Protein 3VCR (pdb70)

Solvent-accessible surface area: 19263 Å² total

Structure (mmCIF, N/CA/C/O backbone):
data_3VCR
#
_entry.id   3VCR
#
_cell.length_a   76.020
_cell.length_b   76.020
_cell.length_c   241.121
_cell.angle_alpha   90.00
_cell.angle_beta   90.00
_cell.angle_gamma   120.00
#
_symmetry.space_group_name_H-M   'H 3'
#
loop_
_entity.id
_entity.type
_entity.pdbx_description
1 polymer 'putative Kdpg (2-keto-3-deoxy-6-phosphogluconate) aldolase'
2 non-polymer 'PYRUVIC ACID'
3 water water
#
loop_
_atom_site.group_PDB
_atom_site.id
_atom_site.type_symbol
_atom_site.label_atom_id
_atom_site.label_alt_id
_atom_site.label_comp_id
_atom_site.label_asym_id
_atom_site.label_entity_id
_atom_site.label_seq_id
_atom_site.pdbx_PDB_ins_code
_atom_site.Cartn_x
_atom_site.Cartn_y
_atom_site.Cartn_z
_atom_site.occupancy
_atom_site.B_iso_or_equiv
_atom_site.auth_seq_id
_atom_site.auth_comp_id
_atom_site.auth_asym_id
_atom_site.auth_atom_id
_atom_site.pdbx_PDB_model_num
ATOM 9 N N . THR A 1 3 ? 11.462 18.149 179.515 1.00 31.89 2 THR A N 1
ATOM 10 C CA . THR A 1 3 ? 11.886 19.296 180.267 1.00 29.43 2 THR A CA 1
ATOM 11 C C . THR A 1 3 ? 10.954 20.494 179.991 1.00 28.67 2 THR A C 1
ATOM 12 O O . THR A 1 3 ? 10.145 20.473 179.065 1.00 27.75 2 THR A O 1
ATOM 16 N N . GLN A 1 4 ? 11.096 21.534 180.802 1.00 27.44 3 GLN A N 1
ATOM 17 C CA . GLN A 1 4 ? 10.527 22.851 180.509 1.00 26.28 3 GLN A CA 1
ATOM 18 C C . GLN A 1 4 ? 10.907 23.333 179.104 1.00 24.74 3 GLN A C 1
ATOM 19 O O . GLN A 1 4 ? 10.052 23.858 178.362 1.00 24.67 3 GLN A O 1
ATOM 25 N N . LEU A 1 5 ? 12.173 23.163 178.730 1.00 22.32 4 LEU A N 1
ATOM 26 C CA . LEU A 1 5 ? 12.629 23.562 177.370 1.00 22.36 4 LEU A CA 1
ATOM 27 C C . LEU A 1 5 ? 11.931 22.773 176.290 1.00 22.16 4 LEU A C 1
ATOM 28 O O . LEU A 1 5 ? 11.470 23.371 175.288 1.00 22.67 4 LEU A O 1
ATOM 33 N N . ASP A 1 6 ? 11.829 21.450 176.477 1.00 21.79 5 ASP A N 1
ATOM 34 C CA . ASP A 1 6 ? 11.052 20.611 175.549 1.00 22.21 5 ASP A CA 1
ATOM 35 C C . ASP A 1 6 ? 9.628 21.128 175.374 1.00 22.16 5 ASP A C 1
ATOM 36 O O . ASP A 1 6 ? 9.130 21.202 174.254 1.00 21.66 5 ASP A O 1
ATOM 41 N N . THR A 1 7 ? 8.990 21.514 176.480 1.00 21.25 6 THR A N 1
ATOM 42 C CA . THR A 1 7 ? 7.589 21.953 176.446 1.00 22.26 6 THR A CA 1
ATOM 43 C C . THR A 1 7 ? 7.429 23.251 175.674 1.00 22.00 6 THR A C 1
ATOM 44 O O . THR A 1 7 ? 6.542 23.345 174.818 1.00 22.55 6 THR A O 1
ATOM 48 N N . TRP A 1 8 ? 8.348 24.203 175.891 1.00 21.45 7 TRP A N 1
ATOM 49 C CA . TRP A 1 8 ? 8.384 25.434 175.068 1.00 21.38 7 TRP A CA 1
ATOM 50 C C . TRP A 1 8 ? 8.620 25.127 173.615 1.00 21.36 7 TRP A C 1
ATOM 51 O O . TRP A 1 8 ? 7.985 25.706 172.734 1.00 20.19 7 TRP A O 1
ATOM 62 N N . LEU A 1 9 ? 9.575 24.245 173.347 1.00 21.28 8 LEU A N 1
ATOM 63 C CA . LEU A 1 9 ? 9.921 23.977 171.942 1.00 21.44 8 LEU A CA 1
ATOM 64 C C . LEU A 1 9 ? 8.802 23.242 171.212 1.00 22.12 8 LEU A C 1
ATOM 65 O O . LEU A 1 9 ? 8.692 23.337 169.970 1.00 23.29 8 LEU A O 1
ATOM 70 N N . ALA A 1 10 ? 7.959 22.514 171.945 1.00 21.58 9 ALA A N 1
ATOM 71 C CA . ALA A 1 10 ? 6.810 21.852 171.313 1.00 23.02 9 ALA A CA 1
ATOM 72 C C . ALA A 1 10 ? 5.748 22.869 170.872 1.00 23.59 9 ALA A C 1
ATOM 73 O O . ALA A 1 10 ? 4.809 22.503 170.190 1.00 24.31 9 ALA A O 1
ATOM 75 N N . ASN A 1 11 ? 5.927 24.131 171.248 1.00 23.33 10 ASN A N 1
ATOM 76 C CA . ASN A 1 11 ? 4.923 25.174 171.009 1.00 24.31 10 ASN A CA 1
ATOM 77 C C . ASN A 1 11 ? 5.447 26.404 170.290 1.00 23.54 10 ASN A C 1
ATOM 78 O O . ASN A 1 11 ? 4.738 27.431 170.190 1.00 23.58 10 ASN A O 1
ATOM 83 N N . THR A 1 12 ? 6.674 26.306 169.783 1.00 22.61 11 THR A N 1
ATOM 84 C CA . THR A 1 12 ? 7.239 27.372 168.970 1.00 22.97 11 THR A CA 1
ATOM 85 C C . THR A 1 12 ? 8.220 26.806 167.949 1.00 23.31 11 THR A C 1
ATOM 86 O O . THR A 1 12 ? 8.415 25.597 167.894 1.00 23.38 11 THR A O 1
ATOM 90 N N . LYS A 1 13 ? 8.818 27.679 167.144 1.00 24.01 12 LYS A N 1
ATOM 91 C CA . LYS A 1 13 ? 9.821 27.270 166.157 1.00 23.57 12 LYS A CA 1
ATOM 92 C C . LYS A 1 13 ? 11.158 26.971 166.821 1.00 23.33 12 LYS A C 1
ATOM 93 O O . LYS A 1 13 ? 11.492 27.569 167.857 1.00 21.77 12 LYS A O 1
ATOM 99 N N . PRO A 1 14 ? 11.916 26.012 166.244 1.00 23.00 13 PRO A N 1
ATOM 100 C CA . PRO A 1 14 ? 13.168 25.511 166.846 1.00 21.96 13 PRO A CA 1
ATOM 101 C C . PRO A 1 14 ? 14.389 26.471 166.741 1.00 21.39 13 PRO A C 1
ATOM 102 O O . PRO A 1 14 ? 15.542 26.011 166.726 1.00 21.97 13 PRO A O 1
ATOM 106 N N . LEU A 1 15 ? 14.149 27.780 166.621 1.00 20.32 14 LEU A N 1
ATOM 107 C CA . LEU A 1 15 ? 15.237 28.718 166.315 1.00 20.11 14 LEU A CA 1
ATOM 108 C C . LEU A 1 15 ? 15.179 29.804 167.340 1.00 19.47 14 LEU A C 1
ATOM 109 O O . LEU A 1 15 ? 14.137 30.469 167.496 1.00 19.54 14 LEU A O 1
ATOM 114 N N . ILE A 1 16 ? 16.280 29.932 168.090 1.00 19.50 15 ILE A N 1
ATOM 115 C CA . ILE A 1 16 ? 16.389 30.921 169.168 1.00 18.52 15 ILE A CA 1
ATOM 116 C C . ILE A 1 16 ? 17.223 32.128 168.677 1.00 17.86 15 ILE A C 1
ATOM 117 O O . ILE A 1 16 ? 18.442 32.009 168.430 1.00 16.87 15 ILE A O 1
ATOM 122 N N . PRO A 1 17 ? 16.575 33.287 168.479 1.00 18.14 16 PRO A N 1
ATOM 123 C CA . PRO A 1 17 ? 17.349 34.467 168.102 1.00 18.42 16 PRO A CA 1
ATOM 124 C C . PRO A 1 17 ? 18.327 34.878 169.203 1.00 18.76 16 PRO A C 1
ATOM 125 O O . PRO A 1 17 ? 17.934 34.988 170.360 1.00 19.37 16 PRO A O 1
ATOM 129 N N . VAL A 1 18 ? 19.588 35.056 168.825 1.00 19.19 17 VAL A N 1
ATOM 130 C CA . VAL A 1 18 ? 20.616 35.525 169.677 1.00 18.33 17 VAL A CA 1
ATOM 131 C C . VAL A 1 18 ? 20.698 37.029 169.421 1.00 19.82 17 VAL A C 1
ATOM 132 O O . VAL A 1 18 ? 21.270 37.487 168.439 1.00 19.98 17 VAL A O 1
ATOM 136 N N . ILE A 1 19 ? 20.143 37.785 170.370 1.00 19.01 18 ILE A N 1
ATOM 137 C CA . ILE A 1 19 ? 19.803 39.179 170.171 1.00 18.18 18 ILE A CA 1
ATOM 138 C C . ILE A 1 19 ? 20.864 40.110 170.737 1.00 19.76 18 ILE A C 1
ATOM 139 O O . ILE A 1 19 ? 21.258 39.970 171.895 1.00 17.76 18 ILE A O 1
ATOM 144 N N . VAL A 1 20 ? 21.346 41.014 169.887 1.00 19.43 19 VAL A N 1
ATOM 145 C CA . VAL A 1 20 ? 22.234 42.081 170.330 1.00 20.41 19 VAL A CA 1
ATOM 146 C C . VAL A 1 20 ? 21.502 43.392 170.093 1.00 20.67 19 VAL A C 1
ATOM 147 O O . VAL A 1 20 ? 21.314 43.813 168.932 1.00 22.01 19 VAL A O 1
ATOM 151 N N . ILE A 1 21 ? 21.033 43.994 171.178 1.00 20.82 20 ILE A N 1
ATOM 152 C CA . ILE A 1 21 ? 20.151 45.156 171.111 1.00 21.70 20 ILE A CA 1
ATOM 153 C C . ILE A 1 21 ? 20.751 46.408 171.789 1.00 22.43 20 ILE A C 1
ATOM 154 O O . ILE A 1 21 ? 20.900 46.447 173.031 1.00 21.24 20 ILE A O 1
ATOM 159 N N . ASP A 1 22 ? 21.047 47.436 170.998 1.00 22.83 21 ASP A N 1
ATOM 160 C CA . ASP A 1 22 ? 21.587 48.686 171.579 1.00 25.33 21 ASP A CA 1
ATOM 161 C C . ASP A 1 22 ? 20.552 49.549 172.315 1.00 25.79 21 ASP A C 1
ATOM 162 O O . ASP A 1 22 ? 20.860 50.127 173.388 1.00 25.26 21 ASP A O 1
ATOM 167 N N . ASP A 1 23 ? 19.349 49.674 171.747 1.00 26.45 22 ASP A N 1
ATOM 168 C CA . ASP A 1 23 ? 18.373 50.640 172.308 1.00 27.56 22 ASP A CA 1
ATOM 169 C C . ASP A 1 23 ? 17.172 49.977 172.938 1.00 26.94 22 ASP A C 1
ATOM 170 O O . ASP A 1 23 ? 16.448 49.259 172.288 1.00 27.49 22 ASP A O 1
ATOM 175 N N . LEU A 1 24 ? 16.953 50.258 174.205 1.00 26.05 23 LEU A N 1
ATOM 176 C CA . LEU A 1 24 ? 15.801 49.738 174.901 1.00 26.81 23 LEU A CA 1
ATOM 177 C C . LEU A 1 24 ? 14.462 49.867 174.132 1.00 26.71 23 LEU A C 1
ATOM 178 O O . LEU A 1 24 ? 13.622 48.963 174.165 1.00 27.14 23 LEU A O 1
ATOM 183 N N . VAL A 1 25 ? 14.255 51.009 173.481 1.00 25.61 24 VAL A N 1
ATOM 184 C CA . VAL A 1 25 ? 12.991 51.289 172.829 1.00 23.69 24 VAL A CA 1
ATOM 185 C C . VAL A 1 25 ? 12.680 50.263 171.701 1.00 23.16 24 VAL A C 1
ATOM 186 O O . VAL A 1 25 ? 11.520 50.023 171.386 1.00 20.28 24 VAL A O 1
ATOM 190 N N . HIS A 1 26 ? 13.725 49.650 171.118 1.00 23.55 25 HIS A N 1
ATOM 191 C CA . HIS A 1 26 ? 13.514 48.605 170.086 1.00 22.77 25 HIS A CA 1
ATOM 192 C C . HIS A 1 26 ? 13.048 47.231 170.595 1.00 22.14 25 HIS A C 1
ATOM 193 O O . HIS A 1 26 ? 12.549 46.421 169.807 1.00 22.37 25 HIS A O 1
ATOM 200 N N . ALA A 1 27 ? 13.148 46.983 171.896 1.00 20.64 26 ALA A N 1
ATOM 201 C CA . ALA A 1 27 ? 12.855 45.672 172.466 1.00 21.14 26 ALA A CA 1
ATOM 202 C C . ALA A 1 27 ? 11.450 45.119 172.218 1.00 19.93 26 ALA A C 1
ATOM 203 O O . ALA A 1 27 ? 11.301 43.991 171.755 1.00 20.28 26 ALA A O 1
ATOM 205 N N . ILE A 1 28 ? 10.420 45.886 172.571 1.00 20.23 27 ILE A N 1
ATOM 206 C CA . ILE A 1 28 ? 9.050 45.437 172.385 1.00 19.51 27 ILE A CA 1
ATOM 207 C C . ILE A 1 28 ? 8.706 45.258 170.899 1.00 20.59 27 ILE A C 1
ATOM 208 O O . ILE A 1 28 ? 8.220 44.190 170.507 1.00 21.77 27 ILE A O 1
ATOM 213 N N . PRO A 1 29 ? 8.955 46.290 170.076 1.00 19.78 28 PRO A N 1
ATOM 214 C CA . PRO A 1 29 ? 8.552 46.029 168.660 1.00 19.82 28 PRO A CA 1
ATOM 215 C C . PRO A 1 29 ? 9.302 44.845 167.998 1.00 19.18 28 PRO A C 1
ATOM 216 O O . PRO A 1 29 ? 8.694 44.065 167.224 1.00 18.12 28 PRO A O 1
ATOM 228 N N . ALA A 1 31 ? 10.448 42.112 169.584 1.00 18.80 30 ALA A N 1
ATOM 229 C CA . ALA A 1 31 ? 9.869 40.889 170.072 1.00 19.68 30 ALA A CA 1
ATOM 230 C C . ALA A 1 31 ? 8.488 40.632 169.448 1.00 19.87 30 ALA A C 1
ATOM 231 O O . ALA A 1 31 ? 8.124 39.484 169.196 1.00 19.47 30 ALA A O 1
ATOM 233 N N . LYS A 1 32 ? 7.706 41.697 169.227 1.00 18.87 31 LYS A N 1
ATOM 234 C CA . LYS A 1 32 ? 6.374 41.535 168.685 1.00 20.31 31 LYS A CA 1
ATOM 235 C C . LYS A 1 32 ? 6.507 41.037 167.223 1.00 19.80 31 LYS A C 1
ATOM 236 O O . LYS A 1 32 ? 5.781 40.147 166.784 1.00 19.65 31 LYS A O 1
ATOM 242 N N . ALA A 1 33 ? 7.486 41.598 166.527 1.00 19.60 32 ALA A N 1
ATOM 243 C CA . ALA A 1 33 ? 7.805 41.197 165.144 1.00 19.41 32 ALA A CA 1
ATOM 244 C C . ALA A 1 33 ? 8.220 39.708 165.097 1.00 19.63 32 ALA A C 1
ATOM 245 O O . ALA A 1 33 ? 7.793 38.975 164.211 1.00 20.32 32 ALA A O 1
ATOM 247 N N . LEU A 1 34 ? 9.042 39.262 166.062 1.00 19.28 33 LEU A N 1
ATOM 248 C CA . LEU A 1 34 ? 9.471 37.851 166.128 1.00 18.93 33 LEU A CA 1
ATOM 249 C C . LEU A 1 34 ? 8.333 36.866 166.403 1.00 19.61 33 LEU A C 1
ATOM 250 O O . LEU A 1 34 ? 8.161 35.880 165.638 1.00 18.61 33 LEU A O 1
ATOM 255 N N . VAL A 1 35 ? 7.513 37.127 167.442 1.00 19.00 34 VAL A N 1
ATOM 256 C CA . VAL A 1 35 ? 6.342 36.262 167.663 1.00 19.77 34 VAL A CA 1
ATOM 257 C C . VAL A 1 35 ? 5.332 36.245 166.523 1.00 20.90 34 VAL A C 1
ATOM 258 O O . VAL A 1 35 ? 4.737 35.204 166.243 1.00 20.42 34 VAL A O 1
ATOM 262 N N . ALA A 1 36 ? 5.159 37.390 165.875 1.00 22.00 35 ALA A N 1
ATOM 263 C CA . ALA A 1 36 ? 4.280 37.469 164.708 1.00 22.96 35 ALA A CA 1
ATOM 264 C C . ALA A 1 36 ? 4.720 36.513 163.614 1.00 23.01 35 ALA A C 1
ATOM 265 O O . ALA A 1 36 ? 3.897 36.055 162.845 1.00 23.75 35 ALA A O 1
ATOM 267 N N . GLY A 1 37 ? 6.021 36.234 163.525 1.00 23.40 36 GLY A N 1
ATOM 268 C CA . GLY A 1 37 ? 6.552 35.221 162.608 1.00 22.10 36 GLY A CA 1
ATOM 269 C C . GLY A 1 37 ? 6.677 33.813 163.219 1.00 22.76 36 GLY A C 1
ATOM 270 O O . GLY A 1 37 ? 7.268 32.925 162.611 1.00 22.83 36 GLY A O 1
ATOM 271 N N . GLY A 1 38 ? 6.122 33.610 164.410 1.00 22.06 37 GLY A N 1
ATOM 272 C CA . GLY A 1 38 ? 6.117 32.277 165.035 1.00 21.25 37 GLY A CA 1
ATOM 273 C C . GLY A 1 38 ? 7.379 31.881 165.781 1.00 21.04 37 GLY A C 1
ATOM 274 O O . GLY A 1 38 ? 7.591 30.679 166.014 1.00 20.94 37 GLY A O 1
ATOM 275 N N . VAL A 1 39 ? 8.170 32.885 166.218 1.00 20.38 38 VAL A N 1
ATOM 276 C CA . VAL A 1 39 ? 9.447 32.666 166.875 1.00 19.53 38 VAL A CA 1
ATOM 277 C C . VAL A 1 39 ? 9.314 33.287 168.268 1.00 18.78 38 VAL A C 1
ATOM 278 O O . VAL A 1 39 ? 9.204 34.512 168.394 1.00 17.70 38 VAL A O 1
ATOM 282 N N . HIS A 1 40 ? 9.289 32.434 169.286 1.00 18.96 39 HIS A N 1
ATOM 283 C CA . HIS A 1 40 ? 8.930 32.867 170.664 1.00 19.95 39 HIS A CA 1
ATOM 284 C C . HIS A 1 40 ? 10.013 32.815 171.722 1.00 20.29 39 HIS A C 1
ATOM 285 O O . HIS A 1 40 ? 9.842 33.457 172.785 1.00 20.17 39 HIS A O 1
ATOM 292 N N . LEU A 1 41 ? 11.059 32.005 171.514 1.00 19.52 40 LEU A N 1
ATOM 293 C CA . LEU A 1 41 ? 12.153 31.853 172.490 1.00 19.82 40 LEU A CA 1
ATOM 294 C C . LEU A 1 41 ? 13.269 32.859 172.212 1.00 19.76 40 LEU A C 1
ATOM 295 O O . LEU A 1 41 ? 14.084 32.682 171.281 1.00 20.70 40 LEU A O 1
ATOM 300 N N . LEU A 1 42 ? 13.311 33.925 172.989 1.00 19.07 41 LEU A N 1
ATOM 301 C CA . LEU A 1 42 ? 14.144 35.066 172.634 1.00 19.76 41 LEU A CA 1
ATOM 302 C C . LEU A 1 42 ? 15.282 35.210 173.612 1.00 20.06 41 LEU A C 1
ATOM 303 O O . LEU A 1 42 ? 15.065 35.485 174.808 1.00 21.52 41 LEU A O 1
ATOM 308 N N . GLU A 1 43 ? 16.506 35.033 173.104 1.00 20.68 42 GLU A N 1
ATOM 309 C CA . GLU A 1 43 ? 17.673 35.201 173.932 1.00 21.31 42 GLU A CA 1
ATOM 310 C C . GLU A 1 43 ? 18.281 36.576 173.754 1.00 20.48 42 GLU A C 1
ATOM 311 O O . GLU A 1 43 ? 18.918 36.884 172.730 1.00 21.97 42 GLU A O 1
ATOM 317 N N . VAL A 1 44 ? 18.068 37.420 174.752 1.00 20.04 43 VAL A N 1
ATOM 318 C CA . VAL A 1 44 ? 18.629 38.770 174.726 1.00 19.60 43 VAL A CA 1
ATOM 319 C C . VAL A 1 44 ? 19.975 38.667 175.421 1.00 20.31 43 VAL A C 1
ATOM 320 O O . VAL A 1 44 ? 20.048 38.405 176.627 1.00 17.84 43 VAL A O 1
ATOM 324 N N . THR A 1 45 ? 21.044 38.846 174.660 1.00 20.10 44 THR A N 1
ATOM 325 C CA . THR A 1 45 ? 22.376 38.764 175.261 1.00 20.74 44 THR A CA 1
ATOM 326 C C . THR A 1 45 ? 22.651 40.006 176.103 1.00 22.28 44 THR A C 1
ATOM 327 O O . THR A 1 45 ? 22.129 41.133 175.820 1.00 20.30 44 THR A O 1
ATOM 331 N N . LEU A 1 46 ? 23.440 39.792 177.162 1.00 22.37 45 LEU A N 1
ATOM 332 C CA . LEU A 1 46 ? 23.959 40.883 177.986 1.00 23.78 45 LEU A CA 1
ATOM 333 C C . LEU A 1 46 ? 25.246 41.512 177.418 1.00 24.56 45 LEU A C 1
ATOM 334 O O . LEU A 1 46 ? 26.151 41.894 178.152 1.00 26.41 45 LEU A O 1
ATOM 339 N N . ARG A 1 47 ? 25.314 41.638 176.101 1.00 25.13 46 ARG A N 1
ATOM 340 C CA . ARG A 1 47 ? 26.455 42.210 175.401 1.00 25.33 46 ARG A CA 1
ATOM 341 C C . ARG A 1 47 ? 26.311 43.727 175.208 1.00 25.91 46 ARG A C 1
ATOM 342 O O . ARG A 1 47 ? 27.231 44.389 174.740 1.00 26.12 46 ARG A O 1
ATOM 350 N N . THR A 1 48 ? 25.149 44.269 175.539 1.00 25.72 47 THR A N 1
ATOM 351 C CA . THR A 1 48 ? 24.964 45.726 175.547 1.00 26.89 47 THR A CA 1
ATOM 352 C C . THR A 1 48 ? 24.423 46.153 176.907 1.00 27.02 47 THR A C 1
ATOM 353 O O . THR A 1 48 ? 23.889 45.331 177.631 1.00 27.56 47 THR A O 1
ATOM 357 N N . GLU A 1 49 ? 24.528 47.439 177.229 1.00 27.21 48 GLU A N 1
ATOM 358 C CA . GLU A 1 49 ? 23.925 47.974 178.440 1.00 27.85 48 GLU A CA 1
ATOM 359 C C . GLU A 1 49 ? 22.395 47.879 178.445 1.00 26.22 48 GLU A C 1
ATOM 360 O O . GLU A 1 49 ? 21.806 47.743 179.490 1.00 25.87 48 GLU A O 1
ATOM 366 N N . ALA A 1 50 ? 21.757 47.924 177.281 1.00 24.11 49 ALA A N 1
ATOM 367 C CA . ALA A 1 50 ? 20.295 47.863 177.233 1.00 23.32 49 ALA A CA 1
ATOM 368 C C . ALA A 1 50 ? 19.746 46.439 177.416 1.00 22.10 49 ALA A C 1
ATOM 369 O O . ALA A 1 50 ? 18.542 46.265 177.607 1.00 22.13 49 ALA A O 1
ATOM 371 N N . GLY A 1 51 ? 20.637 45.438 177.459 1.00 21.50 50 GLY A N 1
ATOM 372 C CA . GLY A 1 51 ? 20.229 44.009 177.534 1.00 21.45 50 GLY A CA 1
ATOM 373 C C . GLY A 1 51 ? 19.259 43.672 178.653 1.00 21.77 50 GLY A C 1
ATOM 374 O O . GLY A 1 51 ? 18.129 43.160 178.434 1.00 20.65 50 GLY A O 1
ATOM 375 N N . LEU A 1 52 ? 19.662 43.958 179.882 1.00 22.05 51 LEU A N 1
ATOM 376 C CA . LEU A 1 52 ? 18.787 43.604 180.966 1.00 22.47 51 LEU A CA 1
ATOM 377 C C . LEU A 1 52 ? 17.445 44.313 180.809 1.00 22.58 51 LEU A C 1
ATOM 378 O O . LEU A 1 52 ? 16.403 43.681 180.932 1.00 23.60 51 LEU A O 1
ATOM 383 N N . ALA A 1 53 ? 17.470 45.624 180.584 1.00 22.37 52 ALA A N 1
ATOM 384 C CA . ALA A 1 53 ? 16.229 46.400 180.545 1.00 22.61 52 ALA A CA 1
ATOM 385 C C . ALA A 1 53 ? 15.305 45.883 179.491 1.00 22.14 52 ALA A C 1
ATOM 386 O O . ALA A 1 53 ? 14.088 45.851 179.715 1.00 22.64 52 ALA A O 1
ATOM 388 N N . ALA A 1 54 ? 15.877 45.519 178.329 1.00 21.99 53 ALA A N 1
ATOM 389 C CA . ALA A 1 54 ? 15.165 44.884 177.234 1.00 20.55 53 ALA A CA 1
ATOM 390 C C . ALA A 1 54 ? 14.439 43.633 177.612 1.00 20.41 53 ALA A C 1
ATOM 391 O O . ALA A 1 54 ? 13.295 43.463 177.214 1.00 20.40 53 ALA A O 1
ATOM 393 N N . ILE A 1 55 ? 15.087 42.745 178.380 1.00 21.38 54 ILE A N 1
ATOM 394 C CA . ILE A 1 55 ? 14.404 41.571 178.936 1.00 21.33 54 ILE A CA 1
ATOM 395 C C . ILE A 1 55 ? 13.146 41.949 179.706 1.00 21.91 54 ILE A C 1
ATOM 396 O O . ILE A 1 55 ? 12.088 41.384 179.423 1.00 20.91 54 ILE A O 1
ATOM 401 N N . SER A 1 56 ? 13.300 42.807 180.734 1.00 23.18 55 SER A N 1
ATOM 402 C CA . SER A 1 56 ? 12.175 43.280 181.571 1.00 24.03 55 SER A CA 1
ATOM 403 C C . SER A 1 56 ? 11.030 43.868 180.733 1.00 24.12 55 SER A C 1
ATOM 404 O O . SER A 1 56 ? 9.859 43.494 180.907 1.00 23.25 55 SER A O 1
ATOM 407 N N . ALA A 1 57 ? 11.381 44.768 179.824 1.00 23.42 56 ALA A N 1
ATOM 408 C CA . ALA A 1 57 ? 10.385 45.347 178.891 1.00 24.46 56 ALA A CA 1
ATOM 409 C C . ALA A 1 57 ? 9.596 44.305 178.086 1.00 24.08 56 ALA A C 1
ATOM 410 O O . ALA A 1 57 ? 8.381 44.412 177.956 1.00 23.66 56 ALA A O 1
ATOM 412 N N . ILE A 1 58 ? 10.285 43.311 177.541 1.00 24.85 57 ILE A N 1
ATOM 413 C CA . ILE A 1 58 ? 9.639 42.255 176.721 1.00 24.15 57 ILE A CA 1
ATOM 414 C C . ILE A 1 58 ? 8.790 41.371 177.611 1.00 25.23 57 ILE A C 1
ATOM 415 O O . ILE A 1 58 ? 7.687 40.956 177.229 1.00 25.11 57 ILE A O 1
ATOM 420 N N . LYS A 1 59 ? 9.318 41.084 178.806 1.00 25.40 58 LYS A N 1
ATOM 421 C CA . LYS A 1 59 ? 8.644 40.215 179.763 1.00 27.22 58 LYS A CA 1
ATOM 422 C C . LYS A 1 59 ? 7.257 40.785 180.094 1.00 27.87 58 LYS A C 1
ATOM 423 O O . LYS A 1 59 ? 6.243 40.062 180.077 1.00 27.64 58 LYS A O 1
ATOM 429 N N . LYS A 1 60 ? 7.237 42.082 180.381 1.00 28.23 59 LYS A N 1
ATOM 430 C CA . LYS A 1 60 ? 6.019 42.797 180.749 1.00 29.86 59 LYS A CA 1
ATOM 431 C C . LYS A 1 60 ? 5.084 42.946 179.542 1.00 29.43 59 LYS A C 1
ATOM 432 O O . LYS A 1 60 ? 3.894 42.584 179.591 1.00 29.19 59 LYS A O 1
ATOM 438 N N . ALA A 1 61 ? 5.632 43.417 178.434 1.00 28.06 60 ALA A N 1
ATOM 439 C CA . ALA A 1 61 ? 4.778 43.866 177.359 1.00 28.18 60 ALA A CA 1
ATOM 440 C C . ALA A 1 61 ? 4.422 42.802 176.341 1.00 27.87 60 ALA A C 1
ATOM 441 O O . ALA A 1 61 ? 3.489 43.005 175.565 1.00 28.45 60 ALA A O 1
ATOM 443 N N . VAL A 1 62 ? 5.183 41.699 176.289 1.00 27.59 61 VAL A N 1
ATOM 444 C CA . VAL A 1 62 ? 4.989 40.680 175.243 1.00 26.61 61 VAL A CA 1
ATOM 445 C C . VAL A 1 62 ? 4.912 39.298 175.927 1.00 27.17 61 VAL A C 1
ATOM 446 O O . VAL A 1 62 ? 5.844 38.484 175.836 1.00 27.16 61 VAL A O 1
ATOM 450 N N . PRO A 1 63 ? 3.822 39.052 176.671 1.00 26.68 62 PRO A N 1
ATOM 451 C CA . PRO A 1 63 ? 3.683 37.848 177.487 1.00 26.26 62 PRO A CA 1
ATOM 452 C C . PRO A 1 63 ? 3.755 36.570 176.666 1.00 26.12 62 PRO A C 1
ATOM 453 O O . PRO A 1 63 ? 4.106 35.538 177.211 1.00 26.30 62 PRO A O 1
ATOM 457 N N . GLU A 1 64 ? 3.431 36.630 175.366 1.00 24.70 63 GLU A N 1
ATOM 458 C CA . GLU A 1 64 ? 3.555 35.451 174.523 1.00 24.70 63 GLU A CA 1
ATOM 459 C C . GLU A 1 64 ? 5.009 35.070 174.155 1.00 22.99 63 GLU A C 1
ATOM 460 O O . GLU A 1 64 ? 5.222 33.940 173.724 1.00 23.19 63 GLU A O 1
ATOM 466 N N . ALA A 1 65 ? 5.981 35.995 174.290 1.00 20.40 64 ALA A N 1
ATOM 467 C CA . ALA A 1 65 ? 7.400 35.659 173.999 1.00 18.19 64 ALA A CA 1
ATOM 468 C C . ALA A 1 65 ? 7.924 34.896 175.213 1.00 20.23 64 ALA A C 1
ATOM 469 O O . ALA A 1 65 ? 7.451 35.183 176.316 1.00 17.44 64 ALA A O 1
ATOM 471 N N . ILE A 1 66 ? 8.876 33.969 175.040 1.00 19.63 65 ILE A N 1
ATOM 472 C CA . ILE A 1 66 ? 9.596 33.375 176.206 1.00 20.75 65 ILE A CA 1
ATOM 473 C C . ILE A 1 66 ? 10.957 34.039 176.187 1.00 20.55 65 ILE A C 1
ATOM 474 O O . ILE A 1 66 ? 11.843 33.728 175.321 1.00 21.89 65 ILE A O 1
ATOM 479 N N . VAL A 1 67 ? 11.120 35.011 177.055 1.00 20.30 66 VAL A N 1
ATOM 480 C CA . VAL A 1 67 ? 12.319 35.845 176.990 1.00 20.82 66 VAL A CA 1
ATOM 481 C C . VAL A 1 67 ? 13.392 35.451 178.000 1.00 21.71 66 VAL A C 1
ATOM 482 O O . VAL A 1 67 ? 13.110 35.287 179.215 1.00 21.08 66 VAL A O 1
ATOM 486 N N . GLY A 1 68 ? 14.604 35.297 177.465 1.00 20.53 67 GLY A N 1
ATOM 487 C CA . GLY A 1 68 ? 15.793 34.871 178.202 1.00 20.59 67 GLY A CA 1
ATOM 488 C C . GLY A 1 68 ? 16.966 35.807 178.028 1.00 20.50 67 GLY A C 1
ATOM 489 O O . GLY A 1 68 ? 16.899 36.807 177.287 1.00 20.58 67 GLY A O 1
ATOM 490 N N . ALA A 1 69 ? 18.046 35.474 178.731 1.00 20.60 68 ALA A N 1
ATOM 491 C CA . ALA A 1 69 ? 19.303 36.192 178.748 1.00 21.16 68 ALA A CA 1
ATOM 492 C C . ALA A 1 69 ? 20.383 35.282 178.176 1.00 21.42 68 ALA A C 1
ATOM 493 O O . ALA A 1 69 ? 20.404 34.065 178.437 1.00 23.32 68 ALA A O 1
ATOM 495 N N . GLY A 1 70 ? 21.274 35.858 177.401 1.00 21.24 69 GLY A N 1
ATOM 496 C CA . GLY A 1 70 ? 22.443 35.142 176.939 1.00 19.59 69 GLY A CA 1
ATOM 497 C C . GLY A 1 70 ? 23.685 35.905 177.318 1.00 19.85 69 GLY A C 1
ATOM 498 O O . GLY A 1 70 ? 23.609 37.034 177.803 1.00 19.63 69 GLY A O 1
ATOM 499 N N . THR A 1 71 ? 24.829 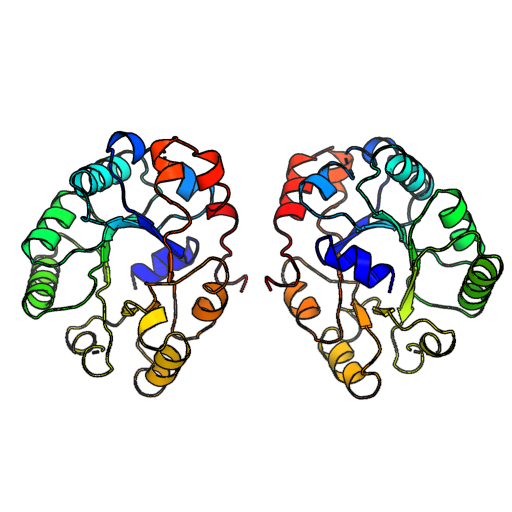35.300 177.032 1.00 19.26 70 THR A N 1
ATOM 500 C CA . THR A 1 71 ? 26.127 35.827 177.402 1.00 20.10 70 THR A CA 1
ATOM 501 C C . THR A 1 71 ? 26.148 36.058 178.929 1.00 19.86 70 THR A C 1
ATOM 502 O O . THR A 1 71 ? 26.716 37.009 179.421 1.00 20.38 70 THR A O 1
ATOM 506 N N . VAL A 1 72 ? 25.481 35.188 179.643 1.00 21.23 71 VAL A N 1
ATOM 507 C CA . VAL A 1 72 ? 25.642 35.139 181.107 1.00 20.49 71 VAL A CA 1
ATOM 508 C C . VAL A 1 72 ? 26.948 34.389 181.436 1.00 22.03 71 VAL A C 1
ATOM 509 O O . VAL A 1 72 ? 27.098 33.179 181.184 1.00 20.75 71 VAL A O 1
ATOM 513 N N . CYS A 1 73 ? 27.918 35.139 181.955 1.00 22.66 72 CYS A N 1
ATOM 514 C CA . CYS A 1 73 ? 29.266 34.593 182.201 1.00 24.18 72 CYS A CA 1
ATOM 515 C C . CYS A 1 73 ? 29.591 34.365 183.694 1.00 23.33 72 CYS A C 1
ATOM 516 O O . CYS A 1 73 ? 30.430 33.531 184.042 1.00 23.49 72 CYS A O 1
ATOM 519 N N . THR A 1 74 ? 28.931 35.113 184.562 1.00 25.23 73 THR A N 1
ATOM 520 C CA . THR A 1 74 ? 29.246 35.063 186.010 1.00 23.69 73 THR A CA 1
ATOM 521 C C . THR A 1 74 ? 27.990 34.843 186.834 1.00 25.64 73 THR A C 1
ATOM 522 O O . THR A 1 74 ? 26.863 34.988 186.317 1.00 24.92 73 THR A O 1
ATOM 526 N N . ALA A 1 75 ? 28.171 34.525 188.140 1.00 24.88 74 ALA A N 1
ATOM 527 C CA . ALA A 1 75 ? 27.041 34.347 189.011 1.00 25.61 74 ALA A CA 1
ATOM 528 C C . ALA A 1 75 ? 26.231 35.649 189.092 1.00 26.01 74 ALA A C 1
ATOM 529 O O . ALA A 1 75 ? 25.013 35.614 189.155 1.00 26.00 74 ALA A O 1
ATOM 531 N N . ASP A 1 76 ? 26.921 36.780 189.178 1.00 26.76 75 ASP A N 1
ATOM 532 C CA . ASP A 1 76 ? 26.256 38.093 189.207 1.00 27.54 75 ASP A CA 1
ATOM 533 C C . ASP A 1 76 ? 25.429 38.360 187.940 1.00 27.26 75 ASP A C 1
ATOM 534 O O . ASP A 1 76 ? 24.302 38.856 188.046 1.00 28.22 75 ASP A O 1
ATOM 539 N N . ASP A 1 77 ? 25.978 38.047 186.761 1.00 26.72 76 ASP A N 1
ATOM 540 C CA . ASP A 1 77 ? 25.188 38.079 185.494 1.00 26.78 76 ASP A CA 1
ATOM 541 C C . ASP A 1 77 ? 23.949 37.205 185.641 1.00 26.55 76 ASP A C 1
ATOM 542 O O . ASP A 1 77 ? 22.859 37.595 185.211 1.00 24.93 76 ASP A O 1
ATOM 547 N N . PHE A 1 78 ? 24.132 36.017 186.243 1.00 25.81 77 PHE A N 1
ATOM 548 C CA . PHE A 1 78 ? 23.049 35.043 186.420 1.00 25.72 77 PHE A CA 1
ATOM 549 C C . PHE A 1 78 ? 21.912 35.621 187.293 1.00 26.40 77 PHE A C 1
ATOM 550 O O . PHE A 1 78 ? 20.734 35.563 186.935 1.00 25.50 77 PHE A O 1
ATOM 558 N N . GLN A 1 79 ? 22.284 36.212 188.426 1.00 26.80 78 GLN A N 1
ATOM 559 C CA . GLN A 1 79 ? 21.313 36.826 189.323 1.00 28.06 78 GLN A CA 1
ATOM 560 C C . GLN A 1 79 ? 20.575 38.032 188.676 1.00 27.97 78 GLN A C 1
ATOM 561 O O . GLN A 1 79 ? 19.362 38.174 188.827 1.00 27.40 78 GLN A O 1
ATOM 567 N N . LYS A 1 80 ? 21.316 38.878 187.964 1.00 27.70 79 LYS A N 1
ATOM 568 C CA . LYS A 1 80 ? 20.735 40.058 187.320 1.00 27.02 79 LYS A CA 1
ATOM 569 C C . LYS A 1 80 ? 19.743 39.671 186.233 1.00 27.02 79 LYS A C 1
ATOM 570 O O . LYS A 1 80 ? 18.707 40.333 186.074 1.00 26.28 79 LYS A O 1
ATOM 576 N N . ALA A 1 81 ? 20.050 38.602 185.488 1.00 25.62 80 ALA A N 1
ATOM 577 C CA . ALA A 1 81 ? 19.101 38.070 184.530 1.00 25.68 80 ALA A CA 1
ATOM 578 C C . ALA A 1 81 ? 17.788 37.665 185.234 1.00 25.88 80 ALA A C 1
ATOM 579 O O . ALA A 1 81 ? 16.689 37.977 184.770 1.00 24.40 80 ALA A O 1
ATOM 581 N N . ILE A 1 82 ? 17.909 36.999 186.380 1.00 24.87 81 ILE A N 1
ATOM 582 C CA . ILE A 1 82 ? 16.730 36.544 187.087 1.00 25.50 81 ILE A CA 1
ATOM 583 C C . ILE A 1 82 ? 15.928 37.772 187.570 1.00 26.04 81 ILE A C 1
ATOM 584 O O . ILE A 1 82 ? 14.708 37.779 187.506 1.00 26.97 81 ILE A O 1
ATOM 589 N N . ASP A 1 83 ? 16.622 38.796 188.053 1.00 26.58 82 ASP A N 1
ATOM 590 C CA . ASP A 1 83 ? 15.955 40.023 188.520 1.00 27.25 82 ASP A CA 1
ATOM 591 C C . ASP A 1 83 ? 15.285 40.775 187.363 1.00 26.30 82 ASP A C 1
ATOM 592 O O . ASP A 1 83 ? 14.269 41.413 187.564 1.00 26.81 82 ASP A O 1
ATOM 597 N N . ALA A 1 84 ? 15.888 40.736 186.180 1.00 25.05 83 ALA A N 1
ATOM 598 C CA . ALA A 1 84 ? 15.302 41.354 184.960 1.00 24.72 83 ALA A CA 1
ATOM 599 C C . ALA A 1 84 ? 14.053 40.600 184.446 1.00 24.00 83 ALA A C 1
ATOM 600 O O . ALA A 1 84 ? 13.267 41.153 183.725 1.00 24.60 83 ALA A O 1
ATOM 602 N N . GLY A 1 85 ? 13.867 39.353 184.854 1.00 23.88 84 GLY A N 1
ATOM 603 C CA . GLY A 1 85 ? 12.690 38.562 184.488 1.00 22.84 84 GLY A CA 1
ATOM 604 C C . GLY A 1 85 ? 12.950 37.467 183.436 1.00 21.63 84 GLY A C 1
ATOM 605 O O . GLY A 1 85 ? 12.006 36.841 182.959 1.00 21.17 84 GLY A O 1
ATOM 606 N N . ALA A 1 86 ? 14.223 37.206 183.131 1.00 21.24 85 ALA A N 1
ATOM 607 C CA . ALA A 1 86 ? 14.614 36.095 182.265 1.00 20.88 85 ALA A CA 1
ATOM 608 C C . ALA A 1 86 ? 13.945 34.795 182.677 1.00 21.40 85 ALA A C 1
ATOM 609 O O . ALA A 1 86 ? 13.921 34.418 183.871 1.00 21.73 85 ALA A O 1
ATOM 611 N N . GLN A 1 87 ? 13.415 34.123 181.676 1.00 19.65 86 GLN A N 1
ATOM 612 C CA . GLN A 1 87 ? 12.747 32.833 181.806 1.00 20.32 86 GLN A CA 1
ATOM 613 C C . GLN A 1 87 ? 13.740 31.686 181.547 1.00 19.61 86 GLN A C 1
ATOM 614 O O . GLN A 1 87 ? 13.500 30.536 181.881 1.00 20.04 86 GLN A O 1
ATOM 620 N N . PHE A 1 88 ? 14.858 32.022 180.926 1.00 20.24 87 PHE A N 1
ATOM 621 C CA . PHE A 1 88 ? 15.917 31.057 180.642 1.00 20.29 87 PHE A CA 1
ATOM 622 C C . PHE A 1 88 ? 17.229 31.832 180.597 1.00 20.76 87 PHE A C 1
ATOM 623 O O . PHE A 1 88 ? 17.234 33.034 180.384 1.00 21.21 87 PHE A O 1
ATOM 631 N N . ILE A 1 89 ? 18.335 31.127 180.815 1.00 20.50 88 ILE A N 1
ATOM 632 C CA . ILE A 1 89 ? 19.660 31.728 180.829 1.00 20.59 88 ILE A CA 1
ATOM 633 C C . ILE A 1 89 ? 20.643 30.892 179.995 1.00 20.90 88 ILE A C 1
ATOM 634 O O . ILE A 1 89 ? 20.733 29.652 180.147 1.00 20.87 88 ILE A O 1
ATOM 639 N N . VAL A 1 90 ? 21.322 31.558 179.073 1.00 21.09 89 VAL A N 1
ATOM 640 C CA . VAL A 1 90 ? 22.274 30.896 178.197 1.00 20.94 89 VAL A CA 1
ATOM 641 C C . VAL A 1 90 ? 23.631 31.452 178.497 1.00 21.33 89 VAL A C 1
ATOM 642 O O . VAL A 1 90 ? 23.807 32.683 178.602 1.00 21.23 89 VAL A O 1
ATOM 646 N N . SER A 1 91 ? 24.599 30.554 178.650 1.00 20.75 90 SER A N 1
ATOM 647 C CA . SER A 1 91 ? 25.973 30.981 178.856 1.00 22.64 90 SER A CA 1
ATOM 648 C C . SER A 1 91 ? 26.879 30.355 177.781 1.00 21.67 90 SER A C 1
ATOM 649 O O . SER A 1 91 ? 26.550 29.285 177.214 1.00 22.80 90 SER A O 1
ATOM 652 N N . PRO A 1 92 ? 27.982 31.046 177.430 1.00 21.57 91 PRO A N 1
ATOM 653 C CA . PRO A 1 92 ? 28.791 30.516 176.272 1.00 20.68 91 PRO A CA 1
ATOM 654 C C . PRO A 1 92 ? 29.676 29.331 176.695 1.00 19.80 91 PRO A C 1
ATOM 655 O O . PRO A 1 92 ? 30.242 28.639 175.890 1.00 19.21 91 PRO A O 1
ATOM 659 N N . GLY A 1 93 ? 29.780 29.094 177.990 1.00 17.56 92 GLY A N 1
ATOM 660 C CA . GLY A 1 93 ? 30.685 28.085 178.501 1.00 19.69 92 GLY A CA 1
ATOM 661 C C . GLY A 1 93 ? 30.151 27.872 179.899 1.00 20.94 92 GLY A C 1
ATOM 662 O O . GLY A 1 93 ? 29.108 28.457 180.246 1.00 21.55 92 GLY A O 1
ATOM 663 N N . LEU A 1 94 ? 30.828 27.054 180.683 1.00 22.28 93 LEU A N 1
ATOM 664 C CA . LEU A 1 94 ? 30.358 26.735 182.026 1.00 22.37 93 LEU A CA 1
ATOM 665 C C . LEU A 1 94 ? 31.539 26.701 182.963 1.00 24.10 93 LEU A C 1
ATOM 666 O O . LEU A 1 94 ? 32.599 26.224 182.616 1.00 25.01 93 LEU A O 1
ATOM 671 N N . THR A 1 95 ? 31.370 27.249 184.160 1.00 24.18 94 THR A N 1
ATOM 672 C CA . THR A 1 95 ? 32.454 27.285 185.117 1.00 24.61 94 THR A CA 1
ATOM 673 C C . THR A 1 95 ? 31.900 26.697 186.413 1.00 24.43 94 THR A C 1
ATOM 674 O O . THR A 1 95 ? 30.686 26.545 186.534 1.00 23.54 94 THR A O 1
ATOM 678 N N . PRO A 1 96 ? 32.785 26.325 187.355 1.00 24.99 95 PRO A N 1
ATOM 679 C CA . PRO A 1 96 ? 32.283 25.940 188.697 1.00 25.71 95 PRO A CA 1
ATOM 680 C C . PRO A 1 96 ? 31.417 27.005 189.371 1.00 26.77 95 PRO A C 1
ATOM 681 O O . PRO A 1 96 ? 30.441 26.667 190.079 1.00 28.06 95 PRO A O 1
ATOM 685 N N . GLU A 1 97 ? 31.780 28.272 189.218 1.00 27.11 96 GLU A N 1
ATOM 686 C CA . GLU A 1 97 ? 30.966 29.354 189.784 1.00 27.30 96 GLU A CA 1
ATOM 687 C C . GLU A 1 97 ? 29.566 29.364 189.154 1.00 25.55 96 GLU A C 1
ATOM 688 O O . GLU A 1 97 ? 28.6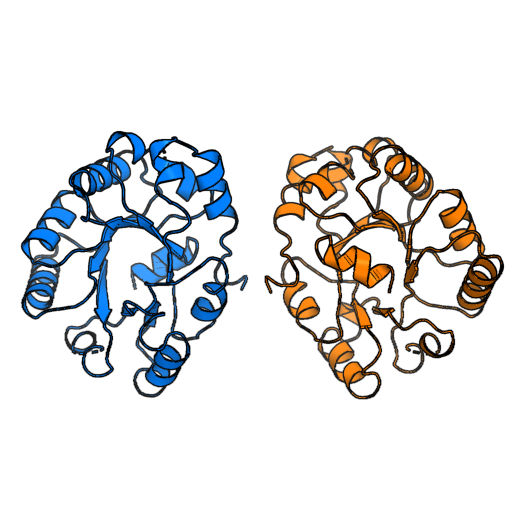09 29.575 189.855 1.00 25.20 96 GLU A O 1
ATOM 694 N N . LEU A 1 98 ? 29.423 29.154 187.830 1.00 26.14 97 LEU A N 1
ATOM 695 C CA . LEU A 1 98 ? 28.069 29.106 187.240 1.00 24.58 97 LEU A CA 1
ATOM 696 C C . LEU A 1 98 ? 27.280 27.868 187.725 1.00 25.59 97 LEU A C 1
ATOM 697 O O . LEU A 1 98 ? 26.073 27.954 188.008 1.00 25.39 97 LEU A O 1
ATOM 702 N N . ILE A 1 99 ? 27.975 26.733 187.860 1.00 25.02 98 ILE A N 1
ATOM 703 C CA . ILE A 1 99 ? 27.326 25.490 188.297 1.00 25.90 98 ILE A CA 1
ATOM 704 C C . ILE A 1 99 ? 26.744 25.687 189.691 1.00 25.96 98 ILE A C 1
ATOM 705 O O . ILE A 1 99 ? 25.572 25.371 189.963 1.00 25.51 98 ILE A O 1
ATOM 710 N N . GLU A 1 100 ? 27.579 26.249 190.553 1.00 27.22 99 GLU A N 1
ATOM 711 C CA . GLU A 1 100 ? 27.226 26.547 191.919 1.00 27.42 99 GLU A CA 1
ATOM 712 C C . GLU A 1 100 ? 26.034 27.504 192.011 1.00 27.12 99 GLU A C 1
ATOM 713 O O . GLU A 1 100 ? 25.060 27.238 192.698 1.00 27.77 99 GLU A O 1
ATOM 719 N N . LYS A 1 101 ? 26.111 28.611 191.291 1.00 26.68 100 LYS A N 1
ATOM 720 C CA . LYS A 1 101 ? 25.003 29.567 191.234 1.00 25.88 100 LYS A CA 1
ATOM 721 C C . LYS A 1 101 ? 23.693 28.903 190.798 1.00 25.25 100 LYS A C 1
ATOM 722 O O . LYS A 1 101 ? 22.638 29.099 191.427 1.00 24.11 100 LYS A O 1
ATOM 728 N N . ALA A 1 102 ? 23.744 28.134 189.711 1.00 25.21 101 ALA A N 1
ATOM 729 C CA . ALA A 1 102 ? 22.538 27.490 189.202 1.00 25.33 101 ALA A CA 1
ATOM 730 C C . ALA A 1 102 ? 21.917 26.494 190.190 1.00 25.46 101 ALA A C 1
ATOM 731 O O . ALA A 1 102 ? 20.692 26.418 190.342 1.00 23.13 101 ALA A O 1
ATOM 733 N N . LYS A 1 103 ? 22.768 25.689 190.808 1.00 27.17 102 LYS A N 1
ATOM 734 C CA . LYS A 1 103 ? 22.323 24.791 191.876 1.00 28.84 102 LYS A CA 1
ATOM 735 C C . LYS A 1 103 ? 21.609 25.577 192.953 1.00 28.47 102 LYS A C 1
ATOM 736 O O . LYS A 1 103 ? 20.469 25.262 193.303 1.00 27.28 102 LYS A O 1
ATOM 742 N N . GLN A 1 104 ? 22.264 26.637 193.414 1.00 30.26 103 GLN A N 1
ATOM 743 C CA . GLN A 1 104 ? 21.764 27.445 194.522 1.00 31.38 103 GLN A CA 1
ATOM 744 C C . GLN A 1 104 ? 20.418 28.115 194.229 1.00 32.07 103 GLN A C 1
ATOM 745 O O . GLN A 1 104 ? 19.538 28.132 195.085 1.00 31.54 103 GLN A O 1
ATOM 751 N N . VAL A 1 105 ? 20.240 28.673 193.032 1.00 32.18 104 VAL A N 1
ATOM 752 C CA . VAL A 1 105 ? 18.915 29.214 192.730 1.00 32.61 104 VAL A CA 1
ATOM 753 C C . VAL A 1 105 ? 17.858 28.100 192.534 1.00 33.47 104 VAL A C 1
ATOM 754 O O . VAL A 1 105 ? 16.694 28.286 192.883 1.00 33.71 104 VAL A O 1
ATOM 758 N N . LYS A 1 106 ? 18.254 26.934 192.047 1.00 34.21 105 LYS A N 1
ATOM 759 C CA . LYS A 1 106 ? 17.298 25.819 191.978 1.00 36.35 105 LYS A CA 1
ATOM 760 C C . LYS A 1 106 ? 16.944 25.309 193.398 1.00 37.20 105 LYS A C 1
ATOM 761 O O . LYS A 1 106 ? 15.798 24.945 193.657 1.00 37.85 105 LYS A O 1
ATOM 767 N N . LEU A 1 107 ? 17.922 25.305 194.305 1.00 38.46 106 LEU A N 1
ATOM 768 C CA . LEU A 1 107 ? 17.705 24.902 195.713 1.00 39.50 106 LEU A CA 1
ATOM 769 C C . LEU A 1 107 ? 16.755 25.842 196.465 1.00 41.45 106 LEU A C 1
ATOM 770 O O . LEU A 1 107 ? 15.917 25.383 197.249 1.00 41.49 106 LEU A O 1
ATOM 775 N N . ASP A 1 108 ? 16.914 27.151 196.237 1.00 42.77 107 ASP A N 1
ATOM 776 C CA . ASP A 1 108 ? 16.063 28.187 196.838 1.00 44.39 107 ASP A CA 1
ATOM 777 C C . ASP A 1 108 ? 14.638 28.144 196.277 1.00 44.56 107 ASP A C 1
ATOM 778 O O . ASP A 1 108 ? 13.707 28.595 196.927 1.00 44.53 107 ASP A O 1
ATOM 783 N N . GLY A 1 109 ? 14.491 27.619 195.061 1.00 45.00 108 GLY A N 1
ATOM 784 C CA . GLY A 1 109 ? 13.177 27.332 194.453 1.00 45.89 108 GLY A CA 1
ATOM 785 C C . GLY A 1 109 ? 12.375 28.507 193.890 1.00 46.16 108 GLY A C 1
ATOM 786 O O . GLY A 1 109 ? 11.237 28.336 193.466 1.00 47.12 108 GLY A O 1
ATOM 787 N N . GLN A 1 110 ? 12.963 29.696 193.887 1.00 45.89 109 GLN A N 1
ATOM 788 C CA . GLN A 1 110 ? 12.268 30.908 193.451 1.00 45.41 109 GLN A CA 1
ATOM 789 C C . GLN A 1 110 ? 12.304 31.103 191.921 1.00 44.35 109 GLN A C 1
ATOM 790 O O . GLN A 1 110 ? 11.285 31.485 191.311 1.00 44.44 109 GLN A O 1
ATOM 796 N N . TRP A 1 111 ? 13.475 30.853 191.320 1.00 41.70 110 TRP A N 1
ATOM 797 C CA . TRP A 1 111 ? 13.614 30.855 189.873 1.00 38.99 110 TRP A CA 1
ATOM 798 C C . TRP A 1 111 ? 13.541 29.429 189.340 1.00 38.71 110 TRP A C 1
ATOM 799 O O . TRP A 1 111 ? 14.419 28.583 189.602 1.00 39.10 110 TRP A O 1
ATOM 810 N N . GLN A 1 112 ? 12.474 29.163 188.609 1.00 37.11 111 GLN A N 1
ATOM 811 C CA . GLN A 1 112 ? 12.274 27.851 188.043 1.00 36.75 111 GLN A CA 1
ATOM 812 C C . GLN A 1 112 ? 12.492 27.891 186.526 1.00 35.12 111 GLN A C 1
ATOM 813 O O . GLN A 1 112 ? 11.781 27.241 185.779 1.00 35.93 111 GLN A O 1
ATOM 819 N N . GLY A 1 113 ? 13.475 28.657 186.073 1.00 32.53 112 GLY A N 1
ATOM 820 C CA . GLY A 1 113 ? 13.724 28.729 184.653 1.00 29.78 112 GLY A CA 1
ATOM 821 C C . GLY A 1 113 ? 14.736 27.719 184.164 1.00 27.92 112 GLY A C 1
ATOM 822 O O . GLY A 1 113 ? 15.151 26.837 184.882 1.00 27.80 112 GLY A O 1
ATOM 823 N N . VAL A 1 114 ? 15.130 27.861 182.904 1.00 26.52 113 VAL A N 1
ATOM 824 C CA . VAL A 1 114 ? 15.970 26.875 182.243 1.00 25.18 113 VAL A CA 1
ATOM 825 C C . VAL A 1 114 ? 17.388 27.467 182.080 1.00 24.96 113 VAL A C 1
ATOM 826 O O . VAL A 1 114 ? 17.572 28.579 181.553 1.00 24.09 113 VAL A O 1
ATOM 830 N N . PHE A 1 115 ? 18.368 26.702 182.540 1.00 24.26 114 PHE A N 1
ATOM 831 C CA . PHE A 1 115 ? 19.759 27.057 182.369 1.00 23.82 114 PHE A CA 1
ATOM 832 C C . PHE A 1 115 ? 20.323 26.206 181.229 1.00 22.57 114 PHE A C 1
ATOM 833 O O . PHE A 1 115 ? 20.271 24.963 181.224 1.00 22.42 114 PHE A O 1
ATOM 841 N N . LEU A 1 116 ? 20.820 26.901 180.230 1.00 22.38 115 LEU A N 1
ATOM 842 C CA . LEU A 1 116 ? 21.293 26.290 179.010 1.00 22.56 115 LEU A CA 1
ATOM 843 C C . LEU A 1 116 ? 22.764 26.761 178.780 1.00 22.27 115 LEU A C 1
ATOM 844 O O . LEU A 1 116 ? 22.993 27.807 178.185 1.00 22.72 115 LEU A O 1
ATOM 849 N N . PRO A 1 117 ? 23.746 26.014 179.292 1.00 22.20 116 PRO A N 1
ATOM 850 C CA . PRO A 1 117 ? 25.159 26.432 179.222 1.00 22.39 116 PRO A CA 1
ATOM 851 C C . PRO A 1 117 ? 25.934 25.813 178.065 1.00 21.75 116 PRO A C 1
ATOM 852 O O . PRO A 1 117 ? 25.628 24.683 177.654 1.00 21.40 116 PRO A O 1
ATOM 856 N N . GLY A 1 118 ? 26.984 26.513 177.633 1.00 21.45 117 GLY A N 1
ATOM 857 C CA . GLY A 1 118 ? 27.822 26.098 176.517 1.00 20.75 117 GLY A CA 1
ATOM 858 C C . GLY A 1 118 ? 28.807 25.024 176.942 1.00 20.03 117 GLY A C 1
ATOM 859 O O . GLY A 1 118 ? 29.350 25.052 178.051 1.00 19.58 117 GLY A O 1
ATOM 860 N N . VAL A 1 119 ? 29.001 24.068 176.058 1.00 18.34 118 VAL A N 1
ATOM 861 C CA . VAL A 1 119 ? 30.050 23.079 176.154 1.00 18.65 118 VAL A CA 1
ATOM 862 C C . VAL A 1 119 ? 30.739 22.973 174.804 1.00 18.94 118 VAL A C 1
ATOM 863 O O . VAL A 1 119 ? 30.121 23.297 173.744 1.00 19.40 118 VAL A O 1
ATOM 867 N N . ALA A 1 120 ? 31.997 22.534 174.809 1.00 18.20 119 ALA A N 1
ATOM 868 C CA . ALA A 1 120 ? 32.770 22.403 173.538 1.00 18.27 119 ALA A CA 1
ATOM 869 C C . ALA A 1 120 ? 33.613 21.116 173.453 1.00 18.64 119 ALA A C 1
ATOM 870 O O . ALA A 1 120 ? 34.226 20.852 172.435 1.00 20.52 119 ALA A O 1
ATOM 872 N N . THR A 1 121 ? 33.681 20.340 174.522 1.00 18.26 120 THR A N 1
ATOM 873 C CA . THR A 1 121 ? 34.410 19.061 174.555 1.00 18.88 120 THR A CA 1
ATOM 874 C C . THR A 1 121 ? 33.588 17.967 175.226 1.00 19.30 120 THR A C 1
ATOM 875 O O . THR A 1 121 ? 32.688 18.269 176.058 1.00 20.84 120 THR A O 1
ATOM 879 N N . ALA A 1 122 ? 33.929 16.697 174.945 1.00 18.80 121 ALA A N 1
ATOM 880 C CA . ALA A 1 122 ? 33.227 15.564 175.605 1.00 18.88 121 ALA A CA 1
ATOM 881 C C . ALA A 1 122 ? 33.342 15.712 177.116 1.00 16.82 121 ALA A C 1
ATOM 882 O O . ALA A 1 122 ? 32.401 15.397 177.871 1.00 17.59 121 ALA A O 1
ATOM 884 N N . SER A 1 123 ? 34.477 16.217 177.548 1.00 17.06 122 SER A N 1
ATOM 885 C CA . SER A 1 123 ? 34.691 16.348 179.075 1.00 16.35 122 SER A CA 1
ATOM 886 C C . SER A 1 123 ? 33.776 17.449 179.647 1.00 17.72 122 SER A C 1
ATOM 887 O O . SER A 1 123 ? 33.215 17.327 180.757 1.00 18.39 122 SER A O 1
ATOM 890 N N . GLU A 1 124 ? 33.642 18.559 178.911 1.00 17.77 123 GLU A N 1
ATOM 891 C CA . GLU A 1 124 ? 32.685 19.603 179.305 1.00 18.89 123 GLU A CA 1
ATOM 892 C C . GLU A 1 124 ? 31.231 19.098 179.357 1.00 18.90 123 GLU A C 1
ATOM 893 O O . GLU A 1 124 ? 30.483 19.468 180.254 1.00 19.99 123 GLU A O 1
ATOM 899 N N . VAL A 1 125 ? 30.855 18.245 178.406 1.00 19.19 124 VAL A N 1
ATOM 900 C CA . VAL A 1 125 ? 29.516 17.675 178.406 1.00 18.73 124 VAL A CA 1
ATOM 901 C C . VAL A 1 125 ? 29.316 16.883 179.706 1.00 19.59 124 VAL A C 1
ATOM 902 O O . VAL A 1 125 ? 28.282 17.018 180.379 1.00 20.69 124 VAL A O 1
ATOM 914 N N . ILE A 1 127 ? 30.874 16.974 182.565 1.00 20.44 126 ILE A N 1
ATOM 915 C CA A ILE A 1 127 ? 30.807 17.851 183.751 0.50 19.60 126 ILE A CA 1
ATOM 916 C CA B ILE A 1 127 ? 30.793 17.859 183.755 0.50 19.45 126 ILE A CA 1
ATOM 917 C C . ILE A 1 127 ? 29.404 18.508 183.880 1.00 20.53 126 ILE A C 1
ATOM 918 O O . ILE A 1 127 ? 28.806 18.547 184.961 1.00 19.23 126 ILE A O 1
ATOM 927 N N . ALA A 1 128 ? 28.852 19.023 182.759 1.00 20.75 127 ALA A N 1
ATOM 928 C CA . ALA A 1 128 ? 27.512 19.615 182.801 1.00 22.39 127 ALA A CA 1
ATOM 929 C C . ALA A 1 128 ? 26.453 18.547 183.110 1.00 23.89 127 ALA A C 1
ATOM 930 O O . ALA A 1 128 ? 25.556 18.753 183.945 1.00 25.03 127 ALA A O 1
ATOM 932 N N . ALA A 1 129 ? 26.553 17.404 182.463 1.00 24.97 128 ALA A N 1
ATOM 933 C CA . ALA A 1 129 ? 25.563 16.338 182.690 1.00 27.73 128 ALA A CA 1
ATOM 934 C C . ALA A 1 129 ? 25.558 15.889 184.156 1.00 28.25 128 ALA A C 1
ATOM 935 O O . ALA A 1 129 ? 24.510 15.626 184.752 1.00 28.76 128 ALA A O 1
ATOM 937 N N . GLN A 1 130 ? 26.724 15.856 184.759 1.00 30.53 129 GLN A N 1
ATOM 938 C CA . GLN A 1 130 ? 26.802 15.389 186.145 1.00 31.55 129 GLN A CA 1
ATOM 939 C C . GLN A 1 130 ? 26.396 16.369 187.235 1.00 31.95 129 GLN A C 1
ATOM 940 O O . GLN A 1 130 ? 26.003 15.968 188.343 1.00 31.24 129 GLN A O 1
ATOM 946 N N . ALA A 1 131 ? 26.441 17.654 186.884 1.00 31.37 130 ALA A N 1
ATOM 947 C CA . ALA A 1 131 ? 25.742 18.706 187.613 1.00 31.41 130 ALA A CA 1
ATOM 948 C C . ALA A 1 131 ? 24.228 18.627 187.409 1.00 30.96 130 ALA A C 1
ATOM 949 O O . ALA A 1 131 ? 23.484 19.312 188.083 1.00 32.41 130 ALA A O 1
ATOM 951 N N . GLY A 1 132 ? 23.761 17.820 186.456 1.00 30.25 131 GLY A N 1
ATOM 952 C CA . GLY A 1 132 ? 22.323 17.632 186.291 1.00 28.50 131 GLY A CA 1
ATOM 953 C C . GLY A 1 132 ? 21.707 18.323 185.085 1.00 27.26 131 GLY A C 1
ATOM 954 O O . GLY A 1 132 ? 20.478 18.423 185.009 1.00 26.21 131 GLY A O 1
ATOM 955 N N . ILE A 1 133 ? 22.550 18.769 184.137 1.00 26.41 132 ILE A N 1
ATOM 956 C CA . ILE A 1 133 ? 22.095 19.521 182.975 1.00 25.57 132 ILE A CA 1
ATOM 957 C C . ILE A 1 133 ? 22.322 18.681 181.705 1.00 25.80 132 ILE A C 1
ATOM 958 O O . ILE A 1 133 ? 23.470 18.439 181.324 1.00 25.13 132 ILE A O 1
ATOM 963 N N . THR A 1 134 ? 21.234 18.257 181.059 1.00 25.03 133 THR A N 1
ATOM 964 C CA . THR A 1 134 ? 21.310 17.288 179.976 1.00 24.96 133 THR A CA 1
ATOM 965 C C . THR A 1 134 ? 20.925 17.892 178.617 1.00 23.58 133 THR A C 1
ATOM 966 O O . THR A 1 134 ? 20.899 17.181 177.605 1.00 23.89 133 THR A O 1
ATOM 970 N N . GLN A 1 135 ? 20.622 19.194 178.623 1.00 21.43 134 GLN A N 1
ATOM 971 C CA . GLN A 1 135 ? 20.333 19.965 177.406 1.00 21.30 134 GLN A CA 1
ATOM 972 C C . GLN A 1 135 ? 21.326 21.117 177.413 1.00 20.57 134 GLN A C 1
ATOM 973 O O . GLN A 1 135 ? 21.388 21.922 178.353 1.00 21.01 134 GLN A O 1
ATOM 979 N N . LEU A 1 136 ? 22.204 21.118 176.408 1.00 19.54 135 LEU A N 1
ATOM 980 C CA . LEU A 1 136 ? 23.394 21.992 176.444 1.00 18.91 135 LEU A CA 1
ATOM 981 C C . LEU A 1 136 ? 23.491 22.815 175.192 1.00 18.21 135 LEU A C 1
ATOM 982 O O . LEU A 1 136 ? 22.999 22.353 174.152 1.00 19.29 135 LEU A O 1
ATOM 987 N N . LYS A 1 137 ? 24.173 23.972 175.276 1.00 18.89 136 LYS A N 1
ATOM 988 C CA . LYS A 1 137 ? 24.536 24.771 174.081 1.00 20.81 136 LYS A CA 1
ATOM 989 C C . LYS A 1 137 ? 25.816 24.176 173.517 1.00 19.49 136 LYS A C 1
ATOM 990 O O . LYS A 1 137 ? 26.660 23.765 174.251 1.00 18.95 136 LYS A O 1
ATOM 996 N N . CYS A 1 138 ? 25.955 24.046 172.201 1.00 18.95 137 CYS A N 1
ATOM 997 C CA . CYS A 1 138 ? 27.273 23.694 171.710 1.00 18.25 137 CYS A CA 1
ATOM 998 C C . CYS A 1 138 ? 27.840 25.008 171.150 1.00 19.83 137 CYS A C 1
ATOM 999 O O . CYS A 1 138 ? 27.295 25.540 170.162 1.00 19.49 137 CYS A O 1
ATOM 1002 N N . PHE A 1 139 ? 28.894 25.558 171.763 1.00 19.46 138 PHE A N 1
ATOM 1003 C CA . PHE A 1 139 ? 29.404 26.894 171.339 1.00 20.61 138 PHE A CA 1
ATOM 1004 C C . PHE A 1 139 ? 30.947 26.998 171.220 1.00 19.84 138 PHE A C 1
ATOM 1005 O O . PHE A 1 139 ? 31.649 26.658 172.219 1.00 19.62 138 PHE A O 1
ATOM 1013 N N . PRO A 1 140 ? 31.463 27.554 170.086 1.00 19.67 139 PRO A N 1
ATOM 1014 C CA . PRO A 1 140 ? 30.698 27.982 168.872 1.00 19.84 139 PRO A CA 1
ATOM 1015 C C . PRO A 1 140 ? 30.663 26.867 167.840 1.00 19.15 139 PRO A C 1
ATOM 1016 O O . PRO A 1 140 ? 31.707 26.513 167.302 1.00 20.08 139 PRO A O 1
ATOM 1020 N N . ALA A 1 141 ? 29.478 26.293 167.620 1.00 18.91 140 ALA A N 1
ATOM 1021 C CA . ALA A 1 141 ? 29.326 25.000 167.000 1.00 19.38 140 ALA A CA 1
ATOM 1022 C C . ALA A 1 141 ? 30.056 24.894 165.663 1.00 19.42 140 ALA A C 1
ATOM 1023 O O . ALA A 1 141 ? 30.773 23.939 165.441 1.00 19.25 140 ALA A O 1
ATOM 1025 N N . SER A 1 142 ? 29.895 25.890 164.806 1.00 20.42 141 SER A N 1
ATOM 1026 C CA A SER A 1 142 ? 30.412 25.799 163.435 0.50 21.73 141 SER A CA 1
ATOM 1027 C CA B SER A 1 142 ? 30.406 25.763 163.437 0.50 21.22 141 SER A CA 1
ATOM 1028 C C . SER A 1 142 ? 31.945 25.850 163.370 1.00 22.52 141 SER A C 1
ATOM 1029 O O . SER A 1 142 ? 32.572 25.318 162.456 1.00 25.19 141 SER A O 1
ATOM 1034 N N . ALA A 1 143 ? 32.568 26.513 164.328 1.00 22.30 142 ALA A N 1
ATOM 1035 C CA . ALA A 1 143 ? 34.016 26.664 164.221 1.00 22.68 142 ALA A CA 1
ATOM 1036 C C . ALA A 1 143 ? 34.739 25.481 164.881 1.00 22.61 142 ALA A C 1
ATOM 1037 O O . ALA A 1 143 ? 35.930 25.240 164.648 1.00 22.94 142 ALA A O 1
ATOM 1039 N N . ILE A 1 144 ? 34.028 24.731 165.712 1.00 21.93 143 ILE A N 1
ATOM 1040 C CA . ILE A 1 144 ? 34.692 23.670 166.468 1.00 22.66 143 ILE A CA 1
ATOM 1041 C C . ILE A 1 144 ? 34.377 22.230 165.998 1.00 22.81 143 ILE A C 1
ATOM 1042 O O . ILE A 1 144 ? 34.661 21.279 166.706 1.00 23.16 143 ILE A O 1
ATOM 1047 N N . GLY A 1 145 ? 33.805 22.074 164.802 1.00 23.86 144 GLY A N 1
ATOM 1048 C CA . GLY A 1 145 ? 33.573 20.743 164.242 1.00 24.62 144 GLY A CA 1
ATOM 1049 C C . GLY A 1 145 ? 32.132 20.478 163.815 1.00 24.69 144 GLY A C 1
ATOM 1050 O O . GLY A 1 145 ? 31.876 19.517 163.102 1.00 25.14 144 GLY A O 1
ATOM 1051 N N . GLY A 1 146 ? 31.187 21.323 164.263 1.00 25.92 145 GLY A N 1
ATOM 1052 C CA . GLY A 1 146 ? 29.821 21.423 163.677 1.00 24.02 145 GLY A CA 1
ATOM 1053 C C . GLY A 1 146 ? 29.001 20.144 163.744 1.00 23.41 145 GLY A C 1
ATOM 1054 O O . GLY A 1 146 ? 29.068 19.433 164.710 1.00 22.85 145 GLY A O 1
ATOM 1055 N N . ALA A 1 147 ? 28.259 19.818 162.678 1.00 24.03 146 ALA A N 1
ATOM 1056 C CA . ALA A 1 147 ? 27.415 18.594 162.655 1.00 23.63 146 ALA A CA 1
ATOM 1057 C C . ALA A 1 147 ? 28.216 17.314 162.993 1.00 24.05 146 ALA A C 1
ATOM 1058 O O . ALA A 1 147 ? 27.711 16.455 163.693 1.00 25.17 146 ALA A O 1
ATOM 1060 N N . LYS A 1 148 ? 29.451 17.205 162.487 1.00 23.46 147 LYS A N 1
ATOM 1061 C CA . LYS A 1 148 ? 30.287 16.042 162.698 1.00 23.94 147 LYS A CA 1
ATOM 1062 C C . LYS A 1 148 ? 30.604 15.859 164.192 1.00 22.84 147 LYS A C 1
ATOM 1063 O O . LYS A 1 148 ? 30.553 14.742 164.722 1.00 21.99 147 LYS A O 1
ATOM 1069 N N . LEU A 1 149 ? 30.948 16.960 164.854 1.00 21.98 148 LEU A N 1
ATOM 1070 C CA . LEU A 1 149 ? 31.203 16.919 166.283 1.00 21.35 148 LEU A CA 1
ATOM 1071 C C . LEU A 1 149 ? 29.961 16.415 167.044 1.00 21.04 148 LEU A C 1
ATOM 1072 O O . LEU A 1 149 ? 30.054 15.474 167.824 1.00 21.51 148 LEU A O 1
ATOM 1077 N N . LEU A 1 150 ? 28.813 17.062 166.836 1.00 19.98 149 LEU A N 1
ATOM 1078 C CA . LEU A 1 150 ? 27.555 16.650 167.471 1.00 20.12 149 LEU A CA 1
ATOM 1079 C C . LEU A 1 150 ? 27.215 15.170 167.227 1.00 20.11 149 LEU A C 1
ATOM 1080 O O . LEU A 1 150 ? 26.807 14.452 168.145 1.00 19.00 149 LEU A O 1
ATOM 1085 N N . LYS A 1 151 ? 27.377 14.720 165.978 1.00 20.33 150 LYS A N 1
ATOM 1086 C CA . LYS A 1 151 ? 27.100 13.324 165.658 1.00 22.02 150 LYS A CA 1
ATOM 1087 C C . LYS A 1 151 ? 28.045 12.354 166.401 1.00 22.40 150 LYS A C 1
ATOM 1088 O O . LYS A 1 151 ? 27.624 11.298 166.890 1.00 22.72 150 LYS A O 1
ATOM 1094 N N . ALA A 1 152 ? 29.318 12.736 166.528 1.00 22.65 151 ALA A N 1
ATOM 1095 C CA . ALA A 1 152 ? 30.307 11.884 167.182 1.00 22.26 151 ALA A CA 1
ATOM 1096 C C . ALA A 1 152 ? 29.904 11.780 168.644 1.00 21.68 151 ALA A C 1
ATOM 1097 O O . ALA A 1 152 ? 30.024 10.718 169.216 1.00 21.51 151 ALA A O 1
ATOM 1099 N N . TRP A 1 153 ? 29.449 12.886 169.222 1.00 21.15 152 TRP A N 1
ATOM 1100 C CA . TRP A 1 153 ? 29.048 12.918 170.654 1.00 19.68 152 TRP A CA 1
ATOM 1101 C C . TRP A 1 153 ? 27.784 12.101 170.971 1.00 20.67 152 TRP A C 1
ATOM 1102 O O . TRP A 1 153 ? 27.572 11.678 172.147 1.00 22.27 152 TRP A O 1
ATOM 1113 N N . SER A 1 154 ? 26.923 11.920 169.970 1.00 21.91 153 SER A N 1
ATOM 1114 C CA . SER A 1 154 ? 25.679 11.147 170.124 1.00 21.93 153 SER A CA 1
ATOM 1115 C C . SER A 1 154 ? 25.934 9.694 170.522 1.00 22.71 153 SER A C 1
ATOM 1116 O O . SER A 1 154 ? 25.154 9.123 171.317 1.00 23.59 153 SER A O 1
ATOM 1119 N N . GLY A 1 155 ? 27.051 9.134 170.058 1.00 21.99 154 GLY A N 1
ATOM 1120 C CA . GLY A 1 155 ? 27.423 7.744 170.397 1.00 22.42 154 GLY A CA 1
ATOM 1121 C C . GLY A 1 155 ? 27.559 7.510 171.905 1.00 21.79 154 GLY A C 1
ATOM 1122 O O . GLY A 1 155 ? 26.765 6.762 172.477 1.00 22.18 154 GLY A O 1
ATOM 1123 N N . PRO A 1 156 ? 28.544 8.165 172.566 1.00 22.29 155 PRO A N 1
ATOM 1124 C CA . PRO A 1 156 ? 28.679 8.004 174.030 1.00 21.32 155 PRO A CA 1
ATOM 1125 C C . PRO A 1 156 ? 27.672 8.742 174.897 1.00 21.66 155 PRO A C 1
ATOM 1126 O O . PRO A 1 156 ? 27.559 8.435 176.121 1.00 21.43 155 PRO A O 1
ATOM 1130 N N . PHE A 1 157 ? 27.007 9.757 174.339 1.00 21.59 156 PHE A N 1
ATOM 1131 C CA . PHE A 1 157 ? 26.090 10.613 175.117 1.00 22.49 156 PHE A CA 1
ATOM 1132 C C . PHE A 1 157 ? 24.678 10.614 174.502 1.00 23.78 156 PHE A C 1
ATOM 1133 O O . PHE A 1 157 ? 24.187 11.641 173.993 1.00 23.18 156 PHE A O 1
ATOM 1141 N N . PRO A 1 158 ? 24.020 9.449 174.484 1.00 25.26 157 PRO A N 1
ATOM 1142 C CA . PRO A 1 158 ? 22.840 9.488 173.615 1.00 26.26 157 PRO A CA 1
ATOM 1143 C C . PRO A 1 158 ? 21.611 10.206 174.203 1.00 26.88 157 PRO A C 1
ATOM 1144 O O . PRO A 1 158 ? 20.722 10.598 173.431 1.00 28.20 157 PRO A O 1
ATOM 1148 N N . ASP A 1 159 ? 21.610 10.378 175.524 1.00 26.71 158 ASP A N 1
ATOM 1149 C CA . ASP A 1 159 ? 20.623 11.121 176.313 1.00 28.87 158 ASP A CA 1
ATOM 1150 C C . ASP A 1 159 ? 20.962 12.620 176.532 1.00 27.33 158 ASP A C 1
ATOM 1151 O O . ASP A 1 159 ? 20.406 13.238 177.444 1.00 28.12 158 ASP A O 1
ATOM 1156 N N . ILE A 1 160 ? 21.887 13.191 175.761 1.00 24.29 159 ILE A N 1
ATOM 1157 C CA . ILE A 1 160 ? 22.174 14.614 175.921 1.00 22.34 159 ILE A CA 1
ATOM 1158 C C . ILE A 1 160 ? 21.654 15.272 174.689 1.00 22.44 159 ILE A C 1
ATOM 1159 O O . ILE A 1 160 ? 21.845 14.724 173.620 1.00 21.49 159 ILE A O 1
ATOM 1164 N N . GLN A 1 161 ? 20.974 16.407 174.831 1.00 21.81 160 GLN A N 1
ATOM 1165 C CA . GLN A 1 161 ? 20.474 17.130 173.647 1.00 22.57 160 GLN A CA 1
ATOM 1166 C C . GLN A 1 161 ? 21.190 18.460 173.535 1.00 22.03 160 GLN A C 1
ATOM 1167 O O . GLN A 1 161 ? 21.566 19.035 174.553 1.00 22.04 160 GLN A O 1
ATOM 1173 N N . PHE A 1 162 ? 21.344 18.970 172.319 1.00 20.68 161 PHE A N 1
ATOM 1174 C CA . PHE A 1 162 ? 22.143 20.171 172.124 1.00 20.47 161 PHE A CA 1
ATOM 1175 C C . PHE A 1 162 ? 21.396 21.278 171.407 1.00 19.68 161 PHE A C 1
ATOM 1176 O O . PHE A 1 162 ? 20.469 21.018 170.673 1.00 19.87 161 PHE A O 1
ATOM 1184 N N . CYS A 1 163 ? 21.802 22.508 171.664 1.00 18.84 162 CYS A N 1
ATOM 1185 C CA . CYS A 1 163 ? 21.399 23.650 170.889 1.00 20.12 162 CYS A CA 1
ATOM 1186 C C . CYS A 1 163 ? 22.709 24.207 170.312 1.00 20.77 162 CYS A C 1
ATOM 1187 O O . CYS A 1 163 ? 23.436 24.914 170.977 1.00 20.39 162 CYS A O 1
ATOM 1190 N N . PRO A 1 164 ? 23.017 23.900 169.030 1.00 21.63 163 PRO A N 1
ATOM 1191 C CA . PRO A 1 164 ? 24.239 24.542 168.515 1.00 21.16 163 PRO A CA 1
ATOM 1192 C C . PRO A 1 164 ? 24.044 26.065 168.290 1.00 21.26 163 PRO A C 1
ATOM 1193 O O . PRO A 1 164 ? 22.962 26.497 167.875 1.00 20.32 163 PRO A O 1
ATOM 1197 N N . THR A 1 165 ? 25.051 26.868 168.646 1.00 21.14 164 THR A N 1
ATOM 1198 C CA . THR A 1 165 ? 25.052 28.334 168.398 1.00 23.62 164 THR A CA 1
ATOM 1199 C C . THR A 1 165 ? 26.460 28.699 167.984 1.00 23.48 164 THR A C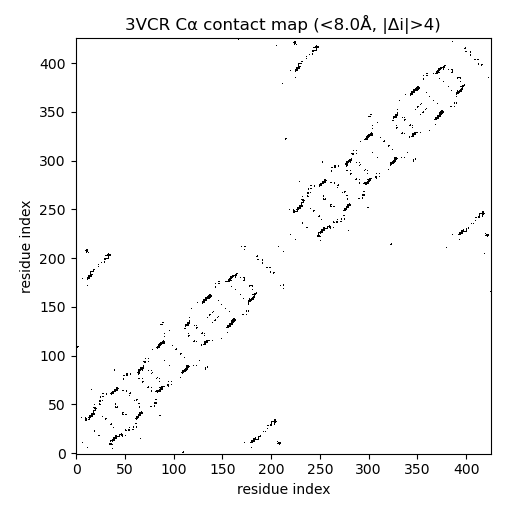 1
ATOM 1200 O O . THR A 1 165 ? 27.423 28.176 168.561 1.00 24.38 164 THR A O 1
ATOM 1204 N N . GLY A 1 166 ? 26.573 29.582 166.999 1.00 22.74 165 GLY A N 1
ATOM 1205 C CA . GLY A 1 166 ? 27.872 30.006 166.499 1.00 23.40 165 GLY A CA 1
ATOM 1206 C C . GLY A 1 166 ? 28.030 29.558 165.059 1.00 23.53 165 GLY A C 1
ATOM 1207 O O . GLY A 1 166 ? 28.313 28.380 164.788 1.00 24.24 165 GLY A O 1
ATOM 1208 N N . GLY A 1 167 ? 27.827 30.486 164.136 1.00 23.24 166 GLY A N 1
ATOM 1209 C CA . GLY A 1 167 ? 27.907 30.175 162.703 1.00 23.46 166 GLY A CA 1
ATOM 1210 C C . GLY A 1 167 ? 26.752 29.348 162.185 1.00 23.77 166 GLY A C 1
ATOM 1211 O O . GLY A 1 167 ? 26.850 28.746 161.094 1.00 24.63 166 GLY A O 1
ATOM 1212 N N . ILE A 1 168 ? 25.625 29.342 162.906 1.00 22.33 167 ILE A N 1
ATOM 1213 C CA . ILE A 1 168 ? 24.376 28.785 162.339 1.00 22.30 167 ILE A CA 1
ATOM 1214 C C . ILE A 1 168 ? 23.793 29.839 161.375 1.00 23.17 167 ILE A C 1
ATOM 1215 O O . ILE A 1 168 ? 23.781 31.034 161.665 1.00 23.93 167 ILE A O 1
ATOM 1220 N N . SER A 1 169 ? 23.335 29.403 160.212 1.00 22.77 168 SER A N 1
ATOM 1221 C CA . SER A 1 169 ? 22.888 30.352 159.238 1.00 23.75 168 SER A CA 1
ATOM 1222 C C . SER A 1 169 ? 21.588 29.838 158.640 1.00 24.68 168 SER A C 1
ATOM 1223 O O . SER A 1 169 ? 21.198 28.686 158.836 1.00 23.82 168 SER A O 1
ATOM 1226 N N . LYS A 1 170 ? 20.953 30.697 157.850 1.00 25.33 169 LYS A N 1
ATOM 1227 C CA . LYS A 1 170 ? 19.782 30.328 157.085 1.00 27.53 169 LYS A CA 1
ATOM 1228 C C . LYS A 1 170 ? 20.069 29.068 156.264 1.00 26.78 169 LYS A C 1
ATOM 1229 O O . LYS A 1 170 ? 19.197 28.213 156.101 1.00 27.13 169 LYS A O 1
ATOM 1235 N N . ASP A 1 171 ? 21.303 28.942 155.777 1.00 28.16 170 ASP A N 1
ATOM 1236 C CA . ASP A 1 171 ? 21.675 27.866 154.840 1.00 28.50 170 ASP A CA 1
ATOM 1237 C C . ASP A 1 171 ? 22.066 26.533 155.467 1.00 28.13 170 ASP A C 1
ATOM 1238 O O . ASP A 1 171 ? 22.053 25.503 154.771 1.00 27.22 170 ASP A O 1
ATOM 1243 N N . ASN A 1 172 ? 22.393 26.542 156.758 1.00 25.15 171 ASN A N 1
ATOM 1244 C CA . ASN A 1 172 ? 22.808 25.305 157.430 1.00 25.57 171 ASN A CA 1
ATOM 1245 C C . ASN A 1 172 ? 21.987 24.913 158.688 1.00 24.17 171 ASN A C 1
ATOM 1246 O O . ASN A 1 172 ? 22.184 23.845 159.221 1.00 24.56 171 ASN A O 1
ATOM 1251 N N . TYR A 1 173 ? 21.060 25.754 159.138 1.00 24.13 172 TYR A N 1
ATOM 1252 C CA . TYR A 1 173 ? 20.331 25.432 160.377 1.00 24.07 172 TYR A CA 1
ATOM 1253 C C . TYR A 1 173 ? 19.522 24.140 160.297 1.00 24.63 172 TYR A C 1
ATOM 1254 O O . TYR A 1 173 ? 19.489 23.393 161.266 1.00 25.73 172 TYR A O 1
ATOM 1263 N N . LYS A 1 174 ? 18.912 23.874 159.144 1.00 24.61 173 LYS A N 1
ATOM 1264 C CA . LYS A 1 174 ? 18.096 22.687 158.974 1.00 25.91 173 LYS A CA 1
ATOM 1265 C C . LYS A 1 174 ? 18.936 21.417 159.088 1.00 25.95 173 LYS A C 1
ATOM 1266 O O . LYS A 1 174 ? 18.465 20.443 159.635 1.00 26.99 173 LYS A O 1
ATOM 1272 N N . GLU A 1 175 ? 20.163 21.433 158.564 1.00 25.65 174 GLU A N 1
ATOM 1273 C CA . GLU A 1 175 ? 21.076 20.321 158.733 1.00 25.40 174 GLU A CA 1
ATOM 1274 C C . GLU A 1 175 ? 21.405 20.044 160.218 1.00 24.18 174 GLU A C 1
ATOM 1275 O O . GLU A 1 175 ? 21.393 18.894 160.657 1.00 23.30 174 GLU A O 1
ATOM 1281 N N . TYR A 1 176 ? 21.720 21.091 160.985 1.00 23.20 175 TYR A N 1
ATOM 1282 C CA . TYR A 1 176 ? 21.888 20.925 162.430 1.00 22.83 175 TYR A CA 1
ATOM 1283 C C . TYR A 1 176 ? 20.620 20.358 163.033 1.00 22.62 175 TYR A C 1
ATOM 1284 O O . TYR A 1 176 ? 20.669 19.370 163.775 1.00 23.89 175 TYR A O 1
ATOM 1293 N N . LEU A 1 177 ? 19.466 20.964 162.743 1.00 22.25 176 LEU A N 1
ATOM 1294 C CA . LEU A 1 177 ? 18.221 20.523 163.403 1.00 23.16 176 LEU A CA 1
ATOM 1295 C C . LEU A 1 177 ? 17.872 19.053 163.114 1.00 23.92 176 LEU A C 1
ATOM 1296 O O . LEU A 1 177 ? 17.259 18.367 163.950 1.00 23.38 176 LEU A O 1
ATOM 1301 N N . GLY A 1 178 ? 18.207 18.593 161.901 1.00 23.65 177 GLY A N 1
ATOM 1302 C CA . GLY A 1 178 ? 17.964 17.198 161.525 1.00 24.66 177 GLY A CA 1
ATOM 1303 C C . GLY A 1 178 ? 18.745 16.158 162.325 1.00 25.25 177 GLY A C 1
ATOM 1304 O O . GLY A 1 178 ? 18.391 14.986 162.305 1.00 25.68 177 GLY A O 1
ATOM 1305 N N . LEU A 1 179 ? 19.764 16.582 163.080 1.00 25.46 178 LEU A N 1
ATOM 1306 C CA . LEU A 1 179 ? 20.517 15.650 163.947 1.00 26.59 178 LEU A CA 1
ATOM 1307 C C . LEU A 1 179 ? 19.622 15.184 165.081 1.00 27.09 178 LEU A C 1
ATOM 1308 O O . LEU A 1 179 ? 18.949 15.995 165.688 1.00 27.00 178 LEU A O 1
ATOM 1313 N N . PRO A 1 180 ? 19.636 13.873 165.384 1.00 28.03 179 PRO A N 1
ATOM 1314 C CA . PRO A 1 180 ? 18.706 13.344 166.372 1.00 27.31 179 PRO A CA 1
ATOM 1315 C C . PRO A 1 180 ? 18.969 13.867 167.784 1.00 26.97 179 PRO A C 1
ATOM 1316 O O . PRO A 1 180 ? 18.023 13.919 168.560 1.00 26.94 179 PRO A O 1
ATOM 1320 N N . ASN A 1 181 ? 20.204 14.292 168.086 1.00 24.34 180 ASN A N 1
ATOM 1321 C CA . ASN A 1 181 ? 20.527 14.890 169.393 1.00 21.82 180 ASN A CA 1
ATOM 1322 C C . ASN A 1 181 ? 20.470 16.429 169.395 1.00 20.93 180 ASN A C 1
ATOM 1323 O O . ASN A 1 181 ? 20.922 17.069 170.342 1.00 21.06 180 ASN A O 1
ATOM 1328 N N . VAL A 1 182 ? 19.976 17.031 168.311 1.00 20.56 181 VAL A N 1
ATOM 1329 C CA . VAL A 1 182 ? 19.787 18.501 168.283 1.00 20.28 181 VAL A CA 1
ATOM 1330 C C . VAL A 1 182 ? 18.303 18.845 168.395 1.00 21.03 181 VAL A C 1
ATOM 1331 O O . VAL A 1 182 ? 17.483 18.335 167.628 1.00 19.22 181 VAL A O 1
ATOM 1335 N N . ILE A 1 183 ? 17.951 19.683 169.373 1.00 19.66 182 ILE A N 1
ATOM 1336 C CA . ILE A 1 183 ? 16.530 20.048 169.599 1.00 20.15 182 ILE A CA 1
ATOM 1337 C C . ILE A 1 183 ? 16.156 21.489 169.105 1.00 20.73 182 ILE A C 1
ATOM 1338 O O . ILE A 1 183 ? 14.972 21.833 168.948 1.00 19.96 182 ILE A O 1
ATOM 1343 N N . CYS A 1 184 ? 17.163 22.345 168.941 1.00 20.91 183 CYS A N 1
ATOM 1344 C CA . CYS A 1 184 ? 16.961 23.745 168.521 1.00 22.44 183 CYS A CA 1
ATOM 1345 C C . CYS A 1 184 ? 18.325 24.356 168.169 1.00 21.26 183 CYS A C 1
ATOM 1346 O O . CYS A 1 184 ? 19.321 23.710 168.325 1.00 19.74 183 CYS A O 1
ATOM 1349 N N . ALA A 1 185 ? 18.356 25.590 167.690 1.00 21.13 184 ALA A N 1
ATOM 1350 C CA . ALA A 1 185 ? 19.618 26.225 167.325 1.00 21.50 184 ALA A CA 1
ATOM 1351 C C . ALA A 1 185 ? 19.482 27.710 167.584 1.00 20.64 184 ALA A C 1
ATOM 1352 O O . ALA A 1 185 ? 18.371 28.238 167.534 1.00 21.49 184 ALA A O 1
ATOM 1354 N N . GLY A 1 186 ? 20.594 28.357 167.923 1.00 21.05 185 GLY A N 1
ATOM 1355 C CA . GLY A 1 186 ? 20.671 29.825 168.052 1.00 19.53 185 GLY A CA 1
ATOM 1356 C C . GLY A 1 186 ? 21.107 30.418 166.707 1.00 20.27 185 GLY A C 1
ATOM 1357 O O . GLY A 1 186 ? 22.075 29.963 166.116 1.00 19.52 185 GLY A O 1
ATOM 1358 N N . GLY A 1 187 ? 20.422 31.472 166.287 1.00 19.37 186 GLY A N 1
ATOM 1359 C CA . GLY A 1 187 ? 20.815 32.232 165.113 1.00 20.54 186 GLY A CA 1
ATOM 1360 C C . GLY A 1 187 ? 20.667 33.740 165.248 1.00 20.91 186 GLY A C 1
ATOM 1361 O O . GLY A 1 187 ? 19.821 34.222 165.971 1.00 22.09 186 GLY A O 1
ATOM 1362 N N . SER A 1 188 ? 21.502 34.462 164.500 1.00 20.64 187 SER A N 1
ATOM 1363 C CA . SER A 1 188 ? 21.674 35.911 164.562 1.00 21.10 187 SER A CA 1
ATOM 1364 C C . SER A 1 188 ? 20.971 36.703 163.477 1.00 21.54 187 SER A C 1
ATOM 1365 O O . SER A 1 188 ? 20.851 37.942 163.588 1.00 21.14 187 SER A O 1
ATOM 1368 N N . TRP A 1 189 ? 20.563 36.015 162.391 1.00 21.94 188 TRP A N 1
ATOM 1369 C CA . TRP A 1 189 ? 20.157 36.711 161.176 1.00 21.18 188 TRP A CA 1
ATOM 1370 C C . TRP A 1 189 ? 18.772 37.334 161.249 1.00 21.86 188 TRP A C 1
ATOM 1371 O O . TRP A 1 189 ? 18.437 38.172 160.399 1.00 21.49 188 TRP A O 1
ATOM 1382 N N . LEU A 1 190 ? 17.980 36.941 162.253 1.00 21.53 189 LEU A N 1
ATOM 1383 C CA . LEU A 1 190 ? 16.591 37.432 162.360 1.00 22.01 189 LEU A CA 1
ATOM 1384 C C . LEU A 1 190 ? 16.559 38.838 162.946 1.00 22.04 189 LEU A C 1
ATOM 1385 O O . LEU A 1 190 ? 15.602 39.600 162.721 1.00 22.12 189 LEU A O 1
ATOM 1390 N N . THR A 1 191 ? 17.607 39.179 163.694 1.00 21.40 190 THR A N 1
ATOM 1391 C CA . THR A 1 191 ? 17.654 40.411 164.442 1.00 21.18 190 THR A CA 1
ATOM 1392 C C . THR A 1 191 ? 18.918 41.196 164.153 1.00 22.02 190 THR A C 1
ATOM 1393 O O . THR A 1 191 ? 19.418 41.906 165.016 1.00 22.57 190 THR A O 1
ATOM 1397 N N . GLU A 1 192 ? 19.438 41.087 162.921 1.00 24.39 191 GLU A N 1
ATOM 1398 C CA . GLU A 1 192 ? 20.589 41.887 162.522 1.00 25.61 191 GLU A CA 1
ATOM 1399 C C . GLU A 1 192 ? 20.483 43.361 162.902 1.00 25.61 191 GLU A C 1
ATOM 1400 O O . GLU A 1 192 ? 19.401 43.966 162.868 1.00 25.11 191 GLU A O 1
ATOM 1406 N N . SER A 1 193 ? 21.639 43.926 163.251 1.00 26.14 192 SER A N 1
ATOM 1407 C CA . SER A 1 193 ? 21.748 45.279 163.748 1.00 26.70 192 SER A CA 1
ATOM 1408 C C . SER A 1 193 ? 20.993 46.321 162.906 1.00 25.80 192 SER A C 1
ATOM 1409 O O . SER A 1 193 ? 20.227 47.120 163.435 1.00 25.15 192 SER A O 1
ATOM 1412 N N . LYS A 1 194 ? 21.184 46.285 161.591 1.00 25.54 193 LYS A N 1
ATOM 1413 C CA . LYS A 1 194 ? 20.553 47.229 160.692 1.00 26.57 193 LYS A CA 1
ATOM 1414 C C . LYS A 1 194 ? 19.024 47.205 160.858 1.00 25.61 193 LYS A C 1
ATOM 1415 O O . LYS A 1 194 ? 18.382 48.250 160.886 1.00 25.48 193 LYS A O 1
ATOM 1421 N N . LEU A 1 195 ? 18.449 46.005 160.949 1.00 24.41 194 LEU A N 1
ATOM 1422 C CA . LEU A 1 195 ? 17.024 45.845 161.090 1.00 23.95 194 LEU A CA 1
ATOM 1423 C C . LEU 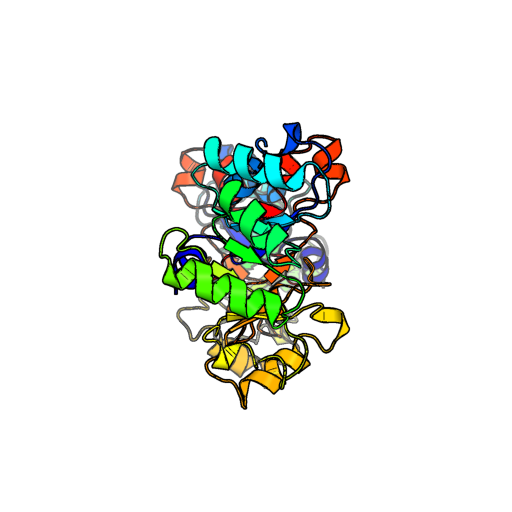A 1 195 ? 16.492 46.523 162.352 1.00 24.09 194 LEU A C 1
ATOM 1424 O O . LEU A 1 195 ? 15.456 47.198 162.326 1.00 23.24 194 LEU A O 1
ATOM 1429 N N . LEU A 1 196 ? 17.201 46.337 163.461 1.00 24.19 195 LEU A N 1
ATOM 1430 C CA . LEU A 1 196 ? 16.788 46.951 164.721 1.00 25.08 195 LEU A CA 1
ATOM 1431 C C . LEU A 1 196 ? 16.920 48.486 164.736 1.00 25.30 195 LEU A C 1
ATOM 1432 O O . LEU A 1 196 ? 15.963 49.183 165.087 1.00 25.54 195 LEU A O 1
ATOM 1437 N N . ILE A 1 197 ? 18.102 48.996 164.388 1.00 26.50 196 ILE A N 1
ATOM 1438 C CA . ILE A 1 197 ? 18.367 50.454 164.290 1.00 28.20 196 ILE A CA 1
ATOM 1439 C C . ILE A 1 197 ? 17.354 51.152 163.365 1.00 27.79 196 ILE A C 1
ATOM 1440 O O . ILE A 1 197 ? 16.878 52.236 163.658 1.00 28.50 196 ILE A O 1
ATOM 1445 N N . GLU A 1 198 ? 17.018 50.528 162.249 1.00 27.97 197 GLU A N 1
ATOM 1446 C CA . GLU A 1 198 ? 16.049 51.120 161.333 1.00 28.24 197 GLU A CA 1
ATOM 1447 C C . GLU A 1 198 ? 14.594 50.851 161.669 1.00 27.44 197 GLU A C 1
ATOM 1448 O O . GLU A 1 198 ? 13.717 51.465 161.078 1.00 26.67 197 GLU A O 1
ATOM 1454 N N . GLY A 1 199 ? 14.339 49.995 162.665 1.00 26.26 198 GLY A N 1
ATOM 1455 C CA . GLY A 1 199 ? 12.963 49.658 163.039 1.00 24.38 198 GLY A CA 1
ATOM 1456 C C . GLY A 1 199 ? 12.231 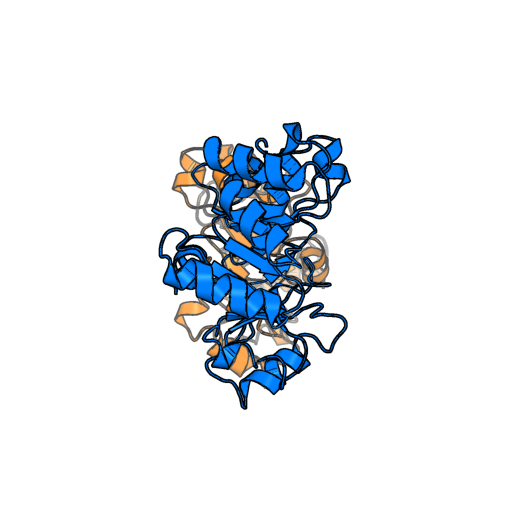48.923 161.912 1.00 23.77 198 GLY A C 1
ATOM 1457 O O . GLY A 1 199 ? 11.042 49.128 161.721 1.00 22.90 198 GLY A O 1
ATOM 1458 N N . ASP A 1 200 ? 12.918 48.027 161.208 1.00 23.77 199 ASP A N 1
ATOM 1459 C CA . ASP A 1 200 ? 12.323 47.372 160.024 1.00 24.13 199 ASP A CA 1
ATOM 1460 C C . ASP A 1 200 ? 11.594 46.109 160.514 1.00 24.58 199 ASP A C 1
ATOM 1461 O O . ASP A 1 200 ? 12.037 44.990 160.254 1.00 25.27 199 ASP A O 1
ATOM 1466 N N . TRP A 1 201 ? 10.491 46.301 161.259 1.00 23.82 200 TRP A N 1
ATOM 1467 C CA . TRP A 1 201 ? 9.785 45.187 161.889 1.00 22.49 200 TRP A CA 1
ATOM 1468 C C . TRP A 1 201 ? 9.162 44.230 160.857 1.00 22.72 200 TRP A C 1
ATOM 1469 O O . TRP A 1 201 ? 9.215 43.024 161.019 1.00 21.83 200 TRP A O 1
ATOM 1480 N N . ASN A 1 202 ? 8.657 44.733 159.744 1.00 21.53 201 ASN A N 1
ATOM 1481 C CA . ASN A 1 202 ? 8.223 43.796 158.674 1.00 22.71 201 ASN A CA 1
ATOM 1482 C C . ASN A 1 202 ? 9.274 42.790 158.197 1.00 19.97 201 ASN A C 1
ATOM 1483 O O . ASN A 1 202 ? 8.943 41.634 157.934 1.00 19.44 201 ASN A O 1
ATOM 1488 N N . GLU A 1 203 ? 10.531 43.223 158.094 1.00 19.91 202 GLU A N 1
ATOM 1489 C CA . GLU A 1 203 ? 11.611 42.340 157.663 1.00 19.52 202 GLU A CA 1
ATOM 1490 C C . GLU A 1 203 ? 11.934 41.368 158.796 1.00 19.51 202 GLU A C 1
ATOM 1491 O O . GLU A 1 203 ? 12.157 40.206 158.564 1.00 19.85 202 GLU A O 1
ATOM 1497 N N . VAL A 1 204 ? 11.919 41.848 160.036 1.00 20.06 203 VAL A N 1
ATOM 1498 C CA . VAL A 1 204 ? 12.160 40.895 161.131 1.00 19.56 203 VAL A CA 1
ATOM 1499 C C . VAL A 1 204 ? 11.101 39.775 161.071 1.00 19.91 203 VAL A C 1
ATOM 1500 O O . VAL A 1 204 ? 11.425 38.577 161.132 1.00 19.39 203 VAL A O 1
ATOM 1504 N N . THR A 1 205 ? 9.836 40.173 160.963 1.00 20.03 204 THR A N 1
ATOM 1505 C CA . THR A 1 205 ? 8.728 39.215 160.886 1.00 21.12 204 THR A CA 1
ATOM 1506 C C . THR A 1 205 ? 8.855 38.292 159.693 1.00 20.92 204 THR A C 1
ATOM 1507 O O . THR A 1 205 ? 8.585 37.072 159.791 1.00 21.07 204 THR A O 1
ATOM 1511 N N . ARG A 1 206 ? 9.277 38.844 158.563 1.00 22.06 205 ARG A N 1
ATOM 1512 C CA . ARG A 1 206 ? 9.544 37.993 157.404 1.00 22.28 205 ARG A CA 1
ATOM 1513 C C . ARG A 1 206 ? 10.593 36.907 157.708 1.00 21.74 205 ARG A C 1
ATOM 1514 O O . ARG A 1 206 ? 10.379 35.716 157.375 1.00 20.45 205 ARG A O 1
ATOM 1522 N N . ARG A 1 207 ? 11.703 37.310 158.340 1.00 20.19 206 ARG A N 1
ATOM 1523 C CA . ARG A 1 207 ? 12.780 36.362 158.607 1.00 20.77 206 ARG A CA 1
ATOM 1524 C C . ARG A 1 207 ? 12.335 35.266 159.592 1.00 20.77 206 ARG A C 1
ATOM 1525 O O . ARG A 1 207 ? 12.738 34.096 159.505 1.00 20.64 206 ARG A O 1
ATOM 1533 N N . ALA A 1 208 ? 11.486 35.652 160.536 1.00 21.50 207 ALA A N 1
ATOM 1534 C CA . ALA A 1 208 ? 10.967 34.703 161.503 1.00 21.29 207 ALA A CA 1
ATOM 1535 C C . ALA A 1 208 ? 9.984 33.762 160.804 1.00 21.85 207 ALA A C 1
ATOM 1536 O O . ALA A 1 208 ? 10.041 32.539 160.980 1.00 20.65 207 ALA A O 1
ATOM 1538 N N . SER A 1 209 ? 9.102 34.327 159.989 1.00 21.83 208 SER A N 1
ATOM 1539 C CA . SER A 1 209 ? 8.084 33.504 159.346 1.00 24.38 208 SER A CA 1
ATOM 1540 C C . SER A 1 209 ? 8.698 32.445 158.398 1.00 24.31 208 SER A C 1
ATOM 1541 O O . SER A 1 209 ? 8.126 31.361 158.235 1.00 24.87 208 SER A O 1
ATOM 1544 N N . GLU A 1 210 ? 9.905 32.706 157.873 1.00 24.88 209 GLU A N 1
ATOM 1545 C CA . GLU A 1 210 ? 10.619 31.758 156.981 1.00 26.48 209 GLU A CA 1
ATOM 1546 C C . GLU A 1 210 ? 11.260 30.559 157.738 1.00 26.15 209 GLU A C 1
ATOM 1547 O O . GLU A 1 210 ? 11.584 29.506 157.145 1.00 25.67 209 GLU A O 1
ATOM 1553 N N . ILE A 1 211 ? 11.411 30.695 159.049 1.00 24.27 210 ILE A N 1
ATOM 1554 C CA . ILE A 1 211 ? 11.916 29.577 159.826 1.00 23.92 210 ILE A CA 1
ATOM 1555 C C . ILE A 1 211 ? 10.879 28.435 159.806 1.00 24.71 210 ILE A C 1
ATOM 1556 O O . ILE A 1 211 ? 9.677 28.667 159.963 1.00 24.87 210 ILE A O 1
ATOM 1561 N N . VAL A 1 212 ? 11.333 27.209 159.621 1.00 25.47 211 VAL A N 1
ATOM 1562 C CA . VAL A 1 212 ? 10.386 26.093 159.543 1.00 28.00 211 VAL A CA 1
ATOM 1563 C C . VAL A 1 212 ? 10.241 25.441 160.929 1.00 29.41 211 VAL A C 1
ATOM 1564 O O . VAL A 1 212 ? 11.171 25.512 161.720 1.00 29.25 211 VAL A O 1
ATOM 1568 N N . LYS A 1 213 ? 9.068 24.853 161.210 1.00 31.44 212 LYS A N 1
ATOM 1569 C CA . LYS A 1 213 ? 8.863 24.018 162.408 1.00 33.63 212 LYS A CA 1
ATOM 1570 C C . LYS A 1 213 ? 9.711 22.765 162.299 1.00 34.53 212 LYS A C 1
ATOM 1571 O O . LYS A 1 213 ? 10.070 22.337 161.188 1.00 33.73 212 LYS A O 1
ATOM 1577 N N . LEU A 1 214 ? 10.041 22.169 163.450 1.00 35.46 213 LEU A N 1
ATOM 1578 C CA . LEU A 1 214 ? 10.917 20.995 163.483 1.00 36.64 213 LEU A CA 1
ATOM 1579 C C . LEU A 1 214 ? 10.387 19.804 162.636 1.00 37.68 213 LEU A C 1
ATOM 1580 O O . LEU A 1 214 ? 11.164 19.120 161.955 1.00 36.74 213 LEU A O 1
ATOM 1585 N N . SER A 1 215 ? 9.066 19.613 162.649 1.00 38.53 214 SER A N 1
ATOM 1586 C CA . SER A 1 215 ? 8.426 18.519 161.927 1.00 40.27 214 SER A CA 1
ATOM 1587 C C . SER A 1 215 ? 8.408 18.736 160.416 1.00 41.45 214 SER A C 1
ATOM 1588 O O . SER A 1 215 ? 7.952 17.868 159.670 1.00 42.05 214 SER A O 1
ATOM 1591 N N . ASP A 1 216 ? 8.912 19.884 159.970 1.00 41.82 215 ASP A N 1
ATOM 1592 C CA A ASP A 1 216 ? 8.807 20.287 158.575 0.50 42.44 215 ASP A CA 1
ATOM 1593 C CA B ASP A 1 216 ? 8.815 20.290 158.573 0.50 42.83 215 ASP A CA 1
ATOM 1594 C C . ASP A 1 216 ? 10.196 20.414 157.931 1.00 43.44 215 ASP A C 1
ATOM 1595 O O . ASP A 1 216 ? 10.349 21.063 156.904 1.00 44.16 215 ASP A O 1
ATOM 1604 N N . ILE A 1 217 ? 11.222 19.802 158.534 1.00 44.62 216 ILE A N 1
ATOM 1605 C CA . ILE A 1 217 ? 12.573 19.883 157.931 1.00 46.35 216 ILE A CA 1
ATOM 1606 C C . ILE A 1 217 ? 12.777 18.854 156.808 1.00 46.77 216 ILE A C 1
ATOM 1607 O O . ILE A 1 217 ? 12.993 19.230 155.648 1.00 47.78 216 ILE A O 1
ATOM 1620 N N . THR B 1 3 ? 16.578 21.128 129.733 1.00 34.03 2 THR B N 1
ATOM 1621 C CA . THR B 1 3 ? 15.370 21.292 128.955 1.00 31.02 2 THR B CA 1
ATOM 1622 C C . THR B 1 3 ? 14.775 22.687 129.190 1.00 29.37 2 THR B C 1
ATOM 1623 O O . THR B 1 3 ? 15.223 23.402 130.065 1.00 28.80 2 THR B O 1
ATOM 1627 N N . GLN B 1 4 ? 13.789 23.066 128.389 1.00 27.59 3 GLN B N 1
ATOM 1628 C CA . GLN B 1 4 ? 12.950 24.232 128.672 1.00 26.80 3 GLN B CA 1
ATOM 1629 C C . GLN B 1 4 ? 12.346 24.160 130.090 1.00 25.24 3 GLN B C 1
ATOM 1630 O O . GLN B 1 4 ? 12.358 25.166 130.842 1.00 24.22 3 GLN B O 1
ATOM 1636 N N . LEU B 1 5 ? 11.860 22.974 130.464 1.00 23.41 4 LEU B N 1
ATOM 1637 C CA . LEU B 1 5 ? 11.286 22.782 131.820 1.00 23.98 4 LEU B CA 1
ATOM 1638 C C . LEU B 1 5 ? 12.326 22.997 132.896 1.00 23.86 4 LEU B C 1
ATOM 1639 O O . LEU B 1 5 ? 12.014 23.603 133.934 1.00 24.20 4 LEU B O 1
ATOM 1644 N N . ASP B 1 6 ? 13.560 22.496 132.690 1.00 23.49 5 ASP B N 1
ATOM 1645 C CA . ASP B 1 6 ? 14.621 22.708 133.689 1.00 23.02 5 ASP B CA 1
ATOM 1646 C C . ASP B 1 6 ? 14.904 24.204 133.923 1.00 22.63 5 ASP B C 1
ATOM 1647 O O . ASP B 1 6 ? 15.158 24.642 135.053 1.00 21.45 5 ASP B O 1
ATOM 1652 N N . THR B 1 7 ? 14.884 24.955 132.834 1.00 21.99 6 THR B N 1
ATOM 1653 C CA . THR B 1 7 ? 15.208 26.395 132.791 1.00 22.97 6 THR B CA 1
ATOM 1654 C C . THR B 1 7 ? 14.144 27.127 133.580 1.00 22.62 6 THR B C 1
ATOM 1655 O O . THR B 1 7 ? 14.445 28.029 134.361 1.00 23.30 6 THR B O 1
ATOM 1659 N N . TRP B 1 8 ? 12.901 26.673 133.424 1.00 21.93 7 TRP B N 1
ATOM 1660 C CA . TRP B 1 8 ? 11.786 27.285 134.115 1.00 21.46 7 TRP B CA 1
ATOM 1661 C C . TRP B 1 8 ? 11.923 27.009 135.583 1.00 21.26 7 TRP B C 1
ATOM 1662 O O . TRP B 1 8 ? 11.808 27.912 136.396 1.00 21.09 7 TRP B O 1
ATOM 1673 N N . LEU B 1 9 ? 12.182 25.744 135.890 1.00 20.48 8 LEU B N 1
ATOM 1674 C CA . LEU B 1 9 ? 12.320 25.279 137.242 1.00 22.35 8 LEU B CA 1
ATOM 1675 C C . LEU B 1 9 ? 13.463 25.934 138.014 1.00 22.73 8 LEU B C 1
ATOM 1676 O O . LEU B 1 9 ? 13.362 26.123 139.233 1.00 24.64 8 LEU B O 1
ATOM 1681 N N . ALA B 1 10 ? 14.559 26.262 137.351 1.00 23.08 9 ALA B N 1
ATOM 1682 C CA . ALA B 1 10 ? 15.661 26.986 138.029 1.00 23.73 9 ALA B CA 1
ATOM 1683 C C . ALA B 1 10 ? 15.320 28.449 138.352 1.00 23.87 9 ALA B C 1
ATOM 1684 O O . ALA B 1 10 ? 16.114 29.152 138.951 1.00 25.54 9 ALA B O 1
ATOM 1686 N N . ASN B 1 11 ? 14.151 28.909 137.946 1.00 24.07 10 ASN B N 1
ATOM 1687 C CA . ASN B 1 11 ? 13.744 30.286 138.209 1.00 24.23 10 ASN B CA 1
ATOM 1688 C C . ASN B 1 11 ? 12.425 30.421 138.992 1.00 24.05 10 ASN B C 1
ATOM 1689 O O . ASN B 1 11 ? 11.925 31.540 139.175 1.00 24.39 10 ASN B O 1
ATOM 1694 N N . THR B 1 12 ? 11.847 29.301 139.422 1.00 22.66 11 THR B N 1
ATOM 1695 C CA . THR B 1 12 ? 10.619 29.334 140.238 1.00 22.52 11 THR B CA 1
ATOM 1696 C C . THR B 1 12 ? 10.638 28.210 141.273 1.00 21.78 11 THR B C 1
ATOM 1697 O O . THR B 1 12 ? 11.606 27.458 141.321 1.00 20.62 11 THR B O 1
ATOM 1701 N N . LYS B 1 13 ? 9.566 28.090 142.077 1.00 21.83 12 LYS B N 1
ATOM 1702 C CA . LYS B 1 13 ? 9.473 27.040 143.097 1.00 21.81 12 LYS B CA 1
ATOM 1703 C C . LYS B 1 13 ? 9.048 25.739 142.414 1.00 22.20 12 LYS B C 1
ATOM 1704 O O . LYS B 1 13 ? 8.442 25.761 141.319 1.00 21.83 12 LYS B O 1
ATOM 1710 N N . PRO B 1 14 ? 9.465 24.601 142.989 1.00 21.74 13 PRO B N 1
ATOM 1711 C CA . PRO B 1 14 ? 9.232 23.327 142.317 1.00 21.36 13 PRO B CA 1
ATOM 1712 C C . PRO B 1 14 ? 7.842 22.725 142.577 1.00 20.68 13 PRO B C 1
ATOM 1713 O O . PRO B 1 14 ? 7.695 21.491 142.640 1.00 21.03 13 PRO B O 1
ATOM 1717 N N . LEU B 1 15 ? 6.825 23.568 142.733 1.00 20.75 14 LEU B N 1
ATOM 1718 C CA . LEU B 1 15 ? 5.463 23.072 142.924 1.00 20.69 14 LEU B CA 1
ATOM 1719 C C . LEU B 1 15 ? 4.623 23.686 141.849 1.00 21.04 14 LEU B C 1
ATOM 1720 O O . LEU B 1 15 ? 4.604 24.915 141.704 1.00 20.89 14 LEU B O 1
ATOM 1725 N N . ILE B 1 16 ? 3.996 22.827 141.038 1.00 21.17 15 ILE B N 1
ATOM 1726 C CA . ILE B 1 16 ? 3.068 23.257 140.032 1.00 20.25 15 ILE B CA 1
ATOM 1727 C C . ILE B 1 16 ? 1.628 23.138 140.571 1.00 18.60 15 ILE B C 1
ATOM 1728 O O . ILE B 1 16 ? 1.132 22.033 140.812 1.00 18.34 15 ILE B O 1
ATOM 1733 N N . PRO B 1 17 ? 0.944 24.261 140.720 1.00 17.49 16 PRO B N 1
ATOM 1734 C CA . PRO B 1 17 ? -0.476 24.158 141.076 1.00 18.26 16 PRO B CA 1
ATOM 1735 C C . PRO B 1 17 ? -1.344 23.513 139.997 1.00 19.17 16 PRO B C 1
ATOM 1736 O O . PRO B 1 17 ? -1.252 23.859 138.765 1.00 19.53 16 PRO B O 1
ATOM 1740 N N . VAL B 1 18 ? -2.118 22.532 140.445 1.00 18.85 17 VAL B N 1
ATOM 1741 C CA . VAL B 1 18 ? -3.066 21.831 139.610 1.00 18.24 17 VAL B CA 1
ATOM 1742 C C . VAL B 1 18 ? -4.409 22.515 139.842 1.00 19.14 17 VAL B C 1
ATOM 1743 O O . VAL B 1 18 ? -5.107 22.288 140.875 1.00 18.55 17 VAL B O 1
ATOM 1747 N N . ILE B 1 19 ? -4.749 23.382 138.891 1.00 18.28 18 ILE B N 1
ATOM 1748 C CA . ILE B 1 19 ? -5.811 24.378 139.047 1.00 17.48 18 ILE B CA 1
ATOM 1749 C C . ILE B 1 19 ? -7.129 23.913 138.443 1.00 19.82 18 ILE B C 1
ATOM 1750 O O . ILE B 1 19 ? -7.239 23.597 137.221 1.00 17.29 18 ILE B O 1
ATOM 1755 N N . VAL B 1 20 ? -8.146 23.894 139.293 1.00 19.94 19 VAL B N 1
ATOM 1756 C CA . VAL B 1 20 ? -9.513 23.735 138.805 1.00 20.61 19 VAL B CA 1
ATOM 1757 C C . VAL B 1 20 ? -10.304 25.000 139.134 1.00 20.79 19 VAL B C 1
ATOM 1758 O O . VAL B 1 20 ? -10.557 25.332 140.328 1.00 23.48 19 VAL B O 1
ATOM 1762 N N . ILE B 1 21 ? -10.665 25.687 138.065 1.00 19.93 20 ILE B N 1
ATOM 1763 C CA . ILE B 1 21 ? -11.220 27.056 138.044 1.00 21.35 20 ILE B CA 1
ATOM 1764 C C . ILE B 1 21 ? -12.598 27.175 137.352 1.00 21.67 20 ILE B C 1
ATOM 1765 O O . ILE B 1 21 ? -12.717 27.005 136.124 1.00 20.74 20 ILE B O 1
ATOM 1770 N N . ASP B 1 22 ? -13.635 27.423 138.147 1.00 22.98 21 ASP B N 1
ATOM 1771 C CA . ASP B 1 22 ? -15.009 27.550 137.618 1.00 24.50 21 ASP B CA 1
ATOM 1772 C C . ASP B 1 22 ? -15.246 28.867 136.912 1.00 24.30 21 ASP B C 1
ATOM 1773 O O . ASP B 1 22 ? -15.931 28.904 135.881 1.00 23.76 21 ASP B O 1
ATOM 1778 N N . ASP B 1 23 ? -14.709 29.946 137.466 1.00 24.21 22 ASP B N 1
ATOM 1779 C CA . ASP B 1 23 ? -15.046 31.296 136.965 1.00 25.27 22 ASP B CA 1
ATOM 1780 C C . ASP B 1 23 ? -13.885 32.016 136.351 1.00 24.59 22 ASP B C 1
ATOM 1781 O O . ASP B 1 23 ? -12.920 32.311 137.032 1.00 23.55 22 ASP B O 1
ATOM 1786 N N . LEU B 1 24 ? -14.019 32.358 135.067 1.00 23.05 23 LEU B N 1
ATOM 1787 C CA . LEU B 1 24 ? -12.988 33.078 134.375 1.00 24.17 23 LEU B CA 1
ATOM 1788 C C . LEU B 1 24 ? -12.435 34.309 135.105 1.00 23.61 23 LEU B C 1
ATOM 1789 O O . LEU B 1 24 ? -11.236 34.589 135.049 1.00 22.36 23 LEU B O 1
ATOM 1794 N N . VAL B 1 25 ? -13.333 35.091 135.692 1.00 23.97 24 VAL B N 1
ATOM 1795 C CA . VAL B 1 25 ? -12.932 36.312 136.411 1.00 23.80 24 VAL B CA 1
ATOM 1796 C C . VAL B 1 25 ? -11.878 36.037 137.524 1.00 23.96 24 VAL B C 1
ATOM 1797 O O . VAL B 1 25 ? -11.157 36.939 137.977 1.00 23.19 24 VAL B O 1
ATOM 1801 N N . HIS B 1 26 ? -11.775 34.785 137.966 1.00 23.43 25 HIS B N 1
ATOM 1802 C CA . HIS B 1 26 ? -10.825 34.506 139.048 1.00 23.38 25 HIS B CA 1
ATOM 1803 C C . HIS B 1 26 ? -9.428 34.209 138.537 1.00 22.70 25 HIS B C 1
ATOM 1804 O O . HIS B 1 26 ? -8.489 34.185 139.304 1.00 21.72 25 HIS B O 1
ATOM 1811 N N . ALA B 1 27 ? -9.282 34.062 137.225 1.00 21.76 26 ALA B N 1
ATOM 1812 C CA . ALA B 1 27 ? -7.999 33.604 136.655 1.00 21.94 26 ALA B CA 1
ATOM 1813 C C . ALA B 1 27 ? -6.839 34.584 136.910 1.00 21.19 26 ALA B C 1
ATOM 1814 O O . ALA B 1 27 ? -5.781 34.187 137.357 1.00 20.98 26 ALA B O 1
ATOM 1816 N N . ILE B 1 28 ? -7.024 35.857 136.562 1.00 20.83 27 ILE B N 1
ATOM 1817 C CA . ILE B 1 28 ? -5.969 36.820 136.722 1.00 19.78 27 ILE B CA 1
ATOM 1818 C C . ILE B 1 28 ? -5.602 37.043 138.179 1.00 20.10 27 ILE B C 1
ATOM 1819 O O . ILE B 1 28 ? -4.444 36.895 138.507 1.00 20.23 27 ILE B O 1
ATOM 1824 N N . PRO B 1 29 ? -6.589 37.372 139.055 1.00 19.61 28 PRO B N 1
ATOM 1825 C CA . PRO B 1 29 ? -6.144 37.589 140.457 1.00 19.02 28 PRO B CA 1
ATOM 1826 C C . PRO B 1 29 ? -5.509 36.318 141.066 1.00 17.94 28 PRO B C 1
ATOM 1827 O O . PRO B 1 29 ? -4.555 36.439 141.809 1.00 16.70 28 PRO B O 1
ATOM 1839 N N . ALA B 1 31 ? -3.662 33.946 139.500 1.00 17.54 30 ALA B N 1
ATOM 1840 C CA . ALA B 1 31 ? -2.315 33.871 139.018 1.00 18.09 30 ALA B CA 1
ATOM 1841 C C . ALA B 1 31 ? -1.378 34.917 139.674 1.00 19.07 30 ALA B C 1
ATOM 1842 O O . ALA B 1 31 ? -0.204 34.632 139.930 1.00 19.51 30 ALA B O 1
ATOM 1844 N N . LYS B 1 32 ? -1.890 36.127 139.900 1.00 18.12 31 LYS B N 1
ATOM 1845 C CA . LYS B 1 32 ? -1.099 37.177 140.517 1.00 19.22 31 LYS B CA 1
ATOM 1846 C C . LYS B 1 32 ? -0.792 36.783 141.978 1.00 19.53 31 LYS B C 1
ATOM 1847 O O . LYS B 1 32 ? 0.293 37.028 142.453 1.00 20.76 31 LYS B O 1
ATOM 1853 N N . ALA B 1 33 ? -1.764 36.202 142.670 1.00 19.61 32 ALA B N 1
ATOM 1854 C CA . ALA B 1 33 ? -1.560 35.819 144.083 1.00 19.63 32 ALA B CA 1
ATOM 1855 C C . ALA B 1 33 ? -0.498 34.674 144.137 1.00 20.00 32 ALA B C 1
ATOM 1856 O O . ALA B 1 33 ? 0.326 34.613 145.059 1.00 22.12 32 ALA B O 1
ATOM 1858 N N . LEU B 1 34 ? -0.550 33.756 143.169 1.00 19.74 33 LEU B N 1
ATOM 1859 C CA . LEU B 1 34 ? 0.467 32.674 143.057 1.00 19.47 33 LEU B CA 1
ATOM 1860 C C . LEU B 1 34 ? 1.882 33.193 142.793 1.00 19.63 33 LEU B C 1
ATOM 1861 O O . LEU B 1 34 ? 2.806 32.847 143.532 1.00 19.63 33 LEU B O 1
ATOM 1866 N N . VAL B 1 35 ? 2.066 34.058 141.795 1.00 19.99 34 VAL B N 1
ATOM 1867 C CA . VAL B 1 35 ? 3.415 34.601 141.538 1.00 19.86 34 VAL B CA 1
ATOM 1868 C C . VAL B 1 35 ? 3.930 35.475 142.684 1.00 20.50 34 VAL B C 1
ATOM 1869 O O . VAL B 1 35 ? 5.118 35.453 142.968 1.00 20.51 34 VAL B O 1
ATOM 1873 N N . ALA B 1 36 ? 3.021 36.168 143.373 1.00 20.92 35 ALA B N 1
ATOM 1874 C CA . ALA B 1 36 ? 3.403 37.017 144.526 1.00 20.74 35 ALA B CA 1
ATOM 1875 C C . ALA B 1 36 ? 4.034 36.148 145.608 1.00 20.23 35 ALA B C 1
ATOM 1876 O O . ALA B 1 36 ? 4.792 36.642 146.454 1.00 21.84 35 ALA B O 1
ATOM 1878 N N . GLY B 1 37 ? 3.719 34.854 145.574 1.00 20.22 36 GLY B N 1
ATOM 1879 C CA . GLY B 1 37 ? 4.281 33.864 146.492 1.00 20.43 36 GLY B CA 1
ATOM 1880 C C . GLY B 1 37 ? 5.441 33.074 145.919 1.00 20.75 36 GLY B C 1
ATOM 1881 O O . GLY B 1 37 ? 5.918 32.122 146.549 1.00 20.24 36 GLY B O 1
ATOM 1882 N N . GLY B 1 38 ? 5.875 33.457 144.712 1.00 20.64 37 GLY B N 1
ATOM 1883 C CA . GLY B 1 38 ? 7.018 32.832 144.033 1.00 20.31 37 GLY B CA 1
ATOM 1884 C C . GLY B 1 38 ? 6.696 31.515 143.342 1.00 19.09 37 GLY B C 1
ATOM 1885 O O . GLY B 1 38 ? 7.592 30.762 142.988 1.00 19.27 37 GLY B O 1
ATOM 1886 N N . VAL B 1 39 ? 5.416 31.243 143.137 1.00 19.88 38 VAL B N 1
ATOM 1887 C CA . VAL B 1 39 ? 4.997 30.072 142.351 1.00 19.34 38 VAL B CA 1
ATOM 1888 C C . VAL B 1 39 ? 4.578 30.510 140.952 1.00 18.99 38 VAL B C 1
ATOM 1889 O O . VAL B 1 39 ? 3.587 31.222 140.787 1.00 20.08 38 VAL B O 1
ATOM 1893 N N . HIS B 1 40 ? 5.288 30.048 139.937 1.00 19.17 39 HIS B N 1
ATOM 1894 C CA . HIS B 1 40 ? 5.099 30.633 138.593 1.00 18.54 39 HIS B CA 1
ATOM 1895 C C . HIS B 1 40 ? 4.586 29.679 137.518 1.00 19.68 39 HIS B C 1
ATOM 1896 O O . HIS B 1 40 ? 4.042 30.160 136.485 1.00 18.50 39 HIS B O 1
ATOM 1903 N N . LEU B 1 41 ? 4.776 28.373 137.727 1.00 19.17 40 LEU B N 1
ATOM 1904 C CA . LEU B 1 41 ? 4.357 27.345 136.752 1.00 20.52 40 LEU B CA 1
ATOM 1905 C C . LEU B 1 41 ? 2.952 26.878 137.043 1.00 20.21 40 LEU B C 1
ATOM 1906 O O . LEU B 1 41 ? 2.732 26.098 137.988 1.00 19.49 40 LEU B O 1
ATOM 1911 N N . LEU B 1 42 ? 2.005 27.341 136.233 1.00 18.45 41 LEU B N 1
ATOM 1912 C CA . LEU B 1 42 ? 0.595 27.199 136.602 1.00 18.73 41 LEU B CA 1
ATOM 1913 C C . LEU B 1 42 ? -0.121 26.295 135.598 1.00 19.27 41 LEU B C 1
ATOM 1914 O O . LEU B 1 42 ? -0.218 26.601 134.365 1.00 20.83 41 LEU B O 1
ATOM 1919 N N . GLU B 1 43 ? -0.580 25.151 136.124 1.00 19.08 42 GLU B N 1
ATOM 1920 C CA . GLU B 1 43 ? -1.314 24.172 135.359 1.00 18.30 42 GLU B CA 1
ATOM 1921 C C . GLU B 1 43 ? -2.842 24.348 135.476 1.00 18.43 42 GLU B C 1
ATOM 1922 O O . GLU B 1 43 ? -3.478 23.942 136.477 1.00 19.33 42 GLU B O 1
ATOM 1928 N N . VAL B 1 44 ? -3.425 25.020 134.479 1.00 18.43 43 VAL B N 1
ATOM 1929 C CA . VAL B 1 44 ? -4.879 25.203 134.473 1.00 19.20 43 VAL B CA 1
ATOM 1930 C C . VAL B 1 44 ? -5.475 23.981 133.787 1.00 20.14 43 VAL B C 1
ATOM 1931 O O . VAL B 1 44 ? -5.287 23.784 132.567 1.00 18.59 43 VAL B O 1
ATOM 1935 N N . THR B 1 45 ? -6.190 23.168 134.558 1.00 20.58 44 THR B N 1
ATOM 1936 C CA . THR B 1 45 ? -6.787 21.935 134.014 1.00 22.36 44 THR B CA 1
ATOM 1937 C C . THR B 1 45 ? -7.981 22.288 133.106 1.00 23.23 44 THR B C 1
ATOM 1938 O O . THR B 1 45 ? -8.692 23.299 133.331 1.00 22.14 44 THR B O 1
ATOM 1942 N N . LEU B 1 46 ? -8.166 21.491 132.042 1.00 23.51 45 LEU B N 1
ATOM 1943 C CA . LEU B 1 46 ? -9.350 21.599 131.194 1.00 24.15 45 LEU B CA 1
ATOM 1944 C C . LEU B 1 46 ? -10.568 20.887 131.806 1.00 24.12 45 LEU B C 1
ATOM 1945 O O . LEU B 1 46 ? -11.439 20.414 131.107 1.00 25.85 45 LEU B O 1
ATOM 1950 N N . ARG B 1 47 ? -10.625 20.790 133.119 1.00 24.19 46 ARG B N 1
ATOM 1951 C CA . ARG B 1 47 ? -11.738 20.125 133.799 1.00 23.11 46 ARG B CA 1
ATOM 1952 C C . ARG B 1 47 ? -13.010 20.998 133.914 1.00 23.57 46 ARG B C 1
ATOM 1953 O O . ARG B 1 47 ? -14.070 20.525 134.292 1.00 23.78 46 ARG B O 1
ATOM 1961 N N . THR B 1 48 ? -12.912 22.273 133.585 1.00 23.64 47 THR B N 1
ATOM 1962 C CA . THR B 1 48 ? -14.082 23.146 133.615 1.00 23.67 47 THR B CA 1
ATOM 1963 C C . THR B 1 48 ? -14.146 23.842 132.280 1.00 24.12 47 THR B C 1
ATOM 1964 O O . THR B 1 48 ? -13.169 23.889 131.527 1.00 24.28 47 THR B O 1
ATOM 1968 N N . GLU B 1 49 ? -15.294 24.427 132.030 1.00 24.59 48 GLU B N 1
ATOM 1969 C CA . GLU B 1 49 ? -15.511 25.200 130.812 1.00 25.75 48 GLU B CA 1
ATOM 1970 C C . GLU B 1 49 ? -14.652 26.488 130.787 1.00 23.91 48 GLU B C 1
ATOM 1971 O O . GLU B 1 49 ? -14.213 26.893 129.744 1.00 24.47 48 GLU B O 1
ATOM 1977 N N . ALA B 1 50 ? -14.350 27.092 131.930 1.00 21.97 49 ALA B N 1
ATOM 1978 C CA . ALA B 1 50 ? -13.559 28.318 131.940 1.00 21.25 49 ALA B CA 1
ATOM 1979 C C . ALA B 1 50 ? -12.051 28.087 131.715 1.00 20.81 49 ALA B C 1
ATOM 1980 O O . ALA B 1 50 ? -11.321 29.049 131.475 1.00 20.93 49 ALA B O 1
ATOM 1982 N N . GLY B 1 51 ? -11.600 26.827 131.803 1.00 19.29 50 GLY B N 1
ATOM 1983 C CA . GLY B 1 51 ? -10.153 26.495 131.800 1.00 19.20 50 GLY B CA 1
ATOM 1984 C C . GLY B 1 51 ? -9.365 27.121 130.661 1.00 19.94 50 GLY B C 1
ATOM 1985 O O . GLY B 1 51 ? -8.369 27.828 130.857 1.00 18.27 50 GLY B O 1
ATOM 1986 N N . LEU B 1 52 ? -9.841 26.919 129.437 1.00 19.77 51 LEU B N 1
ATOM 1987 C CA . LEU B 1 52 ? -9.114 27.496 128.301 1.00 21.14 51 LEU B CA 1
ATOM 1988 C C . LEU B 1 52 ? -9.045 29.031 128.303 1.00 21.08 51 LEU B C 1
ATOM 1989 O O . LEU B 1 52 ? -7.992 29.623 128.024 1.00 20.25 51 LEU B O 1
ATOM 1994 N N . ALA B 1 53 ? -10.176 29.664 128.609 1.00 21.19 52 ALA B N 1
ATOM 1995 C CA . ALA B 1 53 ? -10.242 31.112 128.631 1.00 21.25 52 ALA B CA 1
ATOM 1996 C C . ALA B 1 53 ? -9.426 31.639 129.807 1.00 20.44 52 ALA B C 1
ATOM 1997 O O . ALA B 1 53 ? -8.833 32.719 129.729 1.00 21.64 52 ALA B O 1
ATOM 1999 N N . ALA B 1 54 ? -9.382 30.874 130.894 1.00 21.07 53 ALA B N 1
ATOM 2000 C CA . ALA B 1 54 ? -8.506 31.216 132.020 1.00 19.41 53 ALA B CA 1
ATOM 2001 C C . ALA B 1 54 ? -7.042 31.244 131.578 1.00 19.44 53 ALA B C 1
ATOM 2002 O O . ALA B 1 54 ? -6.322 32.183 131.893 1.00 19.46 53 ALA B O 1
ATOM 2004 N N . ILE B 1 55 ? -6.600 30.220 130.849 1.00 20.62 54 ILE B N 1
ATOM 2005 C CA . ILE B 1 55 ? -5.225 30.214 130.254 1.00 22.01 54 ILE B CA 1
ATOM 2006 C C . ILE B 1 55 ? -4.913 31.485 129.438 1.00 22.81 54 ILE B C 1
ATOM 2007 O O . ILE B 1 55 ? -3.897 32.141 129.669 1.00 22.05 54 ILE B O 1
ATOM 2012 N N . SER B 1 56 ? -5.756 31.794 128.458 1.00 23.72 55 SER B N 1
ATOM 2013 C CA . SER B 1 56 ? -5.609 33.043 127.698 1.00 24.71 55 SER B CA 1
ATOM 2014 C C . SER B 1 56 ? -5.557 34.304 128.556 1.00 24.25 55 SER B C 1
ATOM 2015 O O . SER B 1 56 ? -4.675 35.121 128.362 1.00 24.73 55 SER B O 1
ATOM 2018 N N . ALA B 1 57 ? -6.482 34.460 129.490 1.00 24.00 56 ALA B N 1
ATOM 2019 C CA . ALA B 1 57 ? -6.475 35.636 130.365 1.00 23.72 56 ALA B CA 1
ATOM 2020 C C . ALA B 1 57 ? -5.166 35.806 131.157 1.00 24.62 56 ALA B C 1
ATOM 2021 O O . ALA B 1 57 ? -4.628 36.924 131.227 1.00 24.36 56 ALA B O 1
ATOM 2023 N N . ILE B 1 58 ? -4.692 34.727 131.802 1.00 22.79 57 ILE B N 1
ATOM 2024 C CA . ILE B 1 58 ? -3.420 34.750 132.511 1.00 21.84 57 ILE B CA 1
ATOM 2025 C C . ILE B 1 58 ? -2.249 34.986 131.564 1.00 22.51 57 ILE B C 1
ATOM 2026 O O . ILE B 1 58 ? -1.313 35.716 131.894 1.00 22.38 57 ILE B O 1
ATOM 2031 N N . LYS B 1 59 ? -2.282 34.372 130.388 1.00 23.04 58 LYS B N 1
ATOM 2032 C CA . LYS B 1 59 ? -1.181 34.553 129.425 1.00 24.93 58 LYS B CA 1
ATOM 2033 C C . LYS B 1 59 ? -0.971 36.049 129.066 1.00 26.15 58 LYS B C 1
ATOM 2034 O O . LYS B 1 59 ? 0.185 36.540 129.005 1.00 26.93 58 LYS B O 1
ATOM 2040 N N . LYS B 1 60 ? -2.089 36.751 128.872 1.00 26.80 59 LYS B N 1
ATOM 2041 C CA . LYS B 1 60 ? -2.125 38.171 128.511 1.00 28.18 59 LYS B CA 1
ATOM 2042 C C . LYS B 1 60 ? -1.759 39.062 129.692 1.00 28.26 59 LYS B C 1
ATOM 2043 O O . LYS B 1 60 ? -0.909 39.960 129.584 1.00 28.75 59 LYS B O 1
ATOM 2049 N N . ALA B 1 61 ? -2.357 38.768 130.841 1.00 26.72 60 ALA B N 1
ATOM 2050 C CA . ALA B 1 61 ? -2.349 39.712 131.939 1.00 26.50 60 ALA B CA 1
ATOM 2051 C C . ALA B 1 61 ? -1.237 39.510 132.924 1.00 26.03 60 ALA B C 1
ATOM 2052 O O . ALA B 1 61 ? -0.916 40.442 133.632 1.00 27.24 60 ALA B O 1
ATOM 2054 N N . VAL B 1 62 ? -0.656 38.305 132.982 1.00 25.20 61 VAL B N 1
ATOM 2055 C CA . VAL B 1 62 ? 0.318 37.970 134.007 1.00 25.94 61 VAL B CA 1
ATOM 2056 C C . VAL B 1 62 ? 1.512 37.329 133.306 1.00 26.28 61 VAL B C 1
ATOM 2057 O O . VAL B 1 62 ? 1.745 36.117 133.474 1.00 25.83 61 VAL B O 1
ATOM 2061 N N . PRO B 1 63 ? 2.269 38.136 132.523 1.00 26.37 62 PRO B N 1
ATOM 2062 C CA . PRO B 1 63 ? 3.377 37.623 131.689 1.00 26.22 62 PRO B CA 1
ATOM 2063 C C . PRO B 1 63 ? 4.465 36.901 132.479 1.00 26.76 62 PRO B C 1
ATOM 2064 O O . PRO B 1 63 ? 5.162 36.067 131.927 1.00 26.96 62 PRO B O 1
ATOM 2068 N N . GLU B 1 64 ? 4.606 37.218 133.759 1.00 26.22 63 GLU B N 1
ATOM 2069 C CA . GLU B 1 64 ? 5.544 36.520 134.635 1.00 26.91 63 GLU B CA 1
ATOM 2070 C C . GLU B 1 64 ? 5.110 35.105 135.121 1.00 25.73 63 GLU B C 1
ATOM 2071 O O . GLU B 1 64 ? 5.937 34.394 135.710 1.00 25.56 63 GLU B O 1
ATOM 2077 N N . ALA B 1 65 ? 3.826 34.733 134.955 1.00 23.38 64 ALA B N 1
ATOM 2078 C CA . ALA B 1 65 ? 3.409 33.343 135.190 1.00 21.42 64 ALA B CA 1
ATOM 2079 C C . ALA B 1 65 ? 3.808 32.564 133.952 1.00 21.99 64 ALA B C 1
ATOM 2080 O O . ALA B 1 65 ? 3.767 33.142 132.866 1.00 20.09 64 ALA B O 1
ATOM 2082 N N . ILE B 1 66 ? 4.183 31.289 134.107 1.00 20.92 65 ILE B N 1
ATOM 2083 C CA . ILE B 1 66 ? 4.274 30.350 132.986 1.00 22.13 65 ILE B CA 1
ATOM 2084 C C . ILE B 1 66 ? 3.061 29.467 133.027 1.00 21.11 65 ILE B C 1
ATOM 2085 O O . ILE B 1 66 ? 2.962 28.518 133.802 1.00 22.00 65 ILE B O 1
ATOM 2090 N N . VAL B 1 67 ? 2.105 29.810 132.207 1.00 20.55 66 VAL B N 1
ATOM 2091 C CA . VAL B 1 67 ? 0.795 29.187 132.336 1.00 20.03 66 VAL B CA 1
ATOM 2092 C C . VAL B 1 67 ? 0.603 28.076 131.269 1.00 20.96 66 VAL B C 1
ATOM 2093 O O . VAL B 1 67 ? 0.899 28.268 130.069 1.00 20.16 66 VAL B O 1
ATOM 2097 N N . GLY B 1 68 ? 0.125 26.929 131.754 1.00 20.29 67 GLY B N 1
ATOM 2098 C CA . GLY B 1 68 ? -0.073 25.695 130.993 1.00 19.06 67 GLY B CA 1
ATOM 2099 C C . GLY B 1 68 ? -1.466 25.145 131.118 1.00 19.51 67 GLY B C 1
ATOM 2100 O O . GLY B 1 68 ? -2.283 25.673 131.880 1.00 19.96 67 GLY B O 1
ATOM 2101 N N . ALA B 1 69 ? -1.756 24.116 130.309 1.00 20.68 68 ALA B N 1
ATOM 2102 C CA . ALA B 1 69 ? -2.993 23.349 130.382 1.00 20.06 68 ALA B CA 1
ATOM 2103 C C . ALA B 1 69 ? -2.760 21.987 131.027 1.00 20.43 68 ALA B C 1
ATOM 2104 O O . ALA B 1 69 ? -1.730 21.340 130.778 1.00 21.19 68 ALA B O 1
ATOM 2106 N N . GLY B 1 70 ? -3.712 21.553 131.846 1.00 20.56 69 GLY B N 1
ATOM 2107 C CA . GLY B 1 70 ? -3.688 20.205 132.429 1.00 19.60 69 GLY B CA 1
ATOM 2108 C C . GLY B 1 70 ? -4.913 19.439 131.967 1.00 19.92 69 GLY B C 1
ATOM 2109 O O . GLY B 1 70 ? -5.868 20.027 131.404 1.00 19.65 69 GLY B O 1
ATOM 2110 N N . THR B 1 71 ? -4.884 18.135 132.242 1.00 18.63 70 THR B N 1
ATOM 2111 C CA . THR B 1 71 ? -5.951 17.213 131.898 1.00 19.99 70 THR B CA 1
ATOM 2112 C C . THR B 1 71 ? -6.180 17.310 130.410 1.00 18.45 70 THR B C 1
ATOM 2113 O O . THR B 1 71 ? -7.307 17.301 129.959 1.00 20.16 70 THR B O 1
ATOM 2117 N N . VAL B 1 72 ? -5.118 17.414 129.648 1.00 19.55 71 VAL B N 1
ATOM 2118 C CA . VAL B 1 72 ? -5.278 17.363 128.150 1.00 18.23 71 VAL B CA 1
ATOM 2119 C C . VAL B 1 72 ? -5.288 15.865 127.727 1.00 20.74 71 VAL B C 1
ATOM 2120 O O . VAL B 1 72 ? -4.302 15.135 127.957 1.00 20.69 71 VAL B O 1
ATOM 2124 N N . CYS B 1 73 ? -6.387 15.390 127.115 1.00 22.48 72 CYS B N 1
ATOM 2125 C CA . CYS B 1 73 ? -6.574 13.930 126.852 1.00 23.81 72 CYS B CA 1
ATOM 2126 C C . CYS B 1 73 ? -6.550 13.511 125.389 1.00 24.51 72 CYS B C 1
ATOM 2127 O O . CYS B 1 73 ? -6.249 12.367 125.089 1.00 25.24 72 CYS B O 1
ATOM 2130 N N . THR B 1 74 ? -6.901 14.426 124.507 1.00 25.47 73 THR B N 1
ATOM 2131 C CA . THR B 1 74 ? -7.006 14.129 123.075 1.00 25.33 73 THR B CA 1
ATOM 2132 C C . THR B 1 74 ? -6.180 15.108 122.277 1.00 26.39 73 THR B C 1
ATOM 2133 O O . THR B 1 74 ? -5.760 16.148 122.799 1.00 25.13 73 THR B O 1
ATOM 2137 N N . ALA B 1 75 ? -5.959 14.790 120.987 1.00 25.58 74 ALA B N 1
ATOM 2138 C CA . ALA B 1 75 ? -5.255 15.687 120.102 1.00 26.89 74 ALA B CA 1
ATOM 2139 C C . ALA B 1 75 ? -6.014 17.013 119.961 1.00 27.00 74 ALA B C 1
ATOM 2140 O O . ALA B 1 75 ? -5.397 18.052 119.750 1.00 26.06 74 ALA B O 1
ATOM 2142 N N . ASP B 1 76 ? -7.339 16.963 120.079 1.00 27.51 75 ASP B N 1
ATOM 2143 C CA . ASP B 1 76 ? -8.160 18.197 120.061 1.00 28.62 75 ASP B CA 1
ATOM 2144 C C . ASP B 1 76 ? -7.934 19.096 121.272 1.00 28.23 75 ASP B C 1
ATOM 2145 O O . ASP B 1 76 ? -7.813 20.320 121.105 1.00 29.11 75 ASP B O 1
ATOM 2150 N N . ASP B 1 77 ? -7.919 18.505 122.474 1.00 27.38 76 ASP B N 1
ATOM 2151 C CA . ASP B 1 77 ? -7.529 19.204 123.715 1.00 27.23 76 ASP B CA 1
ATOM 2152 C C . ASP B 1 77 ? -6.164 19.883 123.523 1.00 26.39 76 ASP B C 1
ATOM 2153 O O . ASP B 1 77 ? -5.994 21.060 123.822 1.00 25.61 76 ASP B O 1
ATOM 2158 N N . PHE B 1 78 ? -5.191 19.123 123.017 1.00 25.77 77 PHE B N 1
ATOM 2159 C CA . PHE B 1 78 ? -3.819 19.591 122.832 1.00 25.14 77 PHE B CA 1
ATOM 2160 C C . PHE B 1 78 ? -3.792 20.837 121.916 1.00 26.85 77 PHE B C 1
ATOM 2161 O O . PHE B 1 78 ? -3.158 21.851 122.240 1.00 25.50 77 PHE B O 1
ATOM 2169 N N . GLN B 1 79 ? -4.480 20.765 120.776 1.00 26.11 78 GLN B N 1
ATOM 2170 C CA . GLN B 1 79 ? -4.568 21.936 119.895 1.00 28.82 78 GLN B CA 1
ATOM 2171 C C . GLN B 1 79 ? -5.284 23.150 120.546 1.00 28.10 78 GLN B C 1
ATOM 2172 O O . GLN B 1 79 ? -4.784 24.271 120.479 1.00 29.03 78 GLN B O 1
ATOM 2178 N N . LYS B 1 80 ? -6.453 22.925 121.128 1.00 27.51 79 LYS B N 1
ATOM 2179 C CA . LYS B 1 80 ? -7.177 23.982 121.830 1.00 27.35 79 LYS B CA 1
ATOM 2180 C C . LYS B 1 80 ? -6.283 24.656 122.874 1.00 26.92 79 LYS B C 1
ATOM 2181 O O . LYS B 1 80 ? -6.296 25.886 122.998 1.00 27.03 79 LYS B O 1
ATOM 2187 N N . ALA B 1 81 ? -5.508 23.852 123.619 1.00 25.42 80 ALA B N 1
ATOM 2188 C CA . ALA B 1 81 ? -4.562 24.364 124.565 1.00 24.49 80 ALA B CA 1
ATOM 2189 C C . ALA B 1 81 ? -3.509 25.299 123.948 1.00 25.02 80 ALA B C 1
ATOM 2190 O O . ALA B 1 81 ? -3.218 26.382 124.496 1.00 24.03 80 ALA B O 1
ATOM 2192 N N . ILE B 1 82 ? -2.954 24.884 122.808 1.00 25.81 81 ILE B N 1
ATOM 2193 C CA . ILE B 1 82 ? -2.033 25.713 122.029 1.00 26.10 81 ILE B CA 1
ATOM 2194 C C . ILE B 1 82 ? -2.691 27.039 121.591 1.00 25.88 81 ILE B C 1
ATOM 2195 O O . ILE B 1 82 ? -2.135 28.123 121.788 1.00 26.04 81 ILE B O 1
ATOM 2200 N N . ASP B 1 83 ? -3.871 26.949 120.988 1.00 26.86 82 ASP B N 1
ATOM 2201 C CA . ASP B 1 83 ? -4.577 28.159 120.513 1.00 27.29 82 ASP B CA 1
ATOM 2202 C C . ASP B 1 83 ? -4.893 29.087 121.694 1.00 26.58 82 ASP B C 1
ATOM 2203 O O . ASP B 1 83 ? -4.914 30.300 121.545 1.00 26.22 82 ASP B O 1
ATOM 2208 N N . ALA B 1 84 ? -5.145 28.504 122.864 1.00 26.07 83 ALA B N 1
ATOM 2209 C CA . ALA B 1 84 ? -5.393 29.306 124.057 1.00 24.96 83 ALA B CA 1
ATOM 2210 C C . ALA B 1 84 ? -4.154 30.043 124.601 1.00 24.71 83 ALA B C 1
ATOM 2211 O O . ALA B 1 84 ? -4.306 30.967 125.387 1.00 24.69 83 ALA B O 1
ATOM 2213 N N . GLY B 1 85 ? -2.955 29.639 124.176 1.00 23.54 84 GLY B N 1
ATOM 2214 C CA . GLY B 1 85 ? -1.674 30.216 124.611 1.00 22.72 84 GLY B CA 1
ATOM 2215 C C . GLY B 1 85 ? -0.924 29.421 125.719 1.00 23.00 84 GLY B C 1
ATOM 2216 O O . GLY B 1 85 ? -0.015 29.956 126.373 1.00 21.80 84 GLY B O 1
ATOM 2217 N N . ALA B 1 86 ? -1.295 28.156 125.918 1.00 22.48 85 ALA B N 1
ATOM 2218 C CA . ALA B 1 86 ? -0.611 27.313 126.901 1.00 22.39 85 ALA B CA 1
ATOM 2219 C C . ALA B 1 86 ? 0.877 27.244 126.567 1.00 22.90 85 ALA B C 1
ATOM 2220 O O . ALA B 1 86 ? 1.257 27.124 125.401 1.00 22.31 85 ALA B O 1
ATOM 2222 N N . GLN B 1 87 ? 1.713 27.376 127.580 1.00 20.72 86 GLN B N 1
ATOM 2223 C CA . GLN B 1 87 ? 3.164 27.333 127.373 1.00 21.12 86 GLN B CA 1
ATOM 2224 C C . GLN B 1 87 ? 3.689 25.922 127.658 1.00 21.03 86 GLN B C 1
ATOM 2225 O O . GLN B 1 87 ? 4.782 25.534 127.229 1.00 21.76 86 GLN B O 1
ATOM 2231 N N . PHE B 1 88 ? 2.906 25.169 128.409 1.00 20.55 87 PHE B N 1
ATOM 2232 C CA . PHE B 1 88 ? 3.169 23.756 128.606 1.00 19.65 87 PHE B CA 1
ATOM 2233 C C . PHE B 1 88 ? 1.854 22.988 128.652 1.00 19.26 87 PHE B C 1
ATOM 2234 O O . PHE B 1 88 ? 0.798 23.562 128.839 1.00 19.51 87 PHE B O 1
ATOM 2242 N N . ILE B 1 89 ? 1.934 21.685 128.408 1.00 19.31 88 ILE B N 1
ATOM 2243 C CA . ILE B 1 89 ? 0.776 20.815 128.421 1.00 19.28 88 ILE B CA 1
ATOM 2244 C C . ILE B 1 89 ? 1.036 19.530 129.225 1.00 18.90 88 ILE B C 1
ATOM 2245 O O . ILE B 1 89 ? 2.088 18.861 129.111 1.00 17.65 88 ILE B O 1
ATOM 2250 N N . VAL B 1 90 ? 0.060 19.217 130.068 1.00 18.65 89 VAL B N 1
ATOM 2251 C CA . VAL B 1 90 ? 0.126 18.082 130.922 1.00 19.41 89 VAL B CA 1
ATOM 2252 C C . VAL B 1 90 ? -1.056 17.200 130.615 1.00 19.72 89 VAL B C 1
ATOM 2253 O O . VAL B 1 90 ? -2.196 17.706 130.477 1.00 20.76 89 VAL B O 1
ATOM 2257 N N . SER B 1 91 ? -0.777 15.907 130.511 1.00 19.88 90 SER B N 1
ATOM 2258 C CA A SER B 1 91 ? -1.812 14.885 130.350 0.50 20.74 90 SER B CA 1
ATOM 2259 C CA B SER B 1 91 ? -1.795 14.864 130.339 0.50 21.36 90 SER B CA 1
ATOM 2260 C C . SER B 1 91 ? -1.682 13.849 131.473 1.00 21.58 90 SER B C 1
ATOM 2261 O O . SER B 1 91 ? -0.576 13.594 131.941 1.00 21.84 90 SER B O 1
ATOM 2266 N N . PRO B 1 92 ? -2.829 13.257 131.900 1.00 21.85 91 PRO B N 1
ATOM 2267 C CA . PRO B 1 92 ? -2.898 12.233 132.948 1.00 20.32 91 PRO B CA 1
ATOM 2268 C C . PRO B 1 92 ? -2.241 10.925 132.560 1.00 19.50 91 PRO B C 1
ATOM 2269 O O . PRO B 1 92 ? -1.908 10.119 133.411 1.00 17.91 91 PRO B O 1
ATOM 2273 N N . GLY B 1 93 ? -2.085 10.680 131.262 1.00 15.52 92 GLY B N 1
ATOM 2274 C CA . GLY B 1 93 ? -1.563 9.427 130.777 1.00 18.02 92 GLY B CA 1
ATOM 2275 C C . GLY B 1 93 ? -1.233 9.734 129.285 1.00 18.49 92 GLY B C 1
ATOM 2276 O O . GLY B 1 93 ? -1.314 10.882 128.888 1.00 20.39 92 GLY B O 1
ATOM 2277 N N . LEU B 1 94 ? -0.798 8.752 128.540 1.00 20.02 93 LEU B N 1
ATOM 2278 C CA . LEU B 1 94 ? -0.304 8.960 127.167 1.00 19.09 93 LEU B CA 1
ATOM 2279 C C . LEU B 1 94 ? -0.895 7.926 126.232 1.00 21.09 93 LEU B C 1
ATOM 2280 O O . LEU B 1 94 ? -0.993 6.751 126.554 1.00 20.65 93 LEU B O 1
ATOM 2285 N N . THR B 1 95 ? -1.244 8.344 125.025 1.00 21.19 94 THR B N 1
ATOM 2286 C CA . THR B 1 95 ? -1.895 7.437 124.089 1.00 22.37 94 THR B CA 1
ATOM 2287 C C . THR B 1 95 ? -1.147 7.616 122.774 1.00 21.91 94 THR B C 1
ATOM 2288 O O . THR B 1 95 ? -0.433 8.597 122.625 1.00 21.68 94 THR B O 1
ATOM 2292 N N . PRO B 1 96 ? -1.247 6.640 121.858 1.00 23.19 95 PRO B N 1
ATOM 2293 C CA . PRO B 1 96 ? -0.627 6.880 120.564 1.00 23.98 95 PRO B CA 1
ATOM 2294 C C . PRO B 1 96 ? -1.117 8.176 119.925 1.00 25.23 95 PRO B C 1
ATOM 2295 O O . PRO B 1 96 ? -0.347 8.837 119.210 1.00 27.35 95 PRO B O 1
ATOM 2299 N N . GLU B 1 97 ? -2.385 8.520 120.107 1.00 25.85 96 GLU B N 1
ATOM 2300 C CA . GLU B 1 97 ? -2.912 9.769 119.500 1.00 26.81 96 GLU B CA 1
ATOM 2301 C C . GLU B 1 97 ? -2.217 11.002 120.086 1.00 25.70 96 GLU B C 1
ATOM 2302 O O . GLU B 1 97 ? -1.924 11.905 119.353 1.00 25.45 96 GLU B O 1
ATOM 2308 N N . LEU B 1 98 ? -1.938 11.043 121.410 1.00 25.30 97 LEU B N 1
ATOM 2309 C CA . LEU B 1 98 ? -1.212 12.211 122.003 1.00 23.63 97 LEU B CA 1
ATOM 2310 C C . LEU B 1 98 ? 0.262 12.300 121.521 1.00 23.74 97 LEU B C 1
ATOM 2311 O O . LEU B 1 98 ? 0.744 13.390 121.204 1.00 23.82 97 LEU B O 1
ATOM 2316 N N . ILE B 1 99 ? 0.952 11.159 121.413 1.00 22.38 98 ILE B N 1
ATOM 2317 C CA . ILE B 1 99 ? 2.361 11.121 120.946 1.00 23.47 98 ILE B CA 1
ATOM 2318 C C . ILE B 1 99 ? 2.490 11.687 119.516 1.00 23.52 98 ILE B C 1
ATOM 2319 O O . ILE B 1 99 ? 3.371 12.503 119.196 1.00 23.59 98 ILE B O 1
ATOM 2324 N N . GLU B 1 100 ? 1.562 11.264 118.698 1.00 24.17 99 GLU B N 1
ATOM 2325 C CA . GLU B 1 100 ? 1.485 11.675 117.297 1.00 24.58 99 GLU B CA 1
ATOM 2326 C C . GLU B 1 100 ? 1.194 13.178 117.119 1.00 24.89 99 GLU B C 1
ATOM 2327 O O . GLU B 1 100 ? 1.819 13.863 116.325 1.00 25.34 99 GLU B O 1
ATOM 2333 N N . LYS B 1 101 ? 0.221 13.674 117.878 1.00 24.84 100 LYS B N 1
ATOM 2334 C CA . LYS B 1 101 ? -0.107 15.088 117.896 1.00 24.25 100 LYS B CA 1
ATOM 2335 C C . LYS B 1 101 ? 1.105 15.902 118.360 1.00 24.23 100 LYS B C 1
ATOM 2336 O O . LYS B 1 101 ? 1.443 16.911 117.721 1.00 23.47 100 LYS B O 1
ATOM 2342 N N . ALA B 1 102 ? 1.759 15.471 119.449 1.00 24.31 101 ALA B N 1
ATOM 2343 C CA . ALA B 1 102 ? 2.925 16.172 119.990 1.00 24.92 101 ALA B CA 1
ATOM 2344 C C . ALA B 1 102 ? 4.111 16.225 119.018 1.00 26.11 101 ALA B C 1
ATOM 2345 O O . ALA B 1 102 ? 4.822 17.216 118.970 1.00 25.10 101 ALA B O 1
ATOM 2347 N N . LYS B 1 103 ? 4.338 15.142 118.278 1.00 28.24 102 LYS B N 1
ATOM 2348 C CA . LYS B 1 103 ? 5.365 15.112 117.215 1.00 29.65 102 LYS B CA 1
ATOM 2349 C C . LYS B 1 103 ? 5.036 16.079 116.110 1.00 30.21 102 LYS B C 1
ATOM 2350 O O . LYS B 1 103 ? 5.908 16.816 115.614 1.00 30.03 102 LYS B O 1
ATOM 2356 N N . GLN B 1 104 ? 3.774 16.054 115.698 1.00 31.17 103 GLN B N 1
ATOM 2357 C CA . GLN B 1 104 ? 3.323 16.893 114.599 1.00 31.83 103 GLN B CA 1
ATOM 2358 C C . GLN B 1 104 ? 3.480 18.388 114.904 1.00 31.70 103 GLN B C 1
ATOM 2359 O O . GLN B 1 104 ? 3.944 19.147 114.065 1.00 32.06 103 GLN B O 1
ATOM 2365 N N . VAL B 1 105 ? 3.076 18.819 116.093 1.00 30.96 104 VAL B N 1
ATOM 2366 C CA . VAL B 1 105 ? 3.263 20.229 116.460 1.00 30.98 104 VAL B CA 1
ATOM 2367 C C . VAL B 1 105 ? 4.756 20.557 116.626 1.00 31.81 104 VAL B C 1
ATOM 2368 O O . VAL B 1 105 ? 5.179 21.654 116.287 1.00 32.56 104 VAL B O 1
ATOM 2372 N N . LYS B 1 106 ? 5.555 19.612 117.109 1.00 32.62 105 LYS B N 1
ATOM 2373 C CA . LYS B 1 106 ? 6.984 19.857 117.181 1.00 35.06 105 LYS B CA 1
ATOM 2374 C C . LYS B 1 106 ? 7.611 19.966 115.769 1.00 35.94 105 LYS B C 1
ATOM 2375 O O . LYS B 1 106 ? 8.464 20.817 115.554 1.00 36.84 105 LYS B O 1
ATOM 2381 N N . LEU B 1 107 ? 7.164 19.126 114.827 1.00 37.25 106 LEU B N 1
ATOM 2382 C CA . LEU B 1 107 ? 7.656 19.126 113.429 1.00 38.60 106 LEU B CA 1
ATOM 2383 C C . LEU B 1 107 ? 7.274 20.386 112.649 1.00 40.22 106 LEU B C 1
ATOM 2384 O O . LEU B 1 107 ? 8.065 20.855 111.823 1.00 40.84 106 LEU B O 1
ATOM 2389 N N . ASP B 1 108 ? 6.053 20.892 112.868 1.00 41.14 107 ASP B N 1
ATOM 2390 C CA . ASP B 1 108 ? 5.585 22.141 112.246 1.00 42.56 107 ASP B CA 1
ATOM 2391 C C . ASP B 1 108 ? 6.308 23.340 112.842 1.00 42.77 107 ASP B C 1
ATOM 2392 O O . ASP B 1 108 ? 6.319 24.413 112.250 1.00 42.93 107 ASP B O 1
ATOM 2397 N N . GLY B 1 109 ? 6.873 23.153 114.034 1.00 43.47 108 GLY B N 1
ATOM 2398 C CA . GLY B 1 109 ? 7.737 24.150 114.674 1.00 44.03 108 GLY B CA 1
ATOM 2399 C C . GLY B 1 109 ? 7.119 25.481 115.081 1.00 44.34 108 GLY B C 1
ATOM 2400 O O . GLY B 1 109 ? 7.846 26.434 115.369 1.00 44.79 108 GLY B O 1
ATOM 2401 N N . GLN B 1 110 ? 5.791 25.562 115.100 1.00 44.62 109 GLN B N 1
ATOM 2402 C CA . GLN B 1 110 ? 5.110 26.757 115.612 1.00 44.42 109 GLN B CA 1
ATOM 2403 C C . GLN B 1 110 ? 5.043 26.806 117.156 1.00 43.47 109 GLN B C 1
ATOM 2404 O O . GLN B 1 110 ? 5.481 27.801 117.744 1.00 44.05 109 GLN B O 1
ATOM 2410 N N . TRP B 1 111 ? 4.520 25.745 117.795 1.00 41.44 110 TRP B N 1
ATOM 2411 C CA . TRP B 1 111 ? 4.463 25.642 119.277 1.00 39.34 110 TRP B CA 1
ATOM 2412 C C . TRP B 1 111 ? 5.687 24.919 119.784 1.00 39.08 110 TRP B C 1
ATOM 2413 O O . TRP B 1 111 ? 5.918 23.746 119.452 1.00 40.12 110 TRP B O 1
ATOM 2424 N N . GLN B 1 112 ? 6.472 25.623 120.582 1.00 37.84 111 GLN B N 1
ATOM 2425 C CA . GLN B 1 112 ? 7.710 25.077 121.109 1.00 36.80 111 GLN B CA 1
ATOM 2426 C C . GLN B 1 112 ? 7.628 24.967 122.629 1.00 35.07 111 GLN B C 1
ATOM 2427 O O . GLN B 1 112 ? 8.600 25.199 123.334 1.00 35.74 111 GLN B O 1
ATOM 2433 N N . GLY B 1 113 ? 6.444 24.630 123.126 1.00 32.04 112 GLY B N 1
ATOM 2434 C CA . GLY B 1 113 ? 6.270 24.462 124.550 1.00 29.43 112 GLY B CA 1
ATOM 2435 C C . GLY B 1 113 ? 6.597 23.047 124.979 1.00 27.30 112 GLY B C 1
ATOM 2436 O O . GLY B 1 113 ? 7.043 22.223 124.205 1.00 27.34 112 GLY B O 1
ATOM 2437 N N . VAL B 1 114 ? 6.341 22.766 126.236 1.00 24.91 113 VAL B N 1
ATOM 2438 C CA . VAL B 1 114 ? 6.752 21.534 126.860 1.00 23.27 113 VAL B CA 1
ATOM 2439 C C . VAL B 1 114 ? 5.522 20.619 127.003 1.00 22.64 113 VAL B C 1
ATOM 2440 O O . VAL B 1 114 ? 4.477 21.023 127.522 1.00 22.73 113 VAL B O 1
ATOM 2444 N N . PHE B 1 115 ? 5.668 19.372 126.599 1.00 21.72 114 PHE B N 1
ATOM 2445 C CA . PHE B 1 115 ? 4.641 18.371 126.840 1.00 20.68 114 PHE B CA 1
ATOM 2446 C C . PHE B 1 115 ? 5.133 17.464 127.966 1.00 20.42 114 PHE B C 1
ATOM 2447 O O . PHE B 1 115 ? 6.234 16.930 127.883 1.00 19.76 114 PHE B O 1
ATOM 2455 N N . LEU B 1 116 ? 4.335 17.382 129.050 1.00 20.08 115 LEU B N 1
ATOM 2456 C CA . LEU B 1 116 ? 4.641 16.616 130.243 1.00 21.17 115 LEU B CA 1
ATOM 2457 C C . LEU B 1 116 ? 3.505 15.570 130.453 1.00 21.32 115 LEU B C 1
ATOM 2458 O O . LEU B 1 116 ? 2.494 15.840 131.173 1.00 21.71 115 LEU B O 1
ATOM 2463 N N . PRO B 1 117 ? 3.651 14.373 129.869 1.00 21.74 116 PRO B N 1
ATOM 2464 C CA . PRO B 1 117 ? 2.554 13.396 129.957 1.00 22.24 116 PRO B CA 1
ATOM 2465 C C . PRO B 1 117 ? 2.690 12.400 131.077 1.00 21.84 116 PRO B C 1
ATOM 2466 O O . PRO B 1 117 ? 3.813 12.119 131.484 1.00 20.59 116 PRO B O 1
ATOM 2470 N N . GLY B 1 118 ? 1.556 11.820 131.502 1.00 21.28 117 GLY B N 1
ATOM 2471 C CA . GLY B 1 118 ? 1.499 10.918 132.672 1.00 20.05 117 GLY B CA 1
ATOM 2472 C C . GLY B 1 118 ? 1.940 9.497 132.327 1.00 19.74 117 GLY B C 1
ATOM 2473 O O . GLY B 1 118 ? 1.648 8.983 131.239 1.00 18.76 117 GLY B O 1
ATOM 2474 N N . VAL B 1 119 ? 2.633 8.851 133.263 1.00 18.29 118 VAL B N 1
ATOM 2475 C CA . VAL B 1 119 ? 2.955 7.447 133.155 1.00 17.98 118 VAL B CA 1
ATOM 2476 C C . VAL B 1 119 ? 2.708 6.788 134.472 1.00 19.94 118 VAL B C 1
ATOM 2477 O O . VAL B 1 119 ? 2.766 7.464 135.553 1.00 18.94 118 VAL B O 1
ATOM 2481 N N . ALA B 1 120 ? 2.467 5.473 134.419 1.00 18.97 119 ALA B N 1
ATOM 2482 C CA . ALA B 1 120 ? 2.213 4.734 135.622 1.00 19.08 119 ALA B CA 1
ATOM 2483 C C . ALA B 1 120 ? 2.885 3.349 135.735 1.00 18.03 119 ALA B C 1
ATOM 2484 O O . ALA B 1 120 ? 2.768 2.673 136.777 1.00 17.60 119 ALA B O 1
ATOM 2486 N N . THR B 1 121 ? 3.526 2.888 134.674 1.00 16.40 120 THR B N 1
ATOM 2487 C CA . THR B 1 121 ? 4.291 1.618 134.638 1.00 17.04 120 THR B CA 1
ATOM 2488 C C . THR B 1 121 ? 5.659 1.800 133.920 1.00 15.81 120 THR B C 1
ATOM 2489 O O . THR B 1 121 ? 5.862 2.807 133.264 1.00 15.70 120 THR B O 1
ATOM 2493 N N . ALA B 1 122 ? 6.595 0.863 134.109 1.00 13.95 121 ALA B N 1
ATOM 2494 C CA . ALA B 1 122 ? 7.929 0.993 133.515 1.00 14.94 121 ALA B CA 1
ATOM 2495 C C . ALA B 1 122 ? 7.761 0.962 131.986 1.00 15.29 121 ALA B C 1
ATOM 2496 O O . ALA B 1 122 ? 8.510 1.610 131.264 1.00 16.13 121 ALA B O 1
ATOM 2498 N N . SER B 1 123 ? 6.726 0.255 131.552 1.00 15.10 122 SER B N 1
ATOM 2499 C CA A SER B 1 123 ? 6.442 0.054 130.139 0.50 13.46 122 SER B CA 1
ATOM 2500 C CA B SER B 1 123 ? 6.480 0.078 130.109 0.50 15.42 122 SER B CA 1
ATOM 2501 C C . SER B 1 123 ? 5.972 1.411 129.553 1.00 15.98 122 SER B C 1
ATOM 2502 O O . SER B 1 123 ? 6.406 1.862 128.488 1.00 15.24 122 SER B O 1
ATOM 2507 N N . GLU B 1 124 ? 5.111 2.106 130.303 1.00 16.91 123 GLU B N 1
ATOM 2508 C CA . GLU B 1 124 ? 4.670 3.448 129.879 1.00 18.51 123 GLU B CA 1
ATOM 2509 C C . GLU B 1 124 ? 5.846 4.438 129.876 1.00 18.47 123 GLU B C 1
ATOM 2510 O O . GLU B 1 124 ? 5.955 5.281 128.989 1.00 18.58 123 GLU B O 1
ATOM 2516 N N . VAL B 1 125 ? 6.710 4.331 130.882 1.00 18.69 124 VAL B N 1
ATOM 2517 C CA . VAL B 1 125 ? 7.940 5.156 130.936 1.00 20.13 124 VAL B CA 1
ATOM 2518 C C . VAL B 1 125 ? 8.747 4.948 129.626 1.00 20.51 124 VAL B C 1
ATOM 2519 O O . VAL B 1 125 ? 9.068 5.936 128.903 1.00 21.81 124 VAL B O 1
ATOM 2531 N N . ILE B 1 127 ? 7.806 3.675 126.649 1.00 22.24 126 ILE B N 1
ATOM 2532 C CA . ILE B 1 127 ? 7.073 4.209 125.481 1.00 22.83 126 ILE B CA 1
ATOM 2533 C C . ILE B 1 127 ? 7.263 5.737 125.394 1.00 23.43 126 ILE B C 1
ATOM 2534 O O . ILE B 1 127 ? 7.556 6.272 124.329 1.00 21.35 126 ILE B O 1
ATOM 2539 N N . ALA B 1 128 ? 7.084 6.448 126.517 1.00 22.53 127 ALA B N 1
ATOM 2540 C CA . ALA B 1 128 ? 7.277 7.910 126.510 1.00 24.10 127 ALA B CA 1
ATOM 2541 C C . ALA B 1 128 ? 8.725 8.282 126.080 1.00 25.48 127 ALA B C 1
ATOM 2542 O O . ALA B 1 128 ? 8.939 9.078 125.139 1.00 26.00 127 ALA B O 1
ATOM 2544 N N . ALA B 1 129 ? 9.695 7.641 126.701 1.00 25.58 128 ALA B N 1
ATOM 2545 C CA . ALA B 1 129 ? 11.116 7.883 126.427 1.00 27.94 128 ALA B CA 1
ATOM 2546 C C . ALA B 1 129 ? 11.438 7.688 124.967 1.00 28.54 128 ALA B C 1
ATOM 2547 O O . ALA B 1 129 ? 12.135 8.496 124.332 1.00 29.54 128 ALA B O 1
ATOM 2549 N N . GLN B 1 130 ? 10.930 6.613 124.410 1.00 30.15 129 GLN B N 1
ATOM 2550 C CA . GLN B 1 130 ? 11.320 6.308 123.043 1.00 31.54 129 GLN B CA 1
ATOM 2551 C C . GLN B 1 130 ? 10.626 7.191 122.024 1.00 31.78 129 GLN B C 1
ATOM 2552 O O . GLN B 1 130 ? 11.142 7.377 120.910 1.00 31.88 129 GLN B O 1
ATOM 2558 N N . ALA B 1 131 ? 9.504 7.786 122.435 1.00 31.01 130 ALA B N 1
ATOM 2559 C CA . ALA B 1 131 ? 8.922 8.942 121.759 1.00 31.76 130 ALA B CA 1
ATOM 2560 C C . ALA B 1 131 ? 9.795 10.214 121.854 1.00 32.11 130 ALA B C 1
ATOM 2561 O O . ALA B 1 131 ? 9.620 11.125 121.050 1.00 33.74 130 ALA B O 1
ATOM 2563 N N . GLY B 1 132 ? 10.695 10.309 122.836 1.00 30.79 131 GLY B N 1
ATOM 2564 C CA . GLY B 1 132 ? 11.577 11.472 122.929 1.00 29.96 131 GLY B CA 1
ATOM 2565 C C . GLY B 1 132 ? 11.267 12.362 124.107 1.00 29.56 131 GLY B C 1
ATOM 2566 O O . GLY B 1 132 ? 11.759 13.494 124.184 1.00 29.49 131 GLY B O 1
ATOM 2567 N N . ILE B 1 133 ? 10.440 11.844 125.021 1.00 28.63 132 ILE B N 1
ATOM 2568 C CA . ILE B 1 133 ? 10.017 12.560 126.210 1.00 27.04 132 ILE B CA 1
ATOM 2569 C C . ILE B 1 133 ? 10.694 11.934 127.417 1.00 26.53 132 ILE B C 1
ATOM 2570 O O . ILE B 1 133 ? 10.403 10.784 127.764 1.00 25.81 132 ILE B O 1
ATOM 2575 N N . THR B 1 134 ? 11.570 12.702 128.074 1.00 25.22 133 THR B N 1
ATOM 2576 C CA . THR B 1 134 ? 12.387 12.174 129.156 1.00 25.95 133 THR B CA 1
ATOM 2577 C C . THR B 1 134 ? 12.063 12.807 130.529 1.00 23.75 133 THR B C 1
ATOM 2578 O O . THR B 1 134 ? 12.675 12.462 131.552 1.00 23.37 133 THR B O 1
ATOM 2582 N N . GLN B 1 135 ? 11.089 13.729 130.532 1.00 21.55 134 GLN B N 1
ATOM 2583 C CA . GLN B 1 135 ? 10.558 14.276 131.777 1.00 21.83 134 GLN B CA 1
ATOM 2584 C C . GLN B 1 135 ? 9.064 14.008 131.772 1.00 20.39 134 GLN B C 1
ATOM 2585 O O . GLN B 1 135 ? 8.365 14.426 130.879 1.00 19.82 134 GLN B O 1
ATOM 2591 N N . LEU B 1 136 ? 8.574 13.309 132.804 1.00 19.66 135 LEU B N 1
ATOM 2592 C CA . LEU B 1 136 ? 7.221 12.746 132.770 1.00 18.86 135 LEU B CA 1
ATOM 2593 C C . LEU B 1 136 ? 6.461 13.025 134.029 1.00 19.63 135 LEU B C 1
ATOM 2594 O O . LEU B 1 136 ? 7.101 13.208 135.083 1.00 19.73 135 LEU B O 1
ATOM 2599 N N . LYS B 1 137 ? 5.118 13.013 133.935 1.00 20.37 136 LYS B N 1
ATOM 2600 C CA . LYS B 1 137 ? 4.284 13.034 135.153 1.00 21.78 136 LYS B CA 1
ATOM 2601 C C . LYS B 1 137 ? 4.189 11.622 135.673 1.00 20.47 136 LYS B C 1
ATOM 2602 O O . LYS B 1 137 ? 3.995 10.700 134.922 1.00 21.35 136 LYS B O 1
ATOM 2608 N N . CYS B 1 138 ? 4.230 11.438 136.979 1.00 21.40 137 CYS B N 1
ATOM 2609 C CA . CYS B 1 138 ? 3.834 10.152 137.475 1.00 19.83 137 CYS B CA 1
ATOM 2610 C C . CYS B 1 138 ? 2.431 10.337 138.097 1.00 19.98 137 CYS B C 1
ATOM 2611 O O . CYS B 1 138 ? 2.274 11.101 139.065 1.00 19.85 137 CYS B O 1
ATOM 2614 N N . PHE B 1 139 ? 1.428 9.630 137.578 1.00 18.24 138 PHE B N 1
ATOM 2615 C CA . PHE B 1 139 ? 0.031 9.918 137.931 1.00 19.07 138 PHE B CA 1
ATOM 2616 C C . PHE B 1 139 ? -0.878 8.684 138.041 1.00 19.60 138 PHE B C 1
ATOM 2617 O O . PHE B 1 139 ? -1.001 7.932 137.061 1.00 17.72 138 PHE B O 1
ATOM 2625 N N . PRO B 1 140 ? -1.595 8.522 139.199 1.00 19.46 139 PRO B N 1
ATOM 2626 C CA . PRO B 1 140 ? -1.547 9.362 140.418 1.00 20.69 139 PRO B CA 1
ATOM 2627 C C . PRO B 1 140 ? -0.568 8.820 141.439 1.00 21.49 139 PRO B C 1
ATOM 2628 O O . PRO B 1 140 ? -0.796 7.734 141.965 1.00 22.01 139 PRO B O 1
ATOM 2632 N N . ALA B 1 141 ? 0.480 9.593 141.742 1.00 20.58 140 ALA B N 1
ATOM 2633 C CA . ALA B 1 141 ? 1.686 9.051 142.228 1.00 20.69 140 ALA B CA 1
ATOM 2634 C C . ALA B 1 141 ? 1.448 8.393 143.612 1.00 21.48 140 ALA B C 1
ATOM 2635 O O . ALA B 1 141 ? 1.909 7.304 143.857 1.00 21.16 140 ALA B O 1
ATOM 2637 N N . SER B 1 142 ? 0.669 9.023 144.462 1.00 22.17 141 SER B N 1
ATOM 2638 C CA . SER B 1 142 ? 0.510 8.477 145.815 1.00 24.67 141 SER B CA 1
ATOM 2639 C C . SER B 1 142 ? -0.385 7.205 145.879 1.00 25.29 141 SER B C 1
ATOM 2640 O O . SER B 1 142 ? -0.252 6.391 146.793 1.00 26.55 141 SER B O 1
ATOM 2643 N N . ALA B 1 143 ? -1.225 7.001 144.871 1.00 24.44 142 ALA B N 1
ATOM 2644 C CA . ALA B 1 143 ? -2.088 5.814 144.846 1.00 24.84 142 ALA B CA 1
ATOM 2645 C C . ALA B 1 143 ? -1.392 4.573 144.308 1.00 24.35 142 ALA B C 1
ATOM 2646 O O . ALA B 1 143 ? -1.790 3.451 144.623 1.00 25.16 142 ALA B O 1
ATOM 2648 N N . ILE B 1 144 ? -0.344 4.760 143.496 1.00 24.40 143 ILE B N 1
ATOM 2649 C CA . ILE B 1 144 ? 0.203 3.660 142.719 1.00 24.25 143 ILE B CA 1
ATOM 2650 C C . ILE B 1 144 ? 1.619 3.206 143.131 1.00 23.76 143 ILE B C 1
ATOM 2651 O O . ILE B 1 144 ? 2.281 2.492 142.393 1.00 24.76 143 ILE B O 1
ATOM 2656 N N . GLY B 1 145 ? 2.068 3.626 144.308 1.00 23.88 144 GLY B N 1
ATOM 2657 C CA . GLY B 1 145 ? 3.333 3.177 144.835 1.00 23.05 144 GLY B CA 1
ATOM 2658 C C . GLY B 1 145 ? 4.234 4.321 145.265 1.00 22.53 144 GLY B C 1
ATOM 2659 O O . GLY B 1 145 ? 5.256 4.076 145.866 1.00 23.55 144 GLY B O 1
ATOM 2660 N N . GLY B 1 146 ? 3.878 5.569 144.936 1.00 22.20 145 GLY B N 1
ATOM 2661 C CA . GLY B 1 146 ? 4.576 6.753 145.482 1.00 21.29 145 GLY B CA 1
ATOM 2662 C C . GLY B 1 146 ? 6.086 6.866 145.328 1.00 21.38 145 GLY B C 1
ATOM 2663 O O . GLY B 1 146 ? 6.683 6.592 144.247 1.00 21.41 145 GLY B O 1
ATOM 2664 N N . ALA B 1 147 ? 6.729 7.301 146.405 1.00 21.33 146 ALA B N 1
ATOM 2665 C CA . ALA B 1 147 ? 8.206 7.483 146.434 1.00 22.00 146 ALA B CA 1
ATOM 2666 C C . ALA B 1 147 ? 8.915 6.164 146.159 1.00 22.45 146 ALA B C 1
ATOM 2667 O O . ALA B 1 147 ? 9.919 6.135 145.436 1.00 22.85 146 ALA B O 1
ATOM 2669 N N . LYS B 1 148 ? 8.399 5.080 146.754 1.00 22.95 147 LYS B N 1
ATOM 2670 C CA . LYS B 1 148 ? 8.986 3.759 146.571 1.00 24.24 147 LYS B CA 1
ATOM 2671 C C . LYS B 1 148 ? 8.992 3.386 145.071 1.00 23.33 147 LYS B C 1
ATOM 2672 O O . LYS B 1 148 ? 10.001 2.892 144.541 1.00 23.78 147 LYS B O 1
ATOM 2678 N N . LEU B 1 149 ? 7.880 3.633 144.398 1.00 22.70 148 LEU B N 1
ATOM 2679 C CA . LEU B 1 149 ? 7.793 3.383 142.923 1.00 21.12 148 LEU B CA 1
ATOM 2680 C C . LEU B 1 149 ? 8.813 4.189 142.092 1.00 21.55 148 LEU B C 1
ATOM 2681 O O . LEU B 1 149 ? 9.505 3.655 141.229 1.00 22.58 148 LEU B O 1
ATOM 2686 N N . LEU B 1 150 ? 8.825 5.502 142.300 1.00 21.38 149 LEU B N 1
ATOM 2687 C CA . LEU B 1 150 ? 9.785 6.408 141.684 1.00 20.56 149 LEU B CA 1
ATOM 2688 C C . LEU B 1 150 ? 11.240 5.979 141.944 1.00 19.92 149 LEU B C 1
ATOM 2689 O O . LEU B 1 150 ? 12.085 6.040 141.079 1.00 18.07 149 LEU B O 1
ATOM 2694 N N . LYS B 1 151 ? 11.543 5.561 143.155 1.00 20.93 150 LYS B N 1
ATOM 2695 C CA . LYS B 1 151 ? 12.911 5.163 143.443 1.00 22.38 150 LYS B CA 1
ATOM 2696 C C . LYS B 1 151 ? 13.247 3.869 142.705 1.00 21.94 150 LYS B C 1
ATOM 2697 O O . LYS B 1 151 ? 14.338 3.729 142.147 1.00 21.98 150 LYS B O 1
ATOM 2703 N N . ALA B 1 152 ? 12.297 2.940 142.659 1.00 21.03 151 ALA B N 1
ATOM 2704 C CA . ALA B 1 152 ? 12.519 1.689 141.964 1.00 21.45 151 ALA B CA 1
ATOM 2705 C C . ALA B 1 152 ? 12.778 1.969 140.477 1.00 21.19 151 ALA B C 1
ATOM 2706 O O . ALA B 1 152 ? 13.622 1.319 139.857 1.00 20.47 151 ALA B O 1
ATOM 2708 N N . TRP B 1 153 ? 12.072 2.945 139.923 1.00 19.86 152 TRP B N 1
ATOM 2709 C CA . TRP B 1 153 ? 12.303 3.263 138.505 1.00 18.56 152 TRP B CA 1
ATOM 2710 C C . TRP B 1 153 ? 13.650 3.937 138.229 1.00 20.37 152 TRP B C 1
ATOM 2711 O O . TRP B 1 153 ? 14.133 3.898 137.075 1.00 20.47 152 TRP B O 1
ATOM 2722 N N . SER B 1 154 ? 14.254 4.573 139.248 1.00 21.04 153 SER B N 1
ATOM 2723 C CA . SER B 1 154 ? 15.507 5.313 139.012 1.00 21.79 153 SER B CA 1
ATOM 2724 C C . SER B 1 154 ? 16.64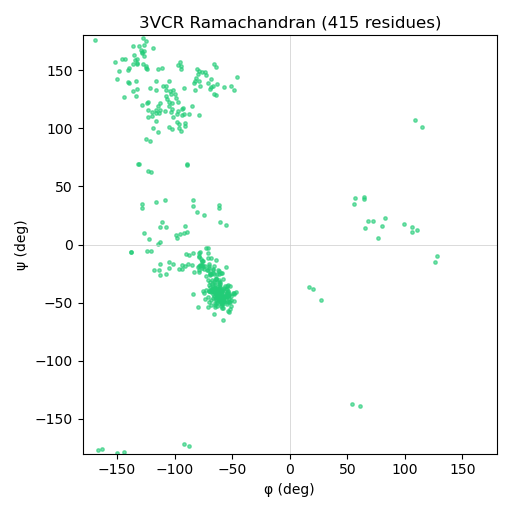3 4.355 138.630 1.00 21.90 153 SER B C 1
ATOM 2725 O O . SER B 1 154 ? 17.558 4.750 137.910 1.00 23.80 153 SER B O 1
ATOM 2728 N N . GLY B 1 155 ? 16.557 3.087 139.046 1.00 21.67 154 GLY B N 1
ATOM 2729 C CA . GLY B 1 155 ? 17.621 2.130 138.746 1.00 22.62 154 GLY B CA 1
ATOM 2730 C C . GLY B 1 155 ? 17.736 1.859 137.250 1.00 21.91 154 GLY B C 1
ATOM 2731 O O . GLY B 1 155 ? 18.789 2.106 136.649 1.00 22.99 154 GLY B O 1
ATOM 2732 N N . PRO B 1 156 ? 16.658 1.358 136.621 1.00 22.36 155 PRO B N 1
ATOM 2733 C CA . PRO B 1 156 ? 16.754 1.123 135.169 1.00 21.65 155 PRO B CA 1
ATOM 2734 C C . PRO B 1 156 ? 16.604 2.352 134.287 1.00 22.29 155 PRO B C 1
ATOM 2735 O O . PRO B 1 156 ? 17.006 2.320 133.102 1.00 21.88 155 PRO B O 1
ATOM 2739 N N . PHE B 1 157 ? 16.040 3.428 134.833 1.00 22.32 156 PHE B N 1
ATOM 2740 C CA . PHE B 1 157 ? 15.731 4.645 134.080 1.00 22.43 156 PHE B CA 1
ATOM 2741 C C . PHE B 1 157 ? 16.450 5.872 134.654 1.00 24.16 156 PHE B C 1
ATOM 2742 O O . PHE B 1 157 ? 15.806 6.825 135.119 1.00 24.66 156 PHE B O 1
ATOM 2750 N N . PRO B 1 158 ? 17.790 5.862 134.634 1.00 25.25 157 PRO B N 1
ATOM 2751 C CA . PRO B 1 158 ? 18.413 6.932 135.415 1.00 26.65 157 PRO B CA 1
ATOM 2752 C C . PRO B 1 158 ? 18.371 8.288 134.704 1.00 26.47 157 PRO B C 1
ATOM 2753 O O . PRO B 1 158 ? 18.513 9.292 135.363 1.00 27.05 157 PRO B O 1
ATOM 2757 N N . ASP B 1 159 ? 18.153 8.307 133.386 1.00 27.13 158 ASP B N 1
ATOM 2758 C CA . ASP B 1 159 ? 18.049 9.554 132.641 1.00 28.77 158 ASP B CA 1
ATOM 2759 C C . ASP B 1 159 ? 16.601 10.105 132.579 1.00 27.48 158 ASP B C 1
ATOM 2760 O O . ASP B 1 159 ? 16.328 11.014 131.816 1.00 28.59 158 ASP B O 1
ATOM 2765 N N . ILE B 1 160 ? 15.667 9.559 133.356 1.00 25.97 159 ILE B N 1
ATOM 2766 C CA . ILE B 1 160 ? 14.275 10.034 133.286 1.00 24.02 159 ILE B CA 1
ATOM 2767 C C . ILE B 1 160 ? 13.955 10.830 134.503 1.00 23.17 159 ILE B C 1
ATOM 2768 O O . ILE B 1 160 ? 14.276 10.378 135.591 1.00 23.72 159 ILE B O 1
ATOM 2773 N N . GLN B 1 161 ? 13.333 12.009 134.350 1.00 22.32 160 GLN B N 1
ATOM 2774 C CA . GLN B 1 161 ? 12.960 12.794 135.545 1.00 22.52 160 GLN B CA 1
ATOM 2775 C C . GLN B 1 161 ? 11.460 12.808 135.688 1.00 21.70 160 GLN B C 1
ATOM 2776 O O . GLN B 1 161 ? 10.762 12.710 134.727 1.00 20.58 160 GLN B O 1
ATOM 2782 N N . PHE B 1 162 ? 10.953 12.939 136.903 1.00 20.48 161 PHE B N 1
ATOM 2783 C CA . PHE B 1 162 ? 9.523 12.866 137.062 1.00 20.19 161 PHE B CA 1
ATOM 2784 C C . PHE B 1 162 ? 8.913 14.058 137.741 1.00 21.25 161 PHE B C 1
ATOM 2785 O O . PHE B 1 162 ? 9.556 14.703 138.592 1.00 20.29 161 PHE B O 1
ATOM 2793 N N . CYS B 1 163 ? 7.651 14.317 137.397 1.00 20.67 162 CYS B N 1
ATOM 2794 C CA . CYS B 1 163 ? 6.793 15.192 138.199 1.00 22.19 162 CYS B CA 1
ATOM 2795 C C . CYS B 1 163 ? 5.621 14.395 138.812 1.00 21.44 162 CYS B C 1
ATOM 2796 O O . CYS B 1 163 ? 4.620 14.154 138.166 1.00 20.56 162 CYS B O 1
ATOM 2799 N N . PRO B 1 164 ? 5.754 13.958 140.085 1.00 21.58 163 PRO B N 1
ATOM 2800 C CA . PRO B 1 164 ? 4.626 13.233 140.647 1.00 21.03 163 PRO B CA 1
ATOM 2801 C C . PRO B 1 164 ? 3.427 14.168 140.856 1.00 21.07 163 PRO B C 1
ATOM 2802 O O . PRO B 1 164 ? 3.567 15.339 141.276 1.00 21.33 163 PRO B O 1
ATOM 2806 N N . THR B 1 165 ? 2.247 13.634 140.612 1.00 20.49 164 THR B N 1
ATOM 2807 C CA . THR B 1 165 ? 1.037 14.397 140.820 1.00 21.38 164 THR B CA 1
ATOM 2808 C C . THR B 1 165 ? -0.038 13.399 141.180 1.00 21.46 164 THR B C 1
ATOM 2809 O O . THR B 1 165 ? -0.064 12.290 140.630 1.00 21.72 164 THR B O 1
ATOM 2813 N N . GLY B 1 166 ? -0.917 13.782 142.101 1.00 20.91 165 GLY B N 1
ATOM 2814 C CA . GLY B 1 166 ? -1.943 12.889 142.633 1.00 22.45 165 GLY B CA 1
ATOM 2815 C C . GLY B 1 166 ? -1.601 12.518 144.083 1.00 23.68 165 GLY B C 1
ATOM 2816 O O . GLY B 1 166 ? -0.672 11.729 144.332 1.00 24.56 165 GLY B O 1
ATOM 2817 N N . GLY B 1 167 ? -2.351 13.074 145.030 1.00 22.72 166 GLY B N 1
ATOM 2818 C CA . GLY B 1 167 ? -2.094 12.871 146.469 1.00 23.67 166 GLY B CA 1
ATOM 2819 C C . GLY B 1 167 ? -0.823 13.501 147.011 1.00 23.99 166 GLY B C 1
ATOM 2820 O O . GLY B 1 167 ? -0.335 13.119 148.092 1.00 24.31 166 GLY B O 1
ATOM 2821 N N . ILE B 1 168 ? -0.281 14.488 146.307 1.00 23.59 167 ILE B N 1
ATOM 2822 C CA . ILE B 1 168 ? 0.868 15.235 146.847 1.00 23.60 167 ILE B CA 1
ATOM 2823 C C . ILE B 1 168 ? 0.287 16.272 147.784 1.00 23.60 167 ILE B C 1
ATOM 2824 O O . ILE B 1 168 ? -0.695 16.942 147.465 1.00 23.42 167 ILE B O 1
ATOM 2829 N N . SER B 1 169 ? 0.861 16.391 148.978 1.00 24.16 168 SER B N 1
ATOM 2830 C CA . SER B 1 169 ? 0.296 17.282 149.939 1.00 25.20 168 SER B CA 1
ATOM 2831 C C . SER B 1 169 ? 1.385 18.171 150.533 1.00 25.89 168 SER B C 1
ATOM 2832 O O . SER B 1 169 ? 2.573 17.954 150.320 1.00 25.31 168 SER B O 1
ATOM 2835 N N . LYS B 1 170 ? 0.958 19.162 151.301 1.00 27.04 169 LYS B N 1
ATOM 2836 C CA . LYS B 1 170 ? 1.860 19.981 152.115 1.00 29.44 169 LYS B CA 1
ATOM 2837 C C . LYS B 1 170 ? 2.810 19.088 152.919 1.00 28.75 169 LYS B C 1
ATOM 2838 O O . LYS B 1 170 ? 4.023 19.333 152.996 1.00 29.54 169 LYS B O 1
ATOM 2844 N N . ASP B 1 171 ? 2.261 18.018 153.469 1.00 29.87 170 ASP B N 1
ATOM 2845 C CA . ASP B 1 171 ? 2.997 17.122 154.368 1.00 30.27 170 ASP B CA 1
ATOM 2846 C C . ASP B 1 171 ? 3.909 16.117 153.651 1.00 29.23 170 ASP B C 1
ATOM 2847 O O . ASP B 1 171 ? 4.827 15.587 154.267 1.00 28.71 170 ASP B O 1
ATOM 2852 N N . ASN B 1 172 ? 3.704 15.851 152.357 1.00 28.15 171 ASN B N 1
ATOM 2853 C CA . ASN B 1 172 ? 4.617 14.919 151.713 1.00 26.63 171 ASN B CA 1
ATOM 2854 C C . ASN B 1 172 ? 5.415 15.431 150.518 1.00 25.77 171 ASN B C 1
ATOM 2855 O O . ASN B 1 172 ? 6.257 14.716 150.024 1.00 25.84 171 ASN B O 1
ATOM 2860 N N . TYR B 1 173 ? 5.174 16.647 150.047 1.00 24.36 172 TYR B N 1
ATOM 2861 C CA . TYR B 1 173 ? 5.816 17.027 148.764 1.00 23.97 172 TYR B CA 1
ATOM 2862 C C . TYR B 1 173 ? 7.337 17.108 148.899 1.00 23.61 172 TYR B C 1
ATOM 2863 O O . TYR B 1 173 ? 8.038 16.794 147.948 1.00 21.88 172 TYR B O 1
ATOM 2872 N N . LYS B 1 174 ? 7.846 17.475 150.095 1.00 23.18 173 LYS B N 1
ATOM 2873 C CA . LYS B 1 174 ? 9.292 17.601 150.257 1.00 24.58 173 LYS B CA 1
ATOM 2874 C C . LYS B 1 174 ? 9.991 16.256 150.170 1.00 24.47 173 LYS B C 1
ATOM 2875 O O . LYS B 1 174 ? 11.076 16.176 149.615 1.00 24.16 173 LYS B O 1
ATOM 2881 N N . GLU B 1 175 ? 9.363 15.220 150.725 1.00 25.46 174 GLU B N 1
ATOM 2882 C CA . GLU B 1 175 ? 9.844 13.836 150.599 1.00 26.01 174 GLU B CA 1
ATOM 2883 C C . GLU B 1 175 ? 9.950 13.461 149.115 1.00 24.71 174 GLU B C 1
ATOM 2884 O O . GLU B 1 175 ? 10.949 12.918 148.667 1.00 24.53 174 GLU B O 1
ATOM 2890 N N . TYR B 1 176 ? 8.902 13.733 148.356 1.00 24.04 175 TYR B N 1
ATOM 2891 C CA . TYR B 1 176 ? 8.960 13.483 146.872 1.00 22.77 175 TYR B CA 1
ATOM 2892 C C . TYR B 1 176 ? 10.053 14.285 146.169 1.00 23.33 175 TYR B C 1
ATOM 2893 O O . TYR B 1 176 ? 10.789 13.768 145.274 1.00 24.11 175 TYR B O 1
ATOM 2902 N N . LEU B 1 177 ? 10.149 15.572 146.514 1.00 23.25 176 LEU B N 1
ATOM 2903 C CA . LEU B 1 177 ? 11.141 16.439 145.876 1.00 23.70 176 LEU B CA 1
ATOM 2904 C C . LEU B 1 177 ? 12.570 15.985 146.183 1.00 24.38 176 LEU B C 1
ATOM 2905 O O . LEU B 1 177 ? 13.499 16.216 145.392 1.00 24.10 176 LEU B O 1
ATOM 2910 N N . GLY B 1 178 ? 12.742 15.358 147.348 1.00 24.94 177 GLY B N 1
ATOM 2911 C CA . GLY B 1 178 ? 14.039 14.835 147.744 1.00 26.38 177 GLY B CA 1
ATOM 2912 C C . GLY B 1 178 ? 14.625 13.757 146.860 1.00 27.47 177 GLY B C 1
ATOM 2913 O O . GLY B 1 178 ? 15.848 13.575 146.843 1.00 28.34 177 GLY B O 1
ATOM 2914 N N . LEU B 1 179 ? 13.769 13.072 146.092 1.00 26.88 178 LEU B N 1
ATOM 2915 C CA . LEU B 1 179 ? 14.200 11.963 145.253 1.00 26.56 178 LEU B CA 1
ATOM 2916 C C . LEU B 1 179 ? 15.042 12.515 144.126 1.00 25.82 178 LEU B C 1
ATOM 2917 O O . LEU B 1 179 ? 14.664 13.521 143.528 1.00 24.73 178 LEU B O 1
ATOM 2922 N N . PRO B 1 180 ? 16.195 11.885 143.864 1.00 26.20 179 PRO B N 1
ATOM 2923 C CA . PRO B 1 180 ? 17.102 12.458 142.865 1.00 26.94 179 PRO B CA 1
ATOM 2924 C C . PRO B 1 180 ? 16.518 12.435 141.451 1.00 26.60 179 PRO B C 1
ATOM 2925 O O . PRO B 1 180 ? 16.977 13.224 140.608 1.00 28.70 179 PRO B O 1
ATOM 2929 N N . ASN B 1 181 ? 15.499 11.606 141.177 1.00 25.16 180 ASN B N 1
ATOM 2930 C CA . ASN B 1 181 ? 14.841 11.675 139.842 1.00 24.05 180 ASN B CA 1
ATOM 2931 C C . ASN B 1 181 ? 13.522 12.478 139.789 1.00 22.97 180 ASN B C 1
ATOM 2932 O O . ASN B 1 181 ? 12.810 12.441 138.779 1.00 22.75 180 ASN B O 1
ATOM 2937 N N . VAL B 1 182 ? 13.189 13.164 140.881 1.00 21.22 181 VAL B N 1
ATOM 2938 C CA . VAL B 1 182 ? 12.031 14.080 140.904 1.00 19.75 181 VAL B CA 1
ATOM 2939 C C . VAL B 1 182 ? 12.497 15.527 140.813 1.00 19.77 181 VAL B C 1
ATOM 2940 O O . VAL B 1 182 ? 13.353 15.974 141.567 1.00 19.48 181 VAL B O 1
ATOM 2944 N N . ILE B 1 183 ? 11.907 16.280 139.903 1.00 19.36 182 ILE B N 1
ATOM 2945 C CA . ILE B 1 183 ? 12.355 17.658 139.680 1.00 18.67 182 ILE B CA 1
ATOM 2946 C C . ILE B 1 183 ? 11.323 18.670 140.102 1.00 17.89 182 ILE B C 1
ATOM 2947 O O . ILE B 1 183 ? 11.652 19.856 140.195 1.00 18.49 182 ILE B O 1
ATOM 2952 N N . CYS B 1 184 ? 10.072 18.228 140.267 1.00 17.32 183 CYS B N 1
ATOM 2953 C CA A CYS B 1 184 ? 8.965 19.104 140.728 0.50 16.51 183 CYS B CA 1
ATOM 2954 C CA B CYS B 1 184 ? 8.965 19.102 140.675 0.50 18.62 183 CYS B CA 1
ATOM 2955 C C . CYS B 1 184 ? 7.764 18.232 141.039 1.00 16.85 183 CYS B C 1
ATOM 2956 O O . CYS B 1 184 ? 7.809 17.063 140.811 1.00 16.93 183 CYS B O 1
ATOM 2961 N N . ALA B 1 185 ? 6.678 18.809 141.569 1.00 17.85 184 ALA B N 1
ATOM 2962 C CA . ALA B 1 185 ? 5.495 18.026 141.928 1.00 17.50 184 ALA B CA 1
ATOM 2963 C C . ALA B 1 185 ? 4.261 18.846 141.695 1.00 17.19 184 ALA B C 1
ATOM 2964 O O . ALA B 1 185 ? 4.328 20.079 141.638 1.00 19.11 184 ALA B O 1
ATOM 2966 N N . GLY B 1 186 ? 3.129 18.184 141.567 1.00 16.99 185 GLY B N 1
ATOM 2967 C CA . GLY B 1 186 ? 1.883 18.878 141.253 1.00 18.58 185 GLY B CA 1
ATOM 2968 C C . GLY B 1 186 ? 1.084 18.844 142.526 1.00 19.76 185 GLY B C 1
ATOM 2969 O O . GLY B 1 186 ? 1.064 17.807 143.202 1.00 21.41 185 GLY B O 1
ATOM 2970 N N . GLY B 1 187 ? 0.467 19.969 142.867 1.00 19.29 186 GLY B N 1
ATOM 2971 C CA . GLY B 1 187 ? -0.307 20.069 144.123 1.00 20.59 186 GLY B CA 1
ATOM 2972 C C . GLY B 1 187 ? -1.592 20.865 143.969 1.00 21.12 186 GLY B C 1
ATOM 2973 O O . GLY B 1 187 ? -1.639 21.811 143.190 1.00 21.06 186 GLY B O 1
ATOM 2974 N N . SER B 1 188 ? -2.613 20.519 144.768 1.00 21.80 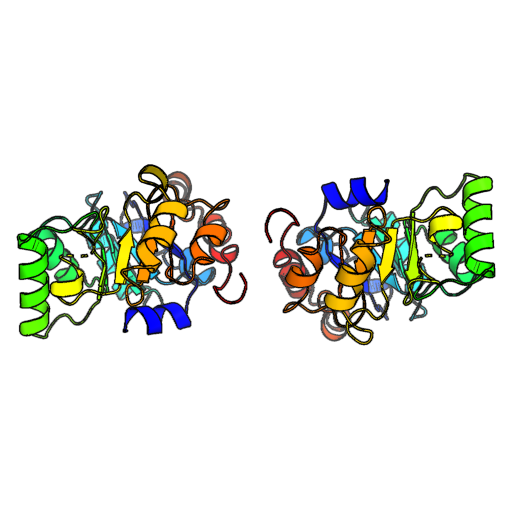187 SER B N 1
ATOM 2975 C CA . SER B 1 188 ? -3.970 21.094 144.643 1.00 21.57 187 SER B CA 1
ATOM 2976 C C . SER B 1 188 ? -4.314 22.116 145.714 1.00 21.36 187 SER B C 1
ATOM 2977 O O . SER B 1 188 ? -5.279 22.891 145.582 1.00 20.24 187 SER B O 1
ATOM 2980 N N . TRP B 1 189 ? -3.506 22.117 146.772 1.00 21.28 188 TRP B N 1
ATOM 2981 C CA . TRP B 1 189 ? -3.874 22.823 148.011 1.00 21.63 188 TRP B CA 1
ATOM 2982 C C . TRP B 1 189 ? -3.684 24.339 147.951 1.00 21.84 188 TRP B C 1
ATOM 2983 O O . TRP B 1 189 ? -4.283 25.059 148.733 1.00 22.94 188 TRP B O 1
ATOM 2994 N N . LEU B 1 190 ? -2.907 24.827 146.995 1.00 21.73 189 LEU B 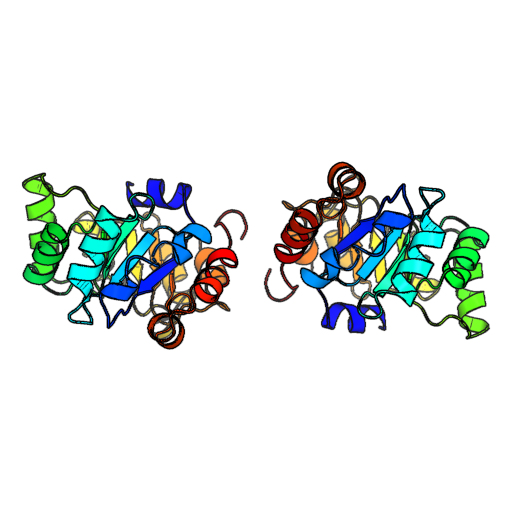N 1
ATOM 2995 C CA . LEU B 1 190 ? -2.687 26.301 146.859 1.00 21.58 189 LEU B CA 1
ATOM 2996 C C . LEU B 1 190 ? -3.918 26.999 146.320 1.00 20.81 189 LEU B C 1
ATOM 2997 O O . LEU B 1 190 ? -4.108 28.183 146.575 1.00 19.73 189 LEU B O 1
ATOM 3002 N N . THR B 1 191 ? -4.735 26.270 145.552 1.00 20.88 190 THR B N 1
ATOM 3003 C CA . THR B 1 191 ? -5.825 26.865 144.805 1.00 21.75 190 THR B CA 1
ATOM 3004 C C . THR B 1 191 ? -7.155 26.144 145.075 1.00 22.37 190 THR B C 1
ATOM 3005 O O . THR B 1 191 ? -7.965 26.005 144.179 1.00 21.34 190 THR B O 1
ATOM 3009 N N . GLU B 1 192 ? -7.358 25.670 146.319 1.00 23.23 191 GLU B N 1
ATOM 3010 C CA . GLU B 1 192 ? -8.612 25.011 146.737 1.00 24.00 191 GLU B CA 1
ATOM 3011 C C . GLU B 1 192 ? -9.831 25.860 146.384 1.00 24.34 191 GLU B C 1
ATOM 3012 O O . GLU B 1 192 ? -9.794 27.076 146.545 1.00 22.23 191 GLU B O 1
ATOM 3018 N N . SER B 1 193 ? -10.887 25.219 145.852 1.00 25.64 192 SER B N 1
ATOM 3019 C CA . SER B 1 193 ? -12.036 25.937 145.283 1.00 26.43 192 SER B CA 1
ATOM 3020 C C . SER B 1 193 ? -12.592 27.020 146.186 1.00 25.48 192 SER B C 1
ATOM 3021 O O . SER B 1 193 ? -12.894 28.096 145.702 1.00 23.82 192 SER B O 1
ATOM 3024 N N . LYS B 1 194 ? -12.697 26.755 147.501 1.00 24.40 193 LYS B N 1
ATOM 3025 C CA . LYS B 1 194 ? -13.156 27.772 148.438 1.00 25.52 193 LYS B CA 1
ATOM 3026 C C . LYS B 1 194 ? -12.342 29.091 148.379 1.00 23.81 193 LYS B C 1
ATOM 3027 O O . LYS B 1 194 ? -12.924 30.179 148.453 1.00 23.96 193 LYS B O 1
ATOM 3033 N N . LEU B 1 195 ? -11.015 28.986 148.261 1.00 22.48 194 LEU B N 1
ATOM 3034 C CA . LEU B 1 195 ? -10.132 30.139 148.078 1.00 21.48 194 LEU B CA 1
ATOM 3035 C C . LEU B 1 195 ? -10.506 30.935 146.825 1.00 21.61 194 LEU B C 1
ATOM 3036 O O . LEU B 1 195 ? -10.576 32.168 146.843 1.00 20.96 194 LEU B O 1
ATOM 3041 N N . LEU B 1 196 ? -10.746 30.212 145.742 1.00 22.23 195 LEU B N 1
ATOM 3042 C CA . LEU B 1 196 ? -11.025 30.860 144.476 1.00 23.03 195 LEU B CA 1
ATOM 3043 C C . LEU B 1 196 ? -12.414 31.515 144.521 1.00 24.43 195 LEU B C 1
ATOM 3044 O O . LEU B 1 196 ? -12.554 32.702 144.281 1.00 25.46 195 LEU B O 1
ATOM 3049 N N . ILE B 1 197 ? -13.437 30.741 144.865 1.00 26.55 196 ILE B N 1
ATOM 3050 C CA . ILE B 1 197 ? -14.810 31.250 145.006 1.00 27.67 196 ILE B CA 1
ATOM 3051 C C . ILE B 1 197 ? -14.905 32.487 145.893 1.00 28.13 196 ILE B C 1
ATOM 3052 O O . ILE B 1 197 ? -15.533 33.486 145.506 1.00 28.09 196 ILE B O 1
ATOM 3057 N N . GLU B 1 198 ? -14.273 32.456 147.066 1.00 28.20 197 GLU B N 1
ATOM 3058 C CA . GLU B 1 198 ? -14.332 33.606 147.959 1.00 28.97 197 GLU B CA 1
ATOM 3059 C C . GLU B 1 198 ? -13.405 34.762 147.602 1.00 28.91 197 GLU B C 1
ATOM 3060 O O . GLU B 1 198 ? -13.475 35.838 148.225 1.00 29.76 197 GLU B O 1
ATOM 3066 N N . GLY B 1 199 ? -12.531 34.557 146.618 1.00 27.63 198 GLY B N 1
ATOM 3067 C CA . GLY B 1 199 ? -11.544 35.564 146.276 1.00 26.13 198 GLY B CA 1
ATOM 3068 C C . GLY B 1 199 ? -10.543 35.847 147.377 1.00 24.51 198 GLY B C 1
ATOM 3069 O O . GLY B 1 199 ? -10.152 36.996 147.583 1.00 23.51 198 GLY B O 1
ATOM 3070 N N . ASP B 1 200 ? -10.080 34.789 148.049 1.00 24.32 199 ASP B N 1
ATOM 3071 C CA . ASP B 1 200 ? -9.189 34.938 149.190 1.00 22.51 199 ASP B CA 1
ATOM 3072 C C . ASP B 1 200 ? -7.740 34.951 148.703 1.00 22.27 199 ASP B C 1
ATOM 3073 O O . ASP B 1 200 ? -6.977 34.005 148.927 1.00 20.41 199 ASP B O 1
ATOM 3078 N N . TRP B 1 201 ? -7.371 36.025 148.012 1.00 22.43 200 TRP B N 1
ATOM 3079 C CA . TRP B 1 201 ? -6.085 36.045 147.335 1.00 23.21 200 TRP B CA 1
ATOM 3080 C C . TRP B 1 201 ? -4.901 36.094 148.259 1.00 23.56 200 TRP B C 1
ATOM 3081 O O . TRP B 1 201 ? -3.871 35.544 147.889 1.00 21.80 200 TRP B O 1
ATOM 3092 N N . ASN B 1 202 ? -5.051 36.649 149.495 1.00 23.04 201 ASN B N 1
ATOM 3093 C CA . ASN B 1 202 ? -3.939 36.661 150.408 1.00 23.84 201 ASN B CA 1
ATOM 3094 C C . ASN B 1 202 ? -3.635 35.259 150.904 1.00 23.18 201 ASN B C 1
ATOM 3095 O O . ASN B 1 202 ? -2.467 34.934 151.158 1.00 22.09 201 ASN B O 1
ATOM 3100 N N . GLU B 1 203 ? -4.687 34.444 151.074 1.00 22.63 202 GLU B N 1
ATOM 3101 C CA . GLU B 1 203 ? -4.498 33.070 151.494 1.00 21.73 202 GLU B CA 1
ATOM 3102 C C . GLU B 1 203 ? -3.819 32.305 150.370 1.00 20.99 202 GLU B C 1
ATOM 3103 O O . GLU B 1 203 ? -2.928 31.512 150.589 1.00 21.56 202 GLU B O 1
ATOM 3109 N N . VAL B 1 204 ? -4.223 32.549 149.135 1.00 20.42 203 VAL B N 1
ATOM 3110 C CA . VAL B 1 204 ? -3.516 31.885 148.051 1.00 18.89 203 VAL B CA 1
ATOM 3111 C C . VAL B 1 204 ? -2.001 32.244 148.063 1.00 19.77 203 VAL B C 1
ATOM 3112 O O . VAL B 1 204 ? -1.130 31.373 147.868 1.00 21.37 203 VAL B O 1
ATOM 3116 N N . THR B 1 205 ? -1.695 33.518 148.283 1.00 18.46 204 THR B N 1
ATOM 3117 C CA . THR B 1 205 ? -0.317 33.998 148.369 1.00 19.23 204 THR B CA 1
ATOM 3118 C C . THR B 1 205 ? 0.416 33.368 149.540 1.00 19.93 204 THR B C 1
ATOM 3119 O O . THR B 1 205 ? 1.593 32.983 149.393 1.00 19.96 204 THR B O 1
ATOM 3123 N N . ARG B 1 206 ? -0.256 33.298 150.704 1.00 20.38 205 ARG B N 1
ATOM 3124 C CA A ARG B 1 206 ? 0.252 32.596 151.894 0.50 20.88 205 ARG B CA 1
ATOM 3125 C CA B ARG B 1 206 ? 0.367 32.655 151.858 0.50 20.74 205 ARG B CA 1
ATOM 3126 C C . ARG B 1 206 ? 0.745 31.184 151.608 1.00 20.66 205 ARG B C 1
ATOM 3127 O O . ARG B 1 206 ? 1.888 30.818 151.861 1.00 21.43 205 ARG B O 1
ATOM 3142 N N . ARG B 1 207 ? -0.160 30.358 151.101 1.00 21.09 206 ARG B N 1
ATOM 3143 C CA . ARG B 1 207 ? 0.199 28.977 150.766 1.00 20.84 206 ARG B CA 1
ATOM 3144 C C . ARG B 1 207 ? 1.353 28.868 149.742 1.00 21.56 206 ARG B C 1
ATOM 3145 O O . ARG B 1 207 ? 2.226 27.994 149.874 1.00 20.76 206 ARG B O 1
ATOM 3153 N N . ALA B 1 208 ? 1.361 29.754 148.742 1.00 20.94 207 ALA B N 1
ATOM 3154 C CA . ALA B 1 208 ? 2.483 29.810 147.775 1.00 21.95 207 ALA B CA 1
ATOM 3155 C C . ALA B 1 208 ? 3.799 30.201 148.443 1.00 22.17 207 ALA B C 1
ATOM 3156 O O . ALA B 1 208 ? 4.812 29.519 148.273 1.00 22.21 207 ALA B O 1
ATOM 3158 N N . SER B 1 209 ? 3.770 31.266 149.256 1.00 23.30 208 SER B N 1
ATOM 3159 C CA . SER B 1 209 ? 4.945 31.735 149.979 1.00 23.84 208 SER B CA 1
ATOM 3160 C C . SER B 1 209 ? 5.566 30.603 150.786 1.00 23.69 208 SER B C 1
ATOM 3161 O O . SER B 1 209 ? 6.786 30.518 150.856 1.00 22.55 208 SER B O 1
ATOM 3164 N N . GLU B 1 210 ? 4.722 29.718 151.311 1.00 23.22 209 GLU B N 1
ATOM 3165 C CA . GLU B 1 210 ? 5.174 28.605 152.186 1.00 24.68 209 GLU B CA 1
ATOM 3166 C C . GLU B 1 210 ? 5.924 27.478 151.476 1.00 24.19 209 GLU B C 1
ATOM 3167 O O . GLU B 1 210 ? 6.740 26.761 152.096 1.00 22.69 209 GLU B O 1
ATOM 3173 N N . ILE B 1 211 ? 5.713 27.351 150.155 1.00 22.25 210 ILE B N 1
ATOM 3174 C CA . ILE B 1 211 ? 6.465 26.403 149.377 1.00 22.21 210 ILE B CA 1
ATOM 3175 C C . ILE B 1 211 ? 7.970 26.764 149.403 1.00 22.85 210 ILE B C 1
ATOM 3176 O O . ILE B 1 211 ? 8.346 27.930 149.307 1.00 22.60 210 ILE B O 1
ATOM 3181 N N . VAL B 1 212 ? 8.824 25.762 149.541 1.00 24.68 211 VAL B N 1
ATOM 3182 C CA . VAL B 1 212 ? 10.264 26.003 149.620 1.00 27.36 211 VAL B CA 1
ATOM 3183 C C . VAL B 1 212 ? 10.912 25.880 148.239 1.00 29.10 211 VAL B C 1
ATOM 3184 O O . VAL B 1 212 ? 10.364 25.192 147.359 1.00 29.48 211 VAL B O 1
ATOM 3188 N N . LYS B 1 213 ? 12.044 26.566 148.048 1.00 31.10 212 LYS B N 1
ATOM 3189 C CA . LYS B 1 213 ? 12.926 26.305 146.892 1.00 34.23 212 LYS B CA 1
ATOM 3190 C C . LYS B 1 213 ? 13.480 24.892 146.986 1.00 35.31 212 LYS B C 1
ATOM 3191 O O . LYS B 1 213 ? 13.622 24.320 148.089 1.00 35.43 212 LYS B O 1
ATOM 3197 N N . LEU B 1 214 ? 13.800 24.320 145.828 1.00 36.80 213 LEU B N 1
ATOM 3198 C CA . LEU B 1 214 ? 14.366 22.971 145.755 1.00 37.85 213 LEU B CA 1
ATOM 3199 C C . LEU B 1 214 ? 15.685 22.853 146.545 1.00 38.40 213 LEU B C 1
ATOM 3200 O O . LEU B 1 214 ? 15.917 21.843 147.227 1.00 38.03 213 LEU B O 1
ATOM 3205 N N . SER B 1 215 ? 16.500 23.910 146.489 1.00 38.67 214 SER B N 1
ATOM 3206 C CA . SER B 1 215 ? 17.776 23.979 147.206 1.00 40.25 214 SER B CA 1
ATOM 3207 C C . SER B 1 215 ? 17.599 24.058 148.722 1.00 41.23 214 SER B C 1
ATOM 3208 O O . SER B 1 215 ? 18.555 23.902 149.486 1.00 41.46 214 SER B O 1
ATOM 3211 N N . ASP B 1 216 ? 16.369 24.295 149.152 1.00 42.21 215 ASP B N 1
ATOM 3212 C CA . ASP B 1 216 ? 16.083 24.601 150.546 1.00 43.71 215 ASP B CA 1
ATOM 3213 C C . ASP B 1 216 ? 15.322 23.412 151.133 1.00 44.61 215 ASP B C 1
ATOM 3214 O O . ASP B 1 216 ? 14.606 23.526 152.135 1.00 44.60 215 ASP B O 1
ATOM 3219 N N . ILE B 1 217 ? 15.458 22.286 150.429 1.00 45.53 216 ILE B N 1
ATOM 3220 C CA . ILE B 1 217 ? 15.163 20.922 150.897 1.00 46.88 216 ILE B CA 1
ATOM 3221 C C . ILE B 1 217 ? 13.812 20.366 150.483 1.00 46.94 216 ILE B C 1
ATOM 3222 O O . ILE B 1 217 ? 13.781 19.410 149.711 1.00 47.68 216 ILE B O 1
#

Radius of gyration: 26.65 Å; Cα contacts (8 Å, |Δi|>4): 889; chains: 2; bounding box: 50×51×85 Å

InterPro domains:
  IPR000887 KDPG/KHG aldolase [PF01081] (12-206)
  IPR000887 KDPG/KHG aldolase [PTHR30246] (12-213)
  IPR000887 KDPG/KHG aldolase [TIGR01182] (11-213)
  IPR000887 KDPG/KHG aldolase [cd00452] (14-207)
  IPR013785 Aldolase-type TIM barrel [G3DSA:3.20.20.70] (1-217)
  IPR031337 KDPG/KHG aldolase, active site 1 [PS00159] (38-47)

CATH classification: 3.20.20.70

Secondary structure (DSSP, 8-state):
-HHHHHHTTS-SEEEEE--S-GGGS---HHHHHTT--EEEEETTSTTHHHHHHHHHHH-TTSEEEEE---SHHHHHHHHHHT-SEEEESS--HHHHHHHHHHHHH-S---EEEEEE-STTT--TTTTT--EEEETTTTTTTHHHHHHHHHTT-TT-EEEEBSS--TTTHHHHHTSTTB--EEESGGG-HHHHHHT-HHHHHHHHHTSPPGGG-/-HHHHHHTTS-SEEEEE--S-GGGS---HHHHHTT--EEEEETTSTTHHHHHHHHHHH-TTSEEEEES--SHHHHHHHHHHT-SEEEESS--HHHHHHHHHHHHHTS---EEEEEE-STTT--HHHHT--EEEETTTTTTTHHHHHHHHHTT-TT-EEEE-SS--TTTHHHHHTSTTB--EEESGGG-HHHHHHT-HHHHHHHHHHSPPGGG-

Nearest PDB structures (foldseek):
  3vcr-assembly1_A  TM=1.005E+00  e=1.008E-42  Oleispira antarctica
  1eua-assembly1_B  TM=9.545E-01  e=1.302E-25  Escherichia coli
  1fwr-assembly1_C  TM=9.521E-01  e=2.489E-25  Escherichia coli
  2c0a-assembly1_B  TM=9.422E-01  e=3.987E-25  Escherichia coli
  6ovi-assembly1_B  TM=9.524E-01  e=7.145E-24  Legionella pneumophila

Sequence (426 aa):
TQLDTWLANTKPLIPVIVIDDLVHAIPAKALVAGGVHLLEVTLRTEAGLAAISAIKKAVPEAIVGAGTVCTADDFQKAIDAGAQFIVSPGLTPELIEKAKQVKLDGQWQGVFLPGVATASEVIIAAQAGITQLKCFPASSAIGGAKLLKAWSGPFPDIQFCPTGGISKDNYKEYLGLPNVICAGGSWLTESKLLIEGDWNEVTRRASEIVKLSDDITQLDTWLANTKPLIPVIVIDDLVHAIPAKALVAGGVHLLEVTLRTEAGLAAISAIKKAVPEAIVGAGTVCTADDFQKAIDAGAQFIVSSPGLTPELIEKAKQVKLDGQWQGVFLPGVATASSEVIAAQAGITQLKCFPASAIGGAKLLKAWSGPFPDIQFCPTGGISKDNYKEYLGLPNVICCAGGSWLTESKLLIEGDWNEVTRRRASEIVKLSDI

Organism: Oleispira antarctica (NCBI:txid188908)

Foldseek 3Di:
DVVVVVLVQFAQEEEAAEDADLVLLQLLVLLVLLRHAHYEQEPPYPSRLVSLLVCVVRPVRHQYAYECQDALVSVVSRVVSPHQEYEHQADDPRNLVSVVVVVVVPPRPHYYAYEDADLVSCVCVVSPAQEYEHPQQPVRQHPNVVLVSCVVNVSHAYAHHHPDDPVCQLVQLPDPRYRHYYDHPLHDPVCSVVVVSNSSNVVSNPRDHSVPD/DVVVVVLVQAAQEEEQDDDADLVLLQLLVLLVLLRHAEYEQEPPYPNRLVSLLVCVVRPVRHQYAYEQQAALVSVVSRVVSPHQEYEHQADDPRNLVSVVVCVVVPPRPHYYAYEDADLVSCCCVVSPAQEHEHPQQVVRQHPNVVLVSCVVNVSHAYAHEHPDDPVCQLVVLPRPRYSHYYDHVLHPPVCSVVVVSNSSNVVSNPRDHSVRD

B-factor: mean 26.5, std 8.1, range [2.93, 64.23]